Protein AF-A0A940NZK1-F1 (afdb_monomer_lite)

Structure (mmCIF, N/CA/C/O backbone):
data_AF-A0A940NZK1-F1
#
_entry.id   AF-A0A940NZK1-F1
#
loop_
_atom_site.group_PDB
_atom_site.id
_atom_site.type_symbol
_atom_site.label_atom_id
_atom_site.label_alt_id
_atom_site.label_comp_id
_atom_site.label_asym_id
_atom_site.label_entity_id
_atom_site.label_seq_id
_atom_site.pdbx_PDB_ins_code
_atom_site.Cartn_x
_atom_site.Cartn_y
_atom_site.Cartn_z
_atom_site.occupancy
_atom_site.B_iso_or_equiv
_atom_site.auth_seq_id
_atom_site.auth_comp_id
_atom_site.auth_asym_id
_atom_site.auth_atom_id
_atom_site.pdbx_PDB_model_num
ATOM 1 N N . LEU A 1 1 ? 24.973 8.936 -34.880 1.00 92.50 1 LEU A N 1
ATOM 2 C CA . LEU A 1 1 ? 24.485 7.981 -35.903 1.00 92.50 1 LEU A CA 1
ATOM 3 C C . LEU A 1 1 ? 22.992 8.215 -36.112 1.00 92.50 1 LEU A C 1
ATOM 5 O O . LEU A 1 1 ? 22.288 8.276 -35.119 1.00 92.50 1 LEU A O 1
ATOM 9 N N . ALA A 1 2 ? 22.514 8.386 -37.347 1.00 94.81 2 ALA A N 1
ATOM 10 C CA . ALA A 1 2 ? 21.081 8.518 -37.642 1.00 94.81 2 ALA A CA 1
ATOM 11 C C . ALA A 1 2 ? 20.595 7.301 -38.443 1.00 94.81 2 ALA A C 1
ATOM 13 O O . ALA A 1 2 ? 21.243 6.913 -39.415 1.00 94.81 2 ALA A O 1
ATOM 14 N N . ILE A 1 3 ? 19.487 6.691 -38.025 1.00 96.31 3 ILE A N 1
ATOM 15 C CA . ILE A 1 3 ? 18.997 5.401 -38.513 1.00 96.31 3 ILE A CA 1
ATOM 16 C C . ILE A 1 3 ? 17.517 5.534 -38.885 1.00 96.31 3 ILE A C 1
ATOM 18 O O . ILE A 1 3 ? 16.648 5.549 -38.020 1.00 96.31 3 ILE A O 1
ATOM 22 N N . GLY A 1 4 ? 17.216 5.570 -40.186 1.00 95.31 4 GLY A N 1
ATOM 23 C CA . GLY A 1 4 ? 15.832 5.486 -40.679 1.00 95.31 4 GLY A CA 1
ATOM 24 C C . GLY A 1 4 ? 15.294 4.049 -40.773 1.00 95.31 4 GLY A C 1
ATOM 25 O O . GLY A 1 4 ? 14.092 3.833 -40.911 1.00 95.31 4 GLY A O 1
ATOM 26 N N . GLY A 1 5 ? 16.194 3.060 -40.720 1.00 95.00 5 GLY A N 1
ATOM 27 C CA . GLY A 1 5 ? 15.937 1.625 -40.881 1.00 95.00 5 GLY A CA 1
ATOM 28 C C . GLY A 1 5 ? 15.990 0.837 -39.568 1.00 95.00 5 GLY A C 1
ATOM 29 O O . GLY A 1 5 ? 15.907 1.413 -38.485 1.00 95.00 5 GLY A O 1
ATOM 30 N N . ASP A 1 6 ? 16.030 -0.487 -39.669 1.00 97.31 6 ASP A N 1
ATOM 31 C CA . ASP A 1 6 ? 16.239 -1.372 -38.519 1.00 97.31 6 ASP A CA 1
ATOM 32 C C . ASP A 1 6 ? 17.741 -1.465 -38.228 1.00 97.31 6 ASP A C 1
ATOM 34 O O . ASP A 1 6 ? 18.563 -1.317 -39.138 1.00 97.31 6 ASP A O 1
ATOM 38 N N . LEU A 1 7 ? 18.110 -1.725 -36.974 1.00 96.38 7 LEU A N 1
ATOM 39 C CA . LEU A 1 7 ? 19.499 -1.896 -36.562 1.00 96.38 7 LEU A CA 1
ATOM 40 C C . LEU A 1 7 ? 19.734 -3.340 -36.124 1.00 96.38 7 LEU A C 1
ATOM 42 O O . LEU A 1 7 ? 19.202 -3.783 -35.112 1.00 96.38 7 LEU A O 1
ATOM 46 N N . LYS A 1 8 ? 20.575 -4.063 -36.864 1.00 95.75 8 LYS A N 1
ATOM 47 C CA . LYS A 1 8 ? 21.027 -5.408 -36.492 1.00 95.75 8 LYS A CA 1
ATOM 48 C C . LYS A 1 8 ? 22.545 -5.442 -36.463 1.00 95.75 8 LYS A C 1
ATOM 50 O O . LYS A 1 8 ? 23.172 -5.148 -37.480 1.00 95.75 8 LYS A O 1
ATOM 55 N N . VAL A 1 9 ? 23.124 -5.790 -35.317 1.00 94.06 9 VAL A N 1
ATOM 56 C CA . VAL A 1 9 ? 24.579 -5.898 -35.148 1.00 94.06 9 VAL A CA 1
ATOM 57 C C . VAL A 1 9 ? 24.936 -7.319 -34.746 1.00 94.06 9 VAL A C 1
ATOM 59 O O 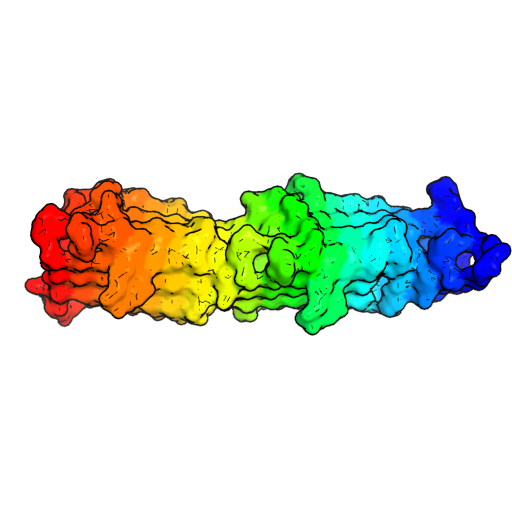. VAL A 1 9 ? 24.502 -7.814 -33.706 1.00 94.06 9 VAL A O 1
ATOM 62 N N . TYR A 1 10 ? 25.733 -7.950 -35.601 1.00 91.94 10 TYR A N 1
ATOM 63 C CA . TYR A 1 10 ? 26.280 -9.286 -35.414 1.00 91.94 10 TYR A CA 1
ATOM 64 C C . TYR A 1 10 ? 27.712 -9.128 -34.901 1.00 91.94 10 TYR A C 1
ATOM 66 O O . TYR A 1 10 ? 28.538 -8.497 -35.562 1.00 91.94 10 TYR A O 1
ATOM 74 N N . ALA A 1 11 ? 27.977 -9.637 -33.705 1.00 87.50 11 ALA A N 1
ATOM 75 C CA . ALA A 1 11 ? 29.255 -9.548 -33.017 1.00 87.50 11 ALA A CA 1
ATOM 76 C C . ALA A 1 11 ? 29.451 -10.824 -32.190 1.00 87.50 11 ALA A C 1
ATOM 78 O O . ALA A 1 11 ? 28.944 -10.947 -31.074 1.00 87.50 11 ALA A O 1
ATOM 79 N N . THR A 1 12 ? 30.183 -11.776 -32.768 1.00 80.31 12 THR A N 1
ATOM 80 C CA . THR A 1 12 ? 30.553 -13.048 -32.138 1.00 80.31 12 THR A CA 1
ATOM 81 C C . THR A 1 12 ? 31.820 -12.906 -31.292 1.00 80.31 12 THR A C 1
ATOM 83 O O . THR A 1 12 ? 32.595 -11.963 -31.476 1.00 80.31 12 THR A O 1
ATOM 86 N N . ASP A 1 13 ? 32.082 -13.883 -30.422 1.00 65.44 13 ASP A N 1
ATOM 87 C CA . ASP A 1 13 ? 33.276 -13.923 -29.569 1.00 65.44 13 ASP A CA 1
ATOM 88 C C . ASP A 1 13 ? 34.576 -13.704 -30.372 1.00 65.44 13 ASP A C 1
ATOM 90 O O . ASP A 1 13 ? 34.887 -14.439 -31.311 1.00 65.44 13 ASP A O 1
ATOM 94 N N . GLY A 1 14 ? 35.331 -12.661 -30.002 1.00 70.62 14 GLY A N 1
ATOM 95 C CA . GLY A 1 14 ? 36.581 -12.247 -30.655 1.00 70.62 14 GLY A CA 1
ATOM 96 C C . GLY A 1 14 ? 36.442 -11.167 -31.741 1.00 70.62 14 GLY A C 1
ATOM 97 O O . GLY A 1 14 ? 37.462 -10.706 -32.254 1.00 70.62 14 GLY A O 1
ATOM 98 N N . GLY A 1 15 ? 35.218 -10.752 -32.086 1.00 75.25 15 GLY A N 1
ATOM 99 C CA . GLY A 1 15 ? 34.938 -9.630 -32.992 1.00 75.25 15 GLY A CA 1
ATOM 100 C C . GLY A 1 15 ? 34.776 -8.278 -32.281 1.00 75.25 15 GLY A C 1
ATOM 101 O O . GLY A 1 15 ? 34.712 -8.208 -31.057 1.00 75.25 15 GLY A O 1
ATOM 102 N N . GLN A 1 16 ? 34.688 -7.196 -33.063 1.00 82.31 16 GLN A N 1
ATOM 103 C CA . GLN A 1 16 ? 34.269 -5.871 -32.584 1.00 82.31 16 GLN A CA 1
ATOM 104 C C . GLN A 1 16 ? 32.805 -5.639 -32.964 1.00 82.31 16 GLN A C 1
ATOM 106 O O . GLN A 1 16 ? 32.420 -5.903 -34.105 1.00 82.31 16 GLN A O 1
ATOM 111 N N . GLY A 1 17 ? 31.995 -5.175 -32.012 1.00 89.56 17 GLY A N 1
ATOM 112 C CA . GLY A 1 17 ? 30.605 -4.799 -32.258 1.00 89.56 17 GLY A CA 1
ATOM 113 C C . GLY A 1 17 ? 30.434 -3.299 -32.503 1.00 89.56 17 GLY A C 1
ATOM 114 O O . GLY A 1 17 ? 31.385 -2.584 -32.822 1.00 89.56 17 GLY A O 1
ATOM 115 N N . LEU A 1 18 ? 29.193 -2.820 -32.394 1.00 91.19 18 LEU A N 1
ATOM 116 C CA . LEU A 1 18 ? 28.879 -1.396 -32.513 1.00 91.19 18 LEU A CA 1
ATOM 117 C C . LEU A 1 18 ? 28.951 -0.734 -31.138 1.00 91.19 18 LEU A C 1
ATOM 119 O O . LEU A 1 18 ? 28.049 -0.913 -30.328 1.00 91.19 18 LEU A O 1
ATOM 123 N N . GLU A 1 19 ? 29.975 0.075 -30.904 1.00 91.81 19 GLU A N 1
ATOM 124 C CA . GLU A 1 19 ? 30.199 0.739 -29.618 1.00 91.81 19 GLU A CA 1
ATOM 125 C C . GLU A 1 19 ? 29.994 2.253 -29.743 1.00 91.81 19 GLU A C 1
ATOM 127 O O . GLU A 1 19 ? 30.897 2.989 -30.149 1.00 91.81 19 GLU A O 1
ATOM 132 N N . ILE A 1 20 ? 28.794 2.738 -29.413 1.00 89.31 20 ILE A N 1
ATOM 133 C CA . ILE A 1 20 ? 28.520 4.181 -29.383 1.00 89.31 20 ILE A CA 1
ATOM 134 C C . ILE A 1 20 ? 28.822 4.713 -27.980 1.00 89.31 20 ILE A C 1
ATOM 136 O O . ILE A 1 20 ? 28.067 4.459 -27.038 1.00 89.31 20 ILE A O 1
ATOM 140 N N . GLN A 1 21 ? 29.939 5.438 -27.878 1.00 87.50 21 GLN A N 1
ATOM 141 C CA . GLN A 1 21 ? 30.497 6.003 -26.645 1.00 87.50 21 GLN A CA 1
ATOM 142 C C . GLN A 1 21 ? 29.603 7.091 -26.015 1.00 87.50 21 GLN A C 1
ATOM 144 O O . GLN A 1 21 ? 28.632 7.547 -26.616 1.00 87.50 21 GLN A O 1
ATOM 149 N N . GLU A 1 22 ? 29.916 7.485 -24.776 1.00 82.81 22 GLU A N 1
ATOM 150 C CA . GLU A 1 22 ? 29.101 8.384 -23.932 1.00 82.81 22 GLU A CA 1
ATOM 151 C C . GLU A 1 22 ? 28.854 9.787 -24.508 1.00 82.81 22 GLU A C 1
ATOM 153 O O . GLU A 1 22 ? 27.863 10.422 -24.164 1.00 82.81 22 GLU A O 1
ATOM 158 N N . ASP A 1 23 ? 29.712 10.269 -25.400 1.00 88.12 23 ASP A N 1
ATOM 159 C CA . ASP A 1 23 ? 29.608 11.563 -26.079 1.00 88.12 23 ASP A CA 1
ATOM 160 C C . ASP A 1 23 ? 28.909 11.474 -27.449 1.00 88.12 23 ASP A C 1
ATOM 162 O O . ASP A 1 23 ? 28.670 12.489 -28.111 1.00 88.12 23 ASP A O 1
ATOM 166 N N . ALA A 1 24 ? 28.547 10.263 -27.876 1.00 92.75 24 ALA A N 1
ATOM 167 C CA . ALA A 1 24 ? 27.906 10.002 -29.151 1.00 92.75 24 ALA A CA 1
ATOM 168 C C . ALA A 1 24 ? 26.419 9.646 -28.992 1.00 92.75 24 ALA A C 1
ATOM 170 O O . ALA A 1 24 ? 25.984 9.024 -28.024 1.00 92.75 24 ALA A O 1
ATOM 171 N N . PHE A 1 25 ? 25.632 10.034 -29.997 1.00 94.81 25 PHE A N 1
ATOM 172 C CA . PHE A 1 25 ? 24.174 9.911 -30.003 1.00 94.81 25 PHE A CA 1
ATOM 173 C C . PHE A 1 25 ? 23.700 9.011 -31.140 1.00 94.81 25 PHE A C 1
ATOM 175 O O . PHE A 1 25 ? 24.205 9.100 -32.270 1.00 94.81 25 PHE A O 1
ATOM 182 N N . VAL A 1 26 ? 22.694 8.182 -30.867 1.00 96.81 26 VAL A N 1
ATOM 183 C CA . VAL A 1 26 ? 21.951 7.426 -31.878 1.00 96.81 26 VAL A CA 1
ATOM 184 C C . VAL A 1 26 ? 20.548 8.000 -32.010 1.00 96.81 26 VAL A C 1
ATOM 186 O O . VAL A 1 26 ? 19.795 8.043 -31.044 1.00 96.81 26 VAL A O 1
ATOM 189 N N . TYR A 1 27 ? 20.203 8.422 -33.222 1.00 97.06 27 TYR A N 1
ATOM 190 C CA . TYR A 1 27 ? 18.884 8.930 -33.577 1.00 97.06 27 TYR A CA 1
ATOM 191 C C . TYR A 1 27 ? 18.189 7.905 -34.462 1.00 97.06 27 TYR A C 1
ATOM 193 O O . TYR A 1 27 ? 18.626 7.680 -35.591 1.00 97.06 27 TYR A O 1
ATOM 201 N N . PHE A 1 28 ? 17.107 7.305 -33.988 1.00 97.88 28 PHE A N 1
ATOM 202 C CA . PHE A 1 28 ? 16.185 6.581 -34.857 1.00 97.88 28 PHE A CA 1
ATOM 203 C C . PHE A 1 28 ? 15.176 7.579 -35.419 1.00 97.88 28 PHE A C 1
ATOM 205 O O . PHE A 1 28 ? 14.602 8.363 -34.665 1.00 97.88 28 PHE A O 1
ATOM 212 N N . THR A 1 29 ? 15.020 7.616 -36.740 1.00 96.56 29 THR A N 1
ATOM 213 C CA . THR A 1 29 ? 14.211 8.633 -37.423 1.00 96.56 29 THR A CA 1
ATOM 214 C C . THR A 1 29 ? 13.089 8.014 -38.243 1.00 96.56 29 THR A C 1
ATOM 216 O O . THR A 1 29 ? 13.256 6.977 -38.887 1.00 96.56 29 THR A O 1
ATOM 219 N N . GLY A 1 30 ? 11.954 8.711 -38.286 1.00 93.56 30 GLY A N 1
ATOM 220 C CA . GLY A 1 30 ? 10.773 8.303 -39.035 1.00 93.56 30 GLY A CA 1
ATOM 221 C C . GLY A 1 30 ? 9.659 7.714 -38.165 1.00 93.56 30 GLY A C 1
ATOM 222 O O . GLY A 1 30 ? 9.882 7.089 -37.136 1.00 93.56 30 GLY A O 1
ATOM 223 N N . ARG A 1 31 ? 8.419 7.895 -38.637 1.00 95.00 31 ARG A N 1
ATOM 224 C CA . ARG A 1 31 ? 7.170 7.435 -37.999 1.00 95.00 31 ARG A CA 1
ATOM 225 C C . ARG A 1 31 ? 6.956 5.933 -38.171 1.00 95.00 31 ARG A C 1
ATOM 227 O O . ARG A 1 31 ? 6.040 5.512 -38.880 1.00 95.00 31 ARG A O 1
ATOM 234 N N . ARG A 1 32 ? 7.835 5.114 -37.603 1.00 94.81 32 ARG A N 1
ATOM 235 C CA . ARG A 1 32 ? 7.721 3.656 -37.679 1.00 94.81 32 ARG A CA 1
ATOM 236 C C . ARG A 1 32 ? 8.320 2.975 -36.458 1.00 94.81 32 ARG A C 1
ATOM 238 O O . ARG A 1 32 ? 9.082 3.570 -35.706 1.00 94.81 32 ARG A O 1
ATOM 245 N N . LYS A 1 33 ? 8.005 1.691 -36.323 1.00 97.19 33 LYS A N 1
ATOM 246 C CA . LYS A 1 33 ? 8.708 0.786 -35.420 1.00 97.19 33 LYS A CA 1
ATOM 247 C C . LYS A 1 33 ? 10.067 0.415 -36.019 1.00 97.19 33 LYS A C 1
ATOM 249 O O . LYS A 1 33 ? 10.125 -0.011 -37.175 1.00 97.19 33 LYS A O 1
ATOM 254 N N . HIS A 1 34 ? 11.133 0.569 -35.243 1.00 98.00 34 HIS A N 1
ATOM 255 C CA . HIS A 1 34 ? 12.488 0.147 -35.583 1.00 98.00 34 HIS A CA 1
ATOM 256 C C . HIS A 1 34 ? 12.831 -1.124 -34.812 1.00 98.00 34 HIS A C 1
ATOM 258 O O . HIS A 1 34 ? 12.805 -1.136 -33.583 1.00 98.00 34 HIS A O 1
ATOM 264 N N . GLU A 1 35 ? 13.180 -2.188 -35.526 1.00 97.88 35 GLU A N 1
ATOM 265 C CA . GLU A 1 35 ? 13.721 -3.388 -34.889 1.00 97.88 35 GLU A CA 1
ATOM 266 C C . GLU A 1 35 ? 15.188 -3.134 -34.523 1.00 97.88 35 GLU A C 1
ATOM 268 O O . GLU A 1 35 ? 15.996 -2.790 -35.392 1.00 97.88 35 GLU A O 1
ATOM 273 N N . VAL A 1 36 ? 15.535 -3.299 -33.246 1.00 97.19 36 VAL A N 1
ATOM 274 C CA . VAL A 1 36 ? 16.911 -3.196 -32.751 1.00 97.19 36 VAL A CA 1
ATOM 275 C C . VAL A 1 36 ? 17.321 -4.536 -32.169 1.00 97.19 36 VAL A C 1
ATOM 277 O O . VAL A 1 36 ? 16.693 -5.065 -31.252 1.00 97.19 36 VAL A O 1
ATOM 280 N N . TRP A 1 37 ? 18.395 -5.091 -32.713 1.00 96.00 37 TRP A N 1
ATOM 281 C CA . TRP A 1 37 ? 18.898 -6.392 -32.318 1.00 96.00 37 TRP A CA 1
ATOM 282 C C . TRP A 1 37 ? 20.420 -6.380 -32.247 1.00 96.00 37 TRP A C 1
ATOM 284 O O . TRP A 1 37 ? 21.101 -6.057 -33.224 1.00 96.00 37 TRP A O 1
ATOM 294 N N . PHE A 1 38 ? 20.946 -6.775 -31.093 1.00 93.62 38 PHE A N 1
ATOM 295 C CA . PHE A 1 38 ? 22.365 -7.023 -30.877 1.00 93.62 38 PHE A CA 1
ATOM 296 C C . PHE A 1 38 ? 22.586 -8.486 -30.506 1.00 93.62 38 PHE A C 1
ATOM 298 O O . PHE A 1 38 ? 21.836 -9.056 -29.714 1.00 93.62 38 PHE A O 1
ATOM 305 N N . GLU A 1 39 ? 23.635 -9.085 -31.061 1.00 92.38 39 GLU A N 1
ATOM 306 C CA . GLU A 1 39 ? 24.057 -10.444 -30.711 1.00 92.38 39 GLU A CA 1
ATOM 307 C C . GLU A 1 39 ? 24.686 -10.526 -29.307 1.00 92.38 39 GLU A C 1
ATOM 309 O O . GLU A 1 39 ? 24.533 -11.528 -28.601 1.00 92.38 39 GLU A O 1
ATOM 314 N N . SER A 1 40 ? 25.370 -9.455 -28.894 1.00 89.94 40 SER A N 1
ATOM 315 C CA . SER A 1 40 ? 26.111 -9.346 -27.637 1.00 89.94 40 SER A CA 1
ATOM 316 C C . SER A 1 40 ? 25.958 -7.950 -27.028 1.00 89.94 40 SER A C 1
ATOM 318 O O . SER A 1 40 ? 26.260 -6.954 -27.686 1.00 89.94 40 SER A O 1
ATOM 320 N N . ASP A 1 41 ? 25.542 -7.893 -25.763 1.00 86.38 41 ASP A N 1
ATOM 321 C CA . ASP A 1 41 ? 25.408 -6.677 -24.947 1.00 86.38 41 ASP A CA 1
ATOM 322 C C . ASP A 1 41 ? 26.747 -6.163 -24.390 1.00 86.38 41 ASP A C 1
ATOM 324 O O . ASP A 1 41 ? 26.855 -5.016 -23.946 1.00 86.38 41 ASP A O 1
ATOM 328 N N . THR A 1 42 ? 27.795 -6.986 -24.426 1.00 87.56 42 THR A N 1
ATOM 329 C CA . THR A 1 42 ? 29.147 -6.584 -24.016 1.00 87.56 42 THR A CA 1
ATOM 330 C C . THR A 1 42 ? 29.941 -5.970 -25.163 1.00 87.56 42 THR A C 1
ATOM 332 O O . THR A 1 42 ? 30.775 -5.101 -24.921 1.00 87.56 42 THR A O 1
ATOM 335 N N . LEU A 1 43 ? 29.659 -6.380 -26.405 1.00 89.62 43 LEU A N 1
ATOM 336 C CA . LEU A 1 43 ? 30.372 -5.920 -27.602 1.00 89.62 43 LEU A CA 1
ATOM 337 C C . LEU A 1 43 ? 29.599 -4.867 -28.403 1.00 89.62 43 LEU A C 1
ATOM 339 O O . LEU A 1 43 ? 30.206 -4.159 -29.201 1.00 89.62 43 LEU A O 1
ATOM 343 N N . SER A 1 44 ? 28.273 -4.783 -28.250 1.00 91.62 44 SER A N 1
ATOM 344 C CA . SER A 1 44 ? 27.437 -3.817 -28.973 1.00 91.62 44 SER A CA 1
ATOM 345 C C . SER A 1 44 ? 26.512 -3.062 -28.031 1.00 91.62 44 SER A C 1
ATOM 347 O O . SER A 1 44 ? 25.748 -3.656 -27.274 1.00 91.62 44 SER A O 1
ATOM 349 N N . TYR A 1 45 ? 26.567 -1.735 -28.088 1.00 91.62 45 TYR A N 1
ATOM 350 C CA . TYR A 1 45 ? 25.775 -0.869 -27.234 1.00 91.62 45 TYR A CA 1
ATOM 351 C C . TYR A 1 45 ? 25.604 0.536 -27.800 1.00 91.62 45 TYR A C 1
ATOM 353 O O . TYR A 1 45 ? 26.389 1.034 -28.610 1.00 91.62 45 TYR A O 1
ATOM 361 N N . MET A 1 46 ? 24.557 1.193 -27.309 1.00 94.31 46 MET A N 1
ATOM 362 C CA . MET A 1 46 ? 24.262 2.588 -27.592 1.00 94.31 46 MET A CA 1
ATOM 363 C C . MET A 1 46 ? 24.086 3.313 -26.270 1.00 94.31 46 MET A C 1
ATOM 365 O O . MET A 1 46 ? 23.160 2.984 -25.543 1.00 94.31 46 MET A O 1
ATOM 369 N N . ASN A 1 47 ? 24.954 4.271 -25.945 1.00 93.19 47 ASN A N 1
ATOM 370 C CA . ASN A 1 47 ? 24.860 4.949 -24.651 1.00 93.19 47 ASN A CA 1
ATOM 371 C C . ASN A 1 47 ? 23.783 6.039 -24.624 1.00 93.19 47 ASN A C 1
ATOM 373 O O . ASN A 1 47 ? 23.134 6.192 -23.600 1.00 93.19 47 ASN A O 1
ATOM 377 N N . ASN A 1 48 ? 23.552 6.760 -25.727 1.00 96.38 48 ASN A N 1
ATOM 378 C CA . ASN A 1 48 ? 22.540 7.820 -25.803 1.00 96.38 48 ASN A CA 1
ATOM 379 C C . ASN A 1 48 ? 21.609 7.592 -26.993 1.00 96.38 48 ASN A C 1
ATOM 381 O O . ASN A 1 48 ? 22.063 7.560 -28.143 1.00 96.38 48 ASN A O 1
ATOM 385 N N . VAL A 1 49 ? 20.313 7.453 -26.722 1.00 97.50 49 VAL A N 1
ATOM 386 C CA . VAL A 1 49 ? 19.302 7.088 -27.717 1.00 97.50 49 VAL A CA 1
ATOM 387 C C . VAL A 1 49 ? 18.194 8.137 -27.756 1.00 97.50 49 VAL A C 1
ATOM 389 O O . VAL A 1 49 ? 17.618 8.509 -26.734 1.00 97.50 49 VAL A O 1
ATOM 392 N N . ALA A 1 50 ? 17.887 8.593 -28.966 1.00 97.06 50 ALA A N 1
ATOM 393 C CA . ALA A 1 50 ? 16.740 9.428 -29.280 1.00 97.06 50 ALA A CA 1
ATOM 394 C C . ALA A 1 50 ? 15.895 8.743 -30.356 1.00 97.06 50 ALA A C 1
ATOM 396 O O . ALA A 1 50 ? 16.434 8.210 -31.332 1.00 97.06 50 ALA A O 1
ATOM 397 N N . VAL A 1 51 ? 14.575 8.814 -30.214 1.00 96.31 51 VAL A N 1
ATOM 398 C CA . VAL A 1 51 ? 13.640 8.441 -31.276 1.00 96.31 51 VAL A CA 1
ATOM 399 C C . VAL A 1 51 ? 12.900 9.691 -31.703 1.00 96.31 51 VAL A C 1
ATOM 401 O O . VAL A 1 51 ? 12.243 10.355 -30.909 1.00 96.31 51 VAL A O 1
ATOM 404 N N . ILE A 1 52 ? 13.058 10.037 -32.971 1.00 93.38 52 ILE A N 1
ATOM 405 C CA . ILE A 1 52 ? 12.532 11.263 -33.556 1.00 93.38 52 ILE A CA 1
ATOM 406 C C . ILE A 1 52 ? 11.286 10.926 -34.375 1.00 93.38 52 ILE A C 1
ATOM 408 O O . ILE A 1 52 ? 11.116 9.807 -34.857 1.00 93.38 52 ILE A O 1
ATOM 412 N N . ASP A 1 53 ? 10.412 11.916 -34.544 1.00 91.69 53 ASP A N 1
ATOM 413 C CA . ASP A 1 53 ? 9.188 11.821 -35.340 1.00 91.69 53 ASP A CA 1
ATOM 414 C C . ASP A 1 53 ? 8.162 10.806 -34.813 1.00 91.69 53 ASP A C 1
ATOM 416 O O . ASP A 1 53 ? 7.383 10.286 -35.603 1.00 91.69 53 ASP A O 1
ATOM 420 N N . ASN A 1 54 ? 8.107 10.542 -33.504 1.00 89.06 54 ASN A N 1
ATOM 421 C CA . ASN A 1 54 ? 7.164 9.588 -32.893 1.00 89.06 54 ASN A CA 1
ATOM 422 C C . ASN A 1 54 ? 7.279 8.157 -33.461 1.00 89.06 54 ASN A C 1
ATOM 424 O O . ASN A 1 54 ? 6.273 7.466 -33.633 1.00 89.06 54 ASN A O 1
ATOM 428 N N . GLY A 1 55 ? 8.493 7.721 -33.809 1.00 94.56 55 GLY A N 1
ATOM 429 C CA . GLY A 1 55 ? 8.783 6.302 -34.014 1.00 94.56 55 GLY A CA 1
ATOM 430 C C . GLY A 1 55 ? 8.770 5.513 -32.697 1.00 94.56 55 GLY A C 1
ATOM 431 O O . GLY A 1 55 ? 8.627 6.078 -31.613 1.00 94.56 55 GLY A O 1
ATOM 432 N N . SER A 1 56 ? 8.973 4.200 -32.784 1.00 97.38 56 SER A N 1
ATOM 433 C CA . SER A 1 56 ? 9.141 3.322 -31.617 1.00 97.38 56 SER A CA 1
ATOM 434 C C . SER A 1 56 ? 10.314 2.366 -31.814 1.00 97.38 56 SER A C 1
ATOM 436 O O . SER A 1 56 ? 10.745 2.127 -32.945 1.00 97.38 56 SER A O 1
ATOM 438 N N . LEU A 1 57 ? 10.832 1.801 -30.724 1.00 98.25 57 LEU A N 1
ATOM 439 C CA . LEU A 1 57 ? 11.832 0.734 -30.777 1.00 98.25 57 LEU A CA 1
ATOM 440 C C . LEU A 1 57 ? 11.205 -0.598 -30.388 1.00 98.25 57 LEU A C 1
ATOM 442 O O . LEU A 1 57 ? 10.390 -0.667 -29.477 1.00 98.25 57 LEU A O 1
ATOM 446 N N . HIS A 1 58 ? 11.631 -1.664 -31.050 1.00 97.62 58 HIS A N 1
ATOM 447 C CA . HIS A 1 58 ? 11.375 -3.031 -30.626 1.00 97.62 58 HIS A CA 1
ATOM 448 C C . HIS A 1 58 ? 12.719 -3.708 -30.378 1.00 97.62 58 HIS A C 1
ATOM 450 O O . HIS A 1 58 ? 13.478 -3.972 -31.315 1.00 97.62 58 HIS A O 1
ATOM 456 N N . LEU A 1 59 ? 13.047 -3.901 -29.101 1.00 95.56 59 LEU A N 1
ATOM 457 C CA . LEU A 1 59 ? 14.346 -4.416 -28.673 1.00 95.56 59 LEU A CA 1
ATOM 458 C C . LEU A 1 59 ? 14.269 -5.939 -28.573 1.00 95.56 59 LEU A C 1
ATOM 460 O O . LEU A 1 59 ? 13.721 -6.473 -27.619 1.00 95.56 59 LEU A O 1
ATOM 464 N N . THR A 1 60 ? 14.778 -6.656 -29.569 1.00 91.88 60 THR A N 1
ATOM 465 C CA . THR A 1 60 ? 14.615 -8.122 -29.648 1.00 91.88 60 THR A CA 1
ATOM 466 C C . THR A 1 60 ? 15.906 -8.897 -29.395 1.00 91.88 60 THR A C 1
ATOM 468 O O . THR A 1 60 ? 15.883 -10.124 -29.299 1.00 91.88 60 THR A O 1
ATOM 471 N N . GLY A 1 61 ? 17.043 -8.200 -29.330 1.00 88.25 61 GLY A N 1
ATOM 472 C CA . GLY A 1 61 ? 18.360 -8.787 -29.078 1.00 88.25 61 GLY A CA 1
ATOM 473 C C . GLY A 1 61 ? 18.861 -8.549 -27.657 1.00 88.25 61 GLY A C 1
ATOM 474 O O . GLY A 1 61 ? 18.113 -8.136 -26.776 1.00 88.25 61 GLY A O 1
ATOM 475 N N . LYS A 1 62 ? 20.159 -8.778 -27.446 1.00 90.62 62 LYS A N 1
ATOM 476 C CA . LYS A 1 62 ? 20.847 -8.467 -26.190 1.00 90.62 62 LYS A CA 1
ATOM 477 C C . LYS A 1 62 ? 21.139 -6.970 -26.098 1.00 90.62 62 LYS A C 1
ATOM 479 O O . LYS A 1 62 ? 22.267 -6.525 -26.299 1.00 90.62 62 LYS A O 1
ATOM 484 N N . THR A 1 63 ? 20.100 -6.171 -25.897 1.00 91.75 63 THR A N 1
ATOM 485 C CA . THR A 1 63 ? 20.227 -4.718 -25.773 1.00 91.75 63 THR A CA 1
ATOM 486 C C . THR A 1 63 ? 20.352 -4.344 -24.305 1.00 91.75 63 THR A C 1
ATOM 488 O O . THR A 1 63 ? 19.454 -4.619 -23.520 1.00 91.75 63 THR A O 1
ATOM 491 N N . ARG A 1 64 ? 21.458 -3.705 -23.925 1.00 91.44 64 ARG A N 1
ATOM 492 C CA . ARG A 1 64 ? 21.639 -3.192 -22.561 1.00 91.44 64 ARG A CA 1
ATOM 493 C C . ARG A 1 64 ? 20.975 -1.831 -22.351 1.00 91.44 64 ARG A C 1
ATOM 495 O O . ARG A 1 64 ? 20.620 -1.167 -23.324 1.00 91.44 64 ARG A O 1
ATOM 502 N N . GLY A 1 65 ? 20.844 -1.408 -21.094 1.00 93.56 65 GLY A N 1
ATOM 503 C CA . GLY A 1 65 ? 20.321 -0.086 -20.735 1.00 93.56 65 GLY A CA 1
ATOM 504 C C . GLY A 1 65 ? 21.133 1.074 -21.331 1.00 93.56 65 GLY A C 1
ATOM 505 O O . GLY A 1 65 ? 22.338 0.939 -21.573 1.00 93.56 65 GLY A O 1
ATOM 506 N N . PHE A 1 66 ? 20.455 2.198 -21.566 1.00 95.38 66 PHE A N 1
ATOM 507 C CA . PHE A 1 66 ? 20.980 3.405 -22.207 1.00 95.38 66 PHE A CA 1
ATOM 508 C C . PHE A 1 66 ? 20.350 4.686 -21.635 1.00 95.38 66 PHE A C 1
ATOM 510 O O . PHE A 1 66 ? 19.388 4.641 -20.874 1.00 95.38 66 PHE A O 1
ATOM 517 N N . ASN A 1 67 ? 20.866 5.845 -22.039 1.00 96.81 67 ASN A N 1
ATOM 518 C CA . ASN A 1 67 ? 20.323 7.158 -21.712 1.00 96.81 67 ASN A CA 1
ATOM 519 C C . ASN A 1 67 ? 19.291 7.586 -22.756 1.00 96.81 67 ASN A C 1
ATOM 521 O O . ASN A 1 67 ? 19.600 7.673 -23.949 1.00 96.81 67 ASN A O 1
ATOM 525 N N . MET A 1 68 ? 18.083 7.904 -22.306 1.00 97.56 68 MET A N 1
ATOM 526 C CA . MET A 1 68 ? 17.074 8.547 -23.138 1.00 97.56 68 MET A CA 1
ATOM 527 C C . MET A 1 68 ? 17.395 10.031 -23.299 1.00 97.56 68 MET A C 1
ATOM 529 O O . MET A 1 68 ? 17.785 10.711 -22.348 1.00 97.56 68 MET A O 1
ATOM 533 N N . ILE A 1 69 ? 17.248 10.511 -24.530 1.00 96.81 69 ILE A N 1
ATOM 534 C CA . ILE A 1 69 ? 17.440 11.918 -24.912 1.00 96.81 69 ILE A CA 1
ATOM 535 C C . ILE A 1 69 ? 16.108 12.583 -25.276 1.00 96.81 69 ILE A C 1
ATOM 537 O O . ILE A 1 69 ? 15.995 13.805 -25.254 1.00 96.81 69 ILE A O 1
ATOM 541 N N . THR A 1 70 ? 15.112 11.773 -25.622 1.00 96.75 70 THR A N 1
ATOM 542 C CA . THR A 1 70 ? 13.743 12.180 -25.934 1.00 96.75 70 THR A CA 1
ATOM 543 C C . THR A 1 70 ? 12.781 11.173 -25.326 1.00 96.75 70 THR A C 1
ATOM 545 O O . THR A 1 70 ? 13.190 10.068 -24.955 1.00 96.75 70 THR A O 1
ATOM 548 N N . ASP A 1 71 ? 11.495 11.514 -25.316 1.00 97.88 71 ASP A N 1
ATOM 549 C CA . ASP A 1 71 ? 10.436 10.532 -25.107 1.00 97.88 71 ASP A CA 1
ATOM 550 C C . ASP A 1 71 ? 10.620 9.334 -26.051 1.00 97.88 71 ASP A C 1
ATOM 552 O O . ASP A 1 71 ? 11.049 9.474 -27.205 1.00 97.88 71 ASP A O 1
ATOM 556 N N . LEU A 1 72 ? 10.322 8.145 -25.534 1.00 97.62 72 LEU A N 1
ATOM 557 C CA . LEU A 1 72 ? 10.559 6.875 -26.205 1.00 97.62 72 LEU A CA 1
ATOM 558 C C . LEU A 1 72 ? 9.369 5.945 -25.997 1.00 97.62 72 LEU A C 1
ATOM 560 O O . LEU A 1 72 ? 8.866 5.798 -24.888 1.00 97.62 72 LEU A O 1
ATOM 564 N N . THR A 1 73 ? 8.958 5.265 -27.064 1.00 98.06 73 THR A N 1
ATOM 565 C CA . THR A 1 73 ? 8.051 4.116 -26.979 1.00 98.06 73 THR A CA 1
ATOM 566 C C . THR A 1 73 ? 8.818 2.835 -27.286 1.00 98.06 73 THR A C 1
ATOM 568 O O . THR A 1 73 ? 9.445 2.724 -28.345 1.00 98.06 73 THR A O 1
ATOM 571 N N . LEU A 1 74 ? 8.758 1.869 -26.374 1.00 97.94 74 LEU A N 1
ATOM 572 C CA . LEU A 1 74 ? 9.142 0.484 -26.599 1.00 97.94 74 LEU A CA 1
ATOM 573 C C . LEU A 1 74 ? 7.896 -0.309 -26.982 1.00 97.94 74 LEU A C 1
ATOM 575 O O . LEU A 1 74 ? 6.913 -0.334 -26.247 1.00 97.94 74 LEU A O 1
ATOM 579 N N . SER A 1 75 ? 7.933 -0.958 -28.137 1.00 96.75 75 SER A N 1
ATOM 580 C CA . SER A 1 75 ? 6.869 -1.863 -28.558 1.00 96.75 75 SER A CA 1
ATOM 581 C C . SER A 1 75 ? 6.852 -3.132 -27.702 1.00 96.75 75 SER A C 1
ATOM 583 O O . SER A 1 75 ? 7.896 -3.524 -27.171 1.00 96.75 75 SER A O 1
ATOM 585 N N . ASP A 1 76 ? 5.685 -3.778 -27.623 1.00 94.75 76 ASP A N 1
ATOM 586 C CA . ASP A 1 76 ? 5.491 -5.054 -26.923 1.00 94.75 76 ASP A CA 1
ATOM 587 C C . ASP A 1 76 ? 6.594 -6.072 -27.237 1.00 94.75 76 ASP A C 1
ATOM 589 O O . ASP A 1 76 ? 7.073 -6.154 -28.371 1.00 94.75 76 ASP A O 1
ATOM 593 N N . GLY A 1 77 ? 6.982 -6.854 -26.233 1.00 92.06 77 GLY A N 1
ATOM 594 C CA . GLY A 1 77 ? 8.029 -7.865 -26.352 1.00 92.06 77 GLY A CA 1
ATOM 595 C C . GLY A 1 77 ? 9.459 -7.317 -26.392 1.00 92.06 77 GLY A C 1
ATOM 596 O O . GLY A 1 77 ? 10.391 -8.110 -26.549 1.00 92.06 77 GLY A O 1
ATOM 597 N N . SER A 1 78 ? 9.655 -6.002 -26.225 1.00 94.62 78 SER A N 1
ATOM 598 C CA . SER A 1 78 ? 10.988 -5.411 -26.070 1.00 94.62 78 SER A CA 1
ATOM 599 C C . SER A 1 78 ? 11.689 -5.932 -24.817 1.00 94.62 78 SER A C 1
ATOM 601 O O . SER A 1 78 ? 11.095 -6.011 -23.746 1.00 94.62 78 SER A O 1
ATOM 603 N N . LYS A 1 79 ? 12.978 -6.243 -24.945 1.00 90.25 79 LYS A N 1
ATOM 604 C CA . LYS A 1 79 ? 13.816 -6.780 -23.874 1.00 90.25 79 LYS A CA 1
ATOM 605 C C . LYS A 1 79 ? 15.061 -5.936 -23.690 1.00 90.25 79 LYS A C 1
ATOM 607 O O . LYS A 1 79 ? 15.732 -5.572 -24.657 1.00 90.25 79 LYS A O 1
ATOM 612 N N . LEU A 1 80 ? 15.371 -5.670 -22.430 1.00 90.44 80 LEU A N 1
ATOM 613 C CA . LEU A 1 80 ? 16.644 -5.115 -22.007 1.00 90.44 80 LEU A CA 1
ATOM 614 C C . LEU A 1 80 ? 17.358 -6.152 -21.150 1.00 90.44 80 LEU A C 1
ATOM 616 O O . LEU A 1 80 ? 16.733 -6.802 -20.321 1.00 90.44 80 LEU A O 1
ATOM 620 N N . CYS A 1 81 ? 18.661 -6.302 -21.348 1.00 81.25 81 CYS A N 1
ATOM 621 C CA . CYS A 1 81 ? 19.475 -7.258 -20.610 1.00 81.25 81 CYS A CA 1
ATOM 622 C C . CYS A 1 81 ? 20.746 -6.613 -20.046 1.00 81.25 81 CYS A C 1
ATOM 624 O O . CYS A 1 81 ? 21.029 -5.431 -20.248 1.00 81.25 81 CYS A O 1
ATOM 626 N N . GLY A 1 82 ? 21.534 -7.414 -19.333 1.00 77.56 82 GLY A N 1
ATOM 627 C CA . GLY A 1 82 ? 22.810 -6.988 -18.772 1.00 77.56 82 GLY A CA 1
ATOM 628 C C . GLY A 1 82 ? 22.668 -6.264 -17.433 1.00 77.56 82 GLY A C 1
ATOM 629 O O . GLY A 1 82 ? 21.658 -6.375 -16.741 1.00 77.56 82 GLY A O 1
ATOM 630 N N . SER A 1 83 ? 23.734 -5.572 -17.032 1.00 81.25 83 SER A N 1
ATOM 631 C CA . SER A 1 83 ? 23.860 -4.927 -15.717 1.00 81.25 83 SER A CA 1
ATOM 632 C C . SER A 1 83 ? 24.105 -3.417 -15.803 1.00 81.25 83 SER A C 1
ATOM 634 O O . SER A 1 83 ? 24.748 -2.842 -14.925 1.00 81.25 83 SER A O 1
ATOM 636 N N . THR A 1 84 ? 23.697 -2.782 -16.904 1.00 89.00 84 THR A N 1
ATOM 637 C CA . THR A 1 84 ? 23.823 -1.326 -17.092 1.00 89.00 84 THR A CA 1
ATOM 638 C C . THR A 1 84 ? 22.515 -0.616 -16.769 1.00 89.00 84 THR A C 1
ATOM 640 O O . THR A 1 84 ? 21.489 -1.259 -16.570 1.00 89.00 84 THR A O 1
ATOM 643 N N . ALA A 1 85 ? 22.548 0.715 -16.692 1.00 93.81 85 ALA A N 1
ATOM 644 C CA . ALA A 1 85 ? 21.373 1.516 -16.372 1.00 93.81 85 ALA A CA 1
ATOM 645 C C . ALA A 1 85 ? 20.583 1.922 -17.627 1.00 93.81 85 ALA A C 1
ATOM 647 O O . ALA A 1 85 ? 21.178 2.323 -18.626 1.00 93.81 85 ALA A O 1
ATOM 648 N N . LEU A 1 86 ? 19.254 1.858 -17.555 1.00 96.31 86 LEU A N 1
ATOM 649 C CA . LEU A 1 86 ? 18.323 2.600 -18.398 1.00 96.31 86 LEU A CA 1
ATOM 650 C C . LEU A 1 86 ? 17.965 3.899 -17.663 1.00 96.31 86 LEU A C 1
ATOM 652 O O . LEU A 1 86 ? 17.249 3.862 -16.664 1.00 96.31 86 LEU A O 1
ATOM 656 N N . ASN A 1 87 ? 18.469 5.036 -18.143 1.00 97.12 87 ASN A N 1
ATOM 657 C CA . ASN A 1 87 ? 18.216 6.348 -17.543 1.00 97.12 87 ASN A CA 1
ATOM 658 C C . ASN A 1 87 ? 17.208 7.124 -18.393 1.00 97.12 87 ASN A C 1
ATOM 660 O O . ASN A 1 87 ? 17.474 7.398 -19.567 1.00 97.12 87 ASN A O 1
ATOM 664 N N . LEU A 1 88 ? 16.074 7.512 -17.806 1.00 97.38 88 LEU A N 1
ATOM 665 C CA . LEU A 1 88 ? 15.021 8.232 -18.533 1.00 97.38 88 LEU A CA 1
ATOM 666 C C . LEU A 1 88 ? 15.312 9.739 -18.668 1.00 97.38 88 LEU A C 1
ATOM 668 O O . LEU A 1 88 ? 14.819 10.371 -19.600 1.00 97.38 88 LEU A O 1
ATOM 672 N N . ASN A 1 89 ? 16.161 10.308 -17.804 1.00 95.50 89 ASN A N 1
ATOM 673 C CA . ASN A 1 89 ? 16.668 11.690 -17.884 1.00 95.50 89 ASN A CA 1
ATOM 674 C C . ASN A 1 89 ? 15.583 12.778 -18.040 1.00 95.50 89 ASN A C 1
ATOM 676 O O . ASN A 1 89 ? 15.739 13.711 -18.827 1.00 95.50 89 ASN A O 1
ATOM 680 N N . GLY A 1 90 ? 14.475 12.655 -17.312 1.00 96.12 90 GLY A N 1
ATOM 681 C CA . GLY A 1 90 ? 13.342 13.583 -17.348 1.00 96.12 90 GLY A CA 1
ATOM 682 C C . GLY A 1 90 ? 12.372 13.375 -18.518 1.00 96.12 90 GLY A C 1
ATOM 683 O O . GLY A 1 90 ? 11.468 14.186 -18.698 1.00 96.12 90 GLY A O 1
ATOM 684 N N . ASN A 1 91 ? 12.548 12.323 -19.324 1.00 98.00 91 ASN A N 1
ATOM 685 C CA . ASN A 1 91 ? 11.687 12.019 -20.472 1.00 98.00 91 ASN A CA 1
ATOM 686 C C . ASN A 1 91 ? 10.601 10.993 -20.120 1.00 98.00 91 ASN A C 1
ATOM 688 O O . ASN A 1 91 ? 10.647 10.329 -19.090 1.00 98.00 91 ASN A O 1
ATOM 692 N N . THR A 1 92 ? 9.634 10.808 -21.013 1.00 98.44 92 THR A N 1
ATOM 693 C CA . THR A 1 92 ? 8.614 9.766 -20.887 1.00 98.44 92 THR A CA 1
ATOM 694 C C . THR A 1 92 ? 9.026 8.489 -21.614 1.00 98.44 92 THR A C 1
ATOM 696 O O . THR A 1 92 ? 9.232 8.497 -22.829 1.00 98.44 92 THR A O 1
ATOM 699 N N . LEU A 1 93 ? 9.070 7.368 -20.894 1.00 98.50 93 LEU A N 1
ATOM 700 C CA . LEU A 1 93 ? 9.143 6.030 -21.480 1.00 98.50 93 LEU A CA 1
ATOM 701 C C . LEU A 1 93 ? 7.749 5.405 -21.512 1.00 98.50 93 LEU A C 1
ATOM 703 O O . LEU A 1 93 ? 7.114 5.278 -20.473 1.00 98.50 93 LEU A O 1
ATOM 707 N N . THR A 1 94 ? 7.282 4.984 -22.683 1.00 98.56 94 THR A N 1
ATOM 708 C CA . THR A 1 94 ? 6.063 4.174 -22.831 1.00 98.56 94 THR A CA 1
ATOM 709 C C . THR A 1 94 ? 6.440 2.764 -23.266 1.00 98.56 94 THR A C 1
ATOM 711 O O . THR A 1 94 ? 7.218 2.606 -24.201 1.00 98.56 94 THR A O 1
ATOM 714 N N . VAL A 1 95 ? 5.905 1.742 -22.607 1.00 98.50 95 VAL A N 1
ATOM 715 C CA . VAL A 1 95 ? 6.043 0.331 -22.980 1.00 98.50 95 VAL A CA 1
ATOM 716 C C . VAL A 1 95 ? 4.667 -0.172 -23.404 1.00 98.50 95 VAL A C 1
ATOM 718 O O . VAL A 1 95 ? 3.748 -0.221 -22.588 1.00 98.50 95 VAL A O 1
ATOM 721 N N . ASP A 1 96 ? 4.515 -0.540 -24.676 1.00 97.38 96 ASP A N 1
ATOM 722 C CA . ASP A 1 96 ? 3.256 -1.024 -25.260 1.00 97.38 96 ASP A CA 1
ATOM 723 C C . ASP A 1 96 ? 2.987 -2.499 -24.917 1.00 97.38 96 ASP A C 1
ATOM 725 O O . ASP A 1 96 ? 2.714 -3.302 -25.801 1.00 97.38 96 ASP A O 1
ATOM 729 N N . GLY A 1 97 ? 3.101 -2.878 -23.646 1.00 97.19 97 GLY A N 1
ATOM 730 C CA . GLY A 1 97 ? 2.927 -4.251 -23.184 1.00 97.19 97 GLY A CA 1
ATOM 731 C C . GLY A 1 97 ? 3.541 -4.465 -21.807 1.00 97.19 97 GLY A C 1
ATOM 732 O O . GLY A 1 97 ? 3.711 -3.513 -21.042 1.00 97.19 97 GLY A O 1
ATOM 733 N N . ASP A 1 98 ? 3.886 -5.714 -21.511 1.00 97.06 98 ASP A N 1
ATOM 734 C CA . ASP A 1 98 ? 4.568 -6.070 -20.269 1.00 97.06 98 ASP A CA 1
ATOM 735 C C . ASP A 1 98 ? 6.015 -5.554 -20.274 1.00 97.06 98 ASP A C 1
ATOM 737 O O . ASP A 1 98 ? 6.721 -5.624 -21.284 1.00 97.06 98 ASP A O 1
ATOM 741 N N . PHE A 1 99 ? 6.494 -5.110 -19.113 1.00 95.69 99 PHE A N 1
ATOM 742 C CA . PHE A 1 99 ? 7.906 -4.817 -18.893 1.00 95.69 99 PHE A CA 1
ATOM 743 C C . PHE A 1 99 ? 8.502 -5.841 -17.929 1.00 95.69 99 PHE A C 1
ATOM 745 O O . PHE A 1 99 ? 8.119 -5.907 -16.762 1.00 95.69 99 PHE A O 1
ATOM 752 N N . VAL A 1 100 ? 9.447 -6.647 -18.415 1.00 92.56 100 VAL A N 1
ATOM 753 C CA . VAL A 1 100 ? 10.180 -7.611 -17.586 1.00 92.56 100 VAL A CA 1
ATOM 754 C C . VAL A 1 100 ? 11.538 -7.025 -17.240 1.00 92.56 100 VAL A C 1
ATOM 756 O O . VAL A 1 100 ? 12.384 -6.808 -18.106 1.00 92.56 100 VAL A O 1
ATOM 759 N N . HIS A 1 101 ? 11.736 -6.773 -15.955 1.00 90.56 101 HIS A N 1
ATOM 760 C CA . HIS A 1 101 ? 12.970 -6.260 -15.393 1.00 90.56 101 HIS A CA 1
ATOM 761 C C . HIS A 1 101 ? 13.774 -7.434 -14.835 1.00 90.56 101 HIS A C 1
ATOM 763 O O . HIS A 1 101 ? 13.549 -7.917 -13.723 1.00 90.56 101 HIS A O 1
ATOM 769 N N . GLU A 1 102 ? 14.688 -7.922 -15.668 1.00 87.69 102 GLU A N 1
ATOM 770 C CA . GLU A 1 102 ? 15.533 -9.083 -15.400 1.00 87.69 102 GLU A CA 1
ATOM 771 C C . GLU A 1 102 ? 17.019 -8.704 -15.266 1.00 87.69 102 GLU A C 1
ATOM 773 O O . GLU A 1 102 ? 17.454 -7.605 -15.621 1.00 87.69 102 GLU A O 1
ATOM 778 N N . GLY A 1 103 ? 17.827 -9.639 -14.760 1.00 86.19 103 GLY A N 1
ATOM 779 C CA . GLY A 1 103 ? 19.275 -9.467 -14.643 1.00 86.19 103 GLY A CA 1
ATOM 780 C C . GLY A 1 103 ? 19.702 -8.372 -13.657 1.00 86.19 103 GLY A C 1
ATOM 781 O O . GLY A 1 103 ? 19.075 -8.152 -12.628 1.00 86.19 103 GLY A O 1
ATOM 782 N N . GLY A 1 104 ? 20.825 -7.710 -13.943 1.00 86.62 104 GLY A N 1
ATOM 783 C CA . GLY A 1 104 ? 21.384 -6.649 -13.097 1.00 86.62 104 GLY A CA 1
ATOM 784 C C . GLY A 1 104 ? 20.978 -5.238 -13.528 1.00 86.62 104 GLY A C 1
ATOM 785 O O . GLY A 1 104 ? 21.685 -4.292 -13.188 1.00 86.62 104 GLY A O 1
ATOM 786 N N . LEU A 1 105 ? 19.935 -5.103 -14.353 1.00 91.06 105 LEU A N 1
ATOM 787 C CA . LEU A 1 105 ? 19.503 -3.837 -14.943 1.00 91.06 105 LEU A CA 1
ATOM 788 C C . LEU A 1 105 ? 19.112 -2.839 -13.846 1.00 91.06 105 LEU A C 1
ATOM 790 O O . LEU A 1 105 ? 18.397 -3.184 -12.905 1.00 91.06 105 LEU A O 1
ATOM 794 N N . THR A 1 106 ? 19.525 -1.586 -14.006 1.00 93.56 106 THR A N 1
ATOM 795 C CA . THR A 1 106 ? 19.008 -0.476 -13.196 1.00 93.56 106 THR A CA 1
ATOM 796 C C . THR A 1 106 ? 18.079 0.367 -14.055 1.00 93.56 106 THR A C 1
ATOM 798 O O . THR A 1 106 ? 18.512 0.888 -15.076 1.00 93.56 106 THR A O 1
ATOM 801 N N . VAL A 1 107 ? 16.823 0.535 -13.660 1.00 94.62 107 VAL A N 1
ATOM 802 C CA . VAL A 1 107 ? 15.882 1.460 -14.302 1.00 94.62 107 VAL A CA 1
ATOM 803 C C . VAL A 1 107 ? 15.788 2.703 -13.424 1.00 94.62 107 VAL A C 1
ATOM 805 O O . VAL A 1 107 ? 15.337 2.625 -12.285 1.00 94.62 107 VAL A O 1
ATOM 808 N N . ASN A 1 108 ? 16.267 3.836 -13.933 1.00 94.81 108 ASN A N 1
ATOM 809 C CA . ASN A 1 108 ? 16.337 5.095 -13.200 1.00 94.81 108 ASN A CA 1
ATOM 810 C C . ASN A 1 108 ? 15.365 6.114 -13.798 1.00 94.81 108 ASN A C 1
ATOM 812 O O . ASN A 1 108 ? 15.558 6.585 -14.927 1.00 94.81 108 ASN A O 1
ATOM 816 N N . LEU A 1 109 ? 14.330 6.448 -13.028 1.00 94.00 109 LEU A N 1
ATOM 817 C CA . LEU A 1 109 ? 13.295 7.377 -13.452 1.00 94.00 109 LEU A CA 1
ATOM 818 C C . LEU A 1 109 ? 13.678 8.834 -13.147 1.00 94.00 109 LEU A C 1
ATOM 820 O O . LEU A 1 109 ? 13.449 9.653 -14.014 1.00 94.00 109 LEU A O 1
ATOM 824 N N . ALA A 1 110 ? 14.281 9.187 -12.009 1.00 91.38 110 ALA A N 1
ATOM 825 C CA . ALA A 1 110 ? 14.719 10.557 -11.644 1.00 91.38 110 ALA A CA 1
ATOM 826 C C . ALA A 1 110 ? 14.069 11.743 -12.422 1.00 91.38 110 ALA A C 1
ATOM 828 O O . ALA A 1 110 ? 14.607 12.227 -13.422 1.00 91.38 110 ALA A O 1
ATOM 829 N N . GLY A 1 111 ? 12.902 12.215 -11.974 1.00 92.56 111 GLY A N 1
ATOM 830 C CA . GLY A 1 111 ? 12.120 13.295 -12.591 1.00 92.56 111 GLY A CA 1
ATOM 831 C C . GLY A 1 111 ? 11.315 12.893 -13.833 1.00 92.56 111 GLY A C 1
ATOM 832 O O . GLY A 1 111 ? 10.750 13.759 -14.498 1.00 92.56 111 GLY A O 1
ATOM 833 N N . SER A 1 112 ? 11.285 11.605 -14.181 1.00 96.75 112 SER A N 1
ATOM 834 C CA . SER A 1 112 ? 10.670 11.093 -15.414 1.00 96.75 112 SER A CA 1
ATOM 835 C C . SER A 1 112 ? 9.307 10.453 -15.185 1.00 96.75 112 SER A C 1
ATOM 837 O O . SER A 1 112 ? 8.894 10.171 -14.059 1.00 96.75 112 SER A O 1
ATOM 839 N N . THR A 1 113 ? 8.630 10.154 -16.296 1.00 98.25 113 THR A N 1
ATOM 840 C CA . THR A 1 113 ? 7.442 9.296 -16.313 1.00 98.25 113 THR A CA 1
ATOM 841 C C . THR A 1 113 ? 7.738 7.989 -17.044 1.00 98.25 113 THR A C 1
ATOM 843 O O . THR A 1 113 ? 8.225 8.005 -18.172 1.00 98.25 113 THR A O 1
ATOM 846 N N . MET A 1 114 ? 7.390 6.852 -16.449 1.00 98.38 114 MET A N 1
ATOM 847 C CA . MET A 1 114 ? 7.340 5.563 -17.136 1.00 98.38 114 MET A CA 1
ATOM 848 C C . MET A 1 114 ? 5.897 5.065 -17.175 1.00 98.38 114 MET A C 1
ATOM 850 O O . MET A 1 114 ? 5.219 5.050 -16.153 1.00 98.38 114 MET A O 1
ATOM 854 N N . LYS A 1 115 ? 5.422 4.671 -18.356 1.00 98.75 115 LYS A N 1
ATOM 855 C CA . LYS A 1 115 ? 4.093 4.101 -18.586 1.00 98.75 115 LYS A CA 1
ATOM 856 C C . LYS A 1 115 ? 4.249 2.686 -19.113 1.00 98.75 115 LYS A C 1
ATOM 858 O O . LYS A 1 115 ? 4.871 2.499 -20.155 1.00 98.75 115 LYS A O 1
ATOM 863 N N . VAL A 1 116 ? 3.686 1.711 -18.419 1.00 98.75 116 VAL A N 1
ATOM 864 C CA . VAL A 1 116 ? 3.660 0.310 -18.835 1.00 98.75 116 VAL A CA 1
ATOM 865 C C . VAL A 1 116 ? 2.211 -0.061 -19.107 1.00 98.75 116 VAL A C 1
ATOM 867 O O . VAL A 1 116 ? 1.403 -0.130 -18.189 1.00 98.75 116 VAL A O 1
ATOM 870 N N . ASN A 1 117 ? 1.878 -0.272 -20.381 1.00 98.69 117 ASN A N 1
ATOM 871 C CA . ASN A 1 117 ? 0.513 -0.583 -20.822 1.00 98.69 117 ASN A CA 1
ATOM 872 C C . ASN A 1 117 ? 0.109 -2.049 -20.530 1.00 98.69 117 ASN A C 1
ATOM 874 O O . ASN A 1 117 ? -0.997 -2.460 -20.877 1.00 98.69 117 ASN A O 1
ATOM 878 N N . GLY A 1 118 ? 0.995 -2.831 -19.908 1.00 98.44 118 GLY A N 1
ATOM 879 C CA . GLY A 1 118 ? 0.755 -4.166 -19.354 1.00 98.44 118 GLY A CA 1
ATOM 880 C C . GLY A 1 118 ? 1.263 -4.276 -17.912 1.00 98.44 118 GLY A C 1
ATOM 881 O O . GLY A 1 118 ? 1.240 -3.297 -17.164 1.00 98.44 118 GLY A O 1
ATOM 882 N N . SER A 1 119 ? 1.736 -5.458 -17.517 1.00 98.06 119 SER A N 1
ATOM 883 C CA . SER A 1 119 ? 2.292 -5.701 -16.179 1.00 98.06 119 SER A CA 1
ATOM 884 C C . SER A 1 119 ? 3.783 -5.355 -16.092 1.00 98.06 119 SER A C 1
ATOM 886 O O . SER A 1 119 ? 4.542 -5.555 -17.042 1.00 98.06 119 SER A O 1
ATOM 888 N N . TYR A 1 120 ? 4.233 -4.897 -14.923 1.00 97.00 120 TYR A N 1
ATOM 889 C CA . TYR A 1 120 ? 5.650 -4.713 -14.605 1.00 97.00 120 TYR A CA 1
ATOM 890 C C . TYR A 1 120 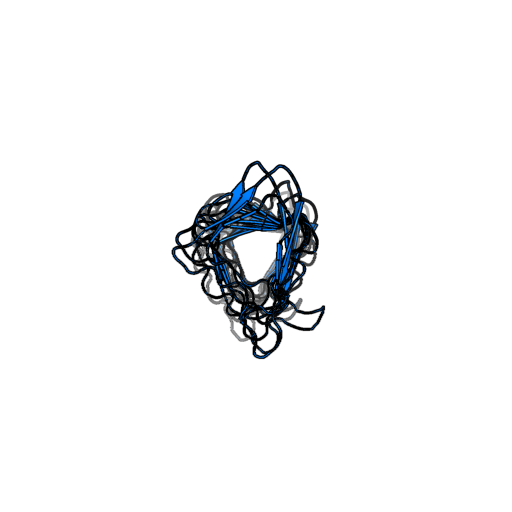? 6.136 -5.880 -13.737 1.00 97.00 120 TYR A C 1
ATOM 892 O O . TYR A 1 120 ? 5.751 -6.001 -12.575 1.00 97.00 120 TYR A O 1
ATOM 900 N N . ARG A 1 121 ? 7.032 -6.714 -14.275 1.00 94.62 121 ARG A N 1
ATOM 901 C CA . ARG A 1 121 ? 7.653 -7.832 -13.547 1.00 94.62 121 ARG A CA 1
ATOM 902 C C . ARG A 1 121 ? 9.054 -7.457 -13.092 1.00 94.62 121 ARG A C 1
ATOM 904 O O . ARG A 1 121 ? 9.999 -7.507 -13.877 1.00 94.62 121 ARG A O 1
ATOM 911 N N . HIS A 1 122 ? 9.192 -7.086 -11.827 1.00 91.69 122 HIS A N 1
ATOM 912 C CA . HIS A 1 122 ? 10.440 -6.691 -11.188 1.00 91.69 122 HIS A CA 1
ATOM 913 C C . HIS A 1 122 ? 11.179 -7.879 -10.562 1.00 91.69 122 HIS A C 1
ATOM 915 O O . HIS A 1 122 ? 11.306 -7.998 -9.347 1.00 91.69 122 HIS A O 1
ATOM 921 N N . GLN A 1 123 ? 11.659 -8.784 -11.411 1.00 91.06 123 GLN A N 1
ATOM 922 C CA . GLN A 1 123 ? 12.242 -10.055 -10.974 1.00 91.06 123 GLN A CA 1
ATOM 923 C C . GLN A 1 123 ? 13.617 -9.863 -10.324 1.00 91.06 123 GLN A C 1
ATOM 925 O O . GLN A 1 123 ? 13.944 -10.516 -9.331 1.00 91.06 123 GLN A O 1
ATOM 930 N N . HIS A 1 124 ? 14.425 -8.962 -10.887 1.00 89.44 124 HIS A N 1
ATOM 931 C CA . HIS A 1 124 ? 15.788 -8.663 -10.458 1.00 89.44 124 HIS A CA 1
ATOM 932 C C . HIS A 1 124 ? 16.139 -7.194 -10.743 1.00 89.44 124 HIS A C 1
ATOM 934 O O . HIS A 1 124 ? 15.363 -6.467 -11.358 1.00 89.44 124 HIS A O 1
ATOM 940 N N . GLY A 1 125 ? 17.342 -6.777 -10.345 1.00 89.88 125 GLY A N 1
ATOM 941 C CA . GLY A 1 125 ? 17.853 -5.439 -10.633 1.00 89.88 125 GLY A CA 1
ATOM 942 C C . GLY A 1 125 ? 17.328 -4.377 -9.669 1.00 89.88 125 GLY A C 1
ATOM 943 O O . GLY A 1 125 ? 16.883 -4.692 -8.568 1.00 89.88 125 GLY A O 1
ATOM 944 N N . ILE A 1 126 ? 17.462 -3.111 -10.066 1.00 90.19 126 ILE A N 1
ATOM 945 C CA . ILE A 1 126 ? 17.059 -1.951 -9.261 1.00 90.19 126 ILE A CA 1
ATOM 946 C C . ILE A 1 126 ? 16.088 -1.095 -10.064 1.00 90.19 126 ILE A C 1
ATOM 948 O O . ILE A 1 126 ? 16.448 -0.620 -11.141 1.00 90.19 126 ILE A O 1
ATOM 952 N N . LEU A 1 127 ? 14.905 -0.827 -9.524 1.00 91.69 127 LEU A N 1
ATOM 953 C CA . LEU A 1 127 ? 13.990 0.199 -10.023 1.00 91.69 127 LEU A CA 1
ATOM 954 C C . LEU A 1 127 ? 14.060 1.395 -9.071 1.00 91.69 127 LEU A C 1
ATOM 956 O O . LEU A 1 127 ? 13.664 1.264 -7.921 1.00 91.69 127 LEU A O 1
ATOM 960 N N . SER A 1 128 ? 14.574 2.536 -9.532 1.00 90.94 128 SER A N 1
ATOM 961 C CA . SER A 1 128 ? 14.714 3.756 -8.726 1.00 90.94 128 SER A CA 1
ATOM 962 C C . SER A 1 128 ? 13.803 4.865 -9.246 1.00 90.94 128 SER A C 1
ATOM 964 O O . SER A 1 128 ? 13.873 5.258 -10.415 1.00 90.94 128 SER A O 1
ATOM 966 N N . LEU A 1 129 ? 12.938 5.359 -8.362 1.00 90.31 129 LEU A N 1
ATOM 967 C CA . LEU A 1 129 ? 12.094 6.530 -8.556 1.00 90.31 129 LEU A CA 1
ATOM 968 C C . LEU A 1 129 ? 12.626 7.652 -7.671 1.00 90.31 129 LEU A C 1
ATOM 970 O O . LEU A 1 129 ? 12.755 7.459 -6.470 1.00 90.31 129 LEU A O 1
ATOM 974 N N . ASP A 1 130 ? 12.879 8.818 -8.259 1.00 90.06 130 ASP A N 1
ATOM 975 C CA . ASP A 1 130 ? 13.173 10.057 -7.530 1.00 90.06 130 ASP A CA 1
ATOM 976 C C . ASP A 1 130 ? 12.365 11.185 -8.159 1.00 90.06 130 ASP A C 1
ATOM 978 O O . ASP A 1 130 ? 12.550 11.494 -9.335 1.00 90.06 130 ASP A O 1
ATOM 982 N N . GLN A 1 131 ? 11.388 11.724 -7.432 1.00 91.06 131 GLN A N 1
ATOM 983 C CA . GLN A 1 131 ? 10.412 12.699 -7.939 1.00 91.06 131 GLN A CA 1
ATOM 984 C C . GLN A 1 131 ? 9.774 12.264 -9.269 1.00 91.06 131 GLN A C 1
ATOM 986 O O . GLN A 1 131 ? 9.679 13.039 -10.221 1.00 91.06 131 GLN A O 1
ATOM 991 N N . SER A 1 132 ? 9.419 10.983 -9.362 1.00 93.06 132 SER A N 1
ATOM 992 C CA . SER A 1 132 ? 9.057 10.323 -10.618 1.00 93.06 132 SER A CA 1
ATOM 993 C C . SER A 1 132 ? 7.646 9.748 -10.603 1.00 93.06 132 SER A C 1
ATOM 995 O O . SER A 1 132 ? 7.057 9.526 -9.547 1.00 93.06 132 SER A O 1
ATOM 997 N N . THR A 1 133 ? 7.113 9.456 -11.788 1.00 95.88 133 THR A N 1
ATOM 998 C CA . THR A 1 133 ? 5.816 8.788 -11.950 1.00 95.88 133 THR A CA 1
ATOM 999 C C . THR A 1 133 ? 5.981 7.463 -12.692 1.00 95.88 133 THR A C 1
ATOM 1001 O O . THR A 1 133 ? 6.499 7.433 -13.806 1.00 95.88 133 THR A O 1
ATOM 1004 N N . LEU A 1 134 ? 5.508 6.372 -12.098 1.00 96.81 134 LEU A N 1
ATOM 1005 C CA . LEU A 1 134 ? 5.393 5.058 -12.725 1.00 96.81 134 LEU A CA 1
ATOM 1006 C C . LEU A 1 134 ? 3.911 4.688 -12.818 1.00 96.81 134 LEU A C 1
ATOM 1008 O O . LEU A 1 134 ? 3.253 4.557 -11.793 1.00 96.81 134 LEU A O 1
ATOM 1012 N N . LEU A 1 135 ? 3.402 4.534 -14.038 1.00 98.69 135 LEU A N 1
ATOM 1013 C CA . LEU A 1 135 ? 2.025 4.127 -14.323 1.00 98.69 135 LEU A CA 1
ATOM 1014 C C . LEU A 1 135 ? 2.036 2.711 -14.906 1.00 98.69 135 LEU A C 1
ATOM 1016 O O . LEU A 1 135 ? 2.732 2.473 -15.895 1.00 98.69 135 LEU A O 1
ATOM 1020 N N . ILE A 1 136 ? 1.279 1.791 -14.318 1.00 98.75 136 ILE A N 1
ATOM 1021 C CA . ILE A 1 136 ? 1.210 0.381 -14.716 1.00 98.75 136 ILE A CA 1
ATOM 1022 C C . ILE A 1 136 ? -0.259 0.010 -14.923 1.00 98.75 136 ILE A C 1
ATOM 1024 O O . ILE A 1 136 ? -1.039 0.041 -13.978 1.00 98.75 136 ILE A O 1
ATOM 1028 N N . SER A 1 137 ? -0.637 -0.360 -16.149 1.00 98.69 137 SER A N 1
ATOM 1029 C CA . SER A 1 137 ? -2.020 -0.748 -16.472 1.00 98.69 137 SER A CA 1
ATOM 1030 C C . SER A 1 137 ? -2.370 -2.192 -16.099 1.00 98.69 137 SER A C 1
ATOM 1032 O O . SER A 1 137 ? -3.543 -2.552 -16.062 1.00 98.69 137 SER A O 1
ATOM 1034 N N . GLY A 1 138 ? -1.362 -3.033 -15.866 1.00 98.62 138 GLY A N 1
ATOM 1035 C CA . GLY A 1 138 ? -1.512 -4.383 -15.329 1.00 98.62 138 GLY A CA 1
ATOM 1036 C C . GLY A 1 138 ? -1.087 -4.472 -13.864 1.00 98.62 138 GLY A C 1
ATOM 1037 O O . GLY A 1 138 ? -1.313 -3.557 -13.074 1.00 98.62 138 GLY A O 1
ATOM 1038 N N . ASN A 1 139 ? -0.432 -5.579 -13.523 1.00 98.50 139 ASN A N 1
ATOM 1039 C CA . ASN A 1 139 ? 0.051 -5.860 -12.173 1.00 98.50 139 ASN A CA 1
ATOM 1040 C C . ASN A 1 139 ? 1.487 -5.368 -11.972 1.00 98.50 139 ASN A C 1
ATOM 1042 O O . ASN A 1 139 ? 2.275 -5.307 -12.922 1.00 98.50 139 ASN A O 1
ATOM 1046 N N . TYR A 1 140 ? 1.855 -5.121 -10.718 1.00 96.44 140 TYR A N 1
ATOM 1047 C CA . TYR A 1 140 ? 3.250 -5.064 -10.294 1.00 96.44 140 TYR A CA 1
ATOM 1048 C C . TYR A 1 140 ? 3.624 -6.347 -9.552 1.00 96.44 140 TYR A C 1
ATOM 1050 O O . TYR A 1 140 ? 3.014 -6.688 -8.542 1.00 96.44 140 TYR A O 1
ATOM 1058 N N . GLU A 1 141 ? 4.647 -7.047 -10.036 1.00 94.75 141 GLU A N 1
ATOM 1059 C CA . GLU A 1 141 ? 5.048 -8.362 -9.526 1.00 94.75 141 GLU A CA 1
ATOM 1060 C C . GLU A 1 141 ? 6.556 -8.375 -9.270 1.00 94.75 141 GLU A C 1
ATOM 1062 O O . GLU A 1 141 ? 7.330 -8.221 -10.212 1.00 94.75 141 GLU A O 1
ATOM 1067 N N . SER A 1 142 ? 7.009 -8.583 -8.030 1.00 91.25 142 SER A N 1
ATOM 1068 C CA . SER A 1 142 ? 8.452 -8.638 -7.722 1.00 91.25 142 SER A CA 1
ATOM 1069 C C . SER A 1 142 ? 9.051 -10.053 -7.687 1.00 91.25 142 SER A C 1
ATOM 1071 O O . SER A 1 142 ? 10.196 -10.222 -7.269 1.00 91.25 142 SER A O 1
ATOM 1073 N N . PHE A 1 143 ? 8.291 -11.076 -8.090 1.00 89.62 143 PHE A N 1
ATOM 1074 C CA . PHE A 1 143 ? 8.717 -12.480 -8.099 1.00 89.62 143 PHE A CA 1
ATOM 1075 C C . PHE A 1 143 ? 9.170 -12.949 -9.486 1.00 89.62 143 PHE A C 1
ATOM 1077 O O . PHE A 1 143 ? 8.784 -12.389 -10.511 1.00 89.62 143 PHE A O 1
ATOM 1084 N N . VAL A 1 144 ? 9.953 -14.032 -9.542 1.00 89.31 144 VAL A N 1
ATOM 1085 C CA . VAL A 1 144 ? 10.357 -14.663 -10.814 1.00 89.31 144 VAL A CA 1
ATOM 1086 C C . VAL A 1 144 ? 9.207 -15.484 -11.400 1.00 89.31 144 VAL A C 1
ATOM 1088 O O . VAL A 1 144 ? 8.891 -15.386 -12.585 1.00 89.31 144 VAL A O 1
ATOM 1091 N N . ALA A 1 145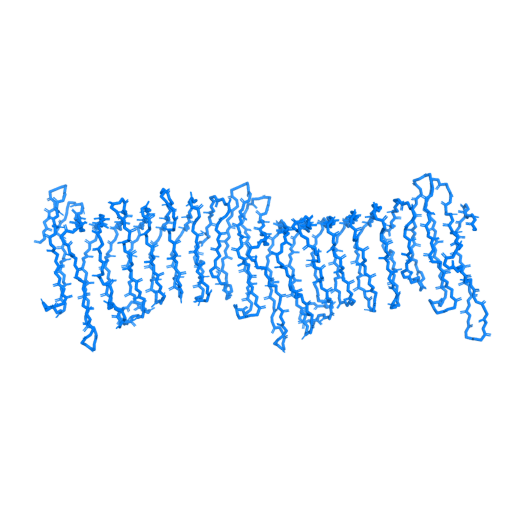 ? 8.575 -16.295 -10.555 1.00 87.56 145 ALA A N 1
ATOM 1092 C CA . ALA A 1 145 ? 7.360 -17.048 -10.847 1.00 87.56 145 ALA A CA 1
ATOM 1093 C C . ALA A 1 145 ? 6.532 -17.186 -9.556 1.00 87.56 145 ALA A C 1
ATOM 1095 O O . ALA A 1 145 ? 7.098 -17.010 -8.477 1.00 87.56 145 ALA A O 1
ATOM 1096 N N . PRO A 1 146 ? 5.229 -17.516 -9.619 1.00 83.75 146 PRO A N 1
ATOM 1097 C CA . PRO A 1 146 ? 4.430 -17.732 -8.414 1.00 83.75 146 PRO A CA 1
ATOM 1098 C C . PRO A 1 146 ? 5.102 -18.734 -7.459 1.00 83.75 146 PRO A C 1
ATOM 1100 O O . PRO A 1 146 ? 5.436 -19.851 -7.860 1.00 83.75 146 PRO A O 1
ATOM 1103 N N . GLY A 1 147 ? 5.335 -18.317 -6.211 1.00 83.50 147 GLY A N 1
ATOM 1104 C CA . GLY A 1 147 ? 6.051 -19.100 -5.195 1.00 83.50 147 GLY A CA 1
ATOM 1105 C C . GLY A 1 147 ? 7.576 -19.159 -5.366 1.00 83.50 147 GLY A C 1
ATOM 1106 O O . GLY A 1 147 ? 8.234 -19.952 -4.700 1.00 83.50 147 GLY A O 1
ATOM 1107 N N . THR A 1 148 ? 8.150 -18.373 -6.280 1.00 89.88 148 THR A N 1
ATOM 1108 C CA . THR A 1 148 ? 9.598 -18.211 -6.469 1.00 89.88 148 THR A CA 1
ATOM 1109 C C . THR A 1 148 ? 9.953 -16.732 -6.389 1.00 89.88 148 THR A C 1
ATOM 1111 O O . THR A 1 148 ? 9.908 -16.007 -7.388 1.00 89.88 148 THR A O 1
ATOM 1114 N N . ALA A 1 149 ? 10.333 -16.319 -5.186 1.00 88.12 149 ALA A N 1
ATOM 1115 C CA . ALA A 1 149 ? 10.724 -14.962 -4.851 1.00 88.12 149 ALA A CA 1
ATOM 1116 C C . ALA A 1 149 ? 11.815 -14.400 -5.780 1.00 88.12 149 ALA A C 1
ATOM 1118 O O . ALA A 1 149 ? 12.725 -15.110 -6.225 1.00 88.12 149 ALA A O 1
ATOM 1119 N N . GLY A 1 150 ? 11.714 -13.104 -6.071 1.00 89.31 150 GLY A N 1
ATOM 1120 C CA . GLY A 1 150 ? 12.708 -12.368 -6.844 1.00 89.31 150 GLY A CA 1
ATOM 1121 C C . GLY A 1 150 ? 13.844 -11.821 -5.989 1.00 89.31 150 GLY A C 1
ATOM 1122 O O . GLY A 1 150 ? 13.981 -12.102 -4.796 1.00 89.31 150 GLY A O 1
ATOM 1123 N N . THR A 1 151 ? 14.684 -11.011 -6.627 1.00 88.50 151 THR A N 1
ATOM 1124 C CA . THR A 1 151 ? 15.718 -10.208 -5.958 1.00 88.50 151 THR A CA 1
ATOM 1125 C C . THR A 1 151 ? 15.681 -8.747 -6.404 1.00 88.50 151 THR A C 1
ATOM 1127 O O . THR A 1 151 ? 16.698 -8.061 -6.301 1.00 88.50 151 THR A O 1
ATOM 1130 N N . GLY A 1 152 ? 14.560 -8.298 -6.977 1.00 87.12 152 GLY A N 1
ATOM 1131 C CA . GLY A 1 152 ? 14.354 -6.903 -7.354 1.00 87.12 152 GLY A CA 1
ATOM 1132 C C . GLY A 1 152 ? 14.440 -5.979 -6.137 1.00 87.12 152 GLY A C 1
ATOM 1133 O O . GLY A 1 152 ? 13.988 -6.328 -5.043 1.00 87.12 152 GLY A O 1
ATOM 1134 N N . ASP A 1 153 ? 15.047 -4.813 -6.338 1.00 86.38 153 ASP A N 1
ATOM 1135 C CA . ASP A 1 153 ? 15.244 -3.759 -5.340 1.00 86.38 153 ASP A CA 1
ATOM 1136 C C . ASP A 1 153 ? 14.474 -2.505 -5.782 1.00 86.38 153 ASP A C 1
ATOM 1138 O O . ASP A 1 153 ? 14.893 -1.784 -6.696 1.00 86.38 153 ASP A O 1
ATOM 1142 N N . LEU A 1 154 ? 13.276 -2.313 -5.216 1.00 88.12 154 LEU A N 1
ATOM 1143 C CA . LEU A 1 154 ? 12.436 -1.147 -5.486 1.00 88.12 154 LEU A CA 1
ATOM 1144 C C . LEU A 1 154 ? 12.865 -0.005 -4.568 1.00 88.12 154 LEU A C 1
ATOM 1146 O O . LEU A 1 154 ? 12.649 -0.047 -3.357 1.00 88.12 154 LEU A O 1
ATOM 1150 N N . ARG A 1 155 ? 13.414 1.044 -5.173 1.00 84.81 155 ARG A N 1
ATOM 1151 C CA . ARG A 1 155 ? 13.842 2.261 -4.496 1.00 84.81 155 ARG A CA 1
ATOM 1152 C C . ARG A 1 155 ? 12.928 3.401 -4.872 1.00 84.81 155 ARG A C 1
ATOM 1154 O O . ARG A 1 155 ? 12.771 3.752 -6.037 1.00 84.81 155 ARG A O 1
ATOM 1161 N N . LEU A 1 156 ? 12.335 3.994 -3.858 1.00 79.88 156 LEU A N 1
ATOM 1162 C CA . LEU A 1 156 ? 11.499 5.169 -3.992 1.00 79.88 156 LEU A CA 1
ATOM 1163 C C . LEU A 1 156 ? 12.217 6.308 -3.256 1.00 79.88 156 LEU A C 1
ATOM 1165 O O . LEU A 1 156 ? 11.836 6.693 -2.151 1.00 79.88 156 LEU A O 1
ATOM 1169 N N . ASP A 1 157 ? 13.315 6.759 -3.860 1.00 71.38 157 ASP A N 1
ATOM 1170 C CA . ASP A 1 157 ? 14.243 7.777 -3.369 1.00 71.38 157 ASP A CA 1
ATOM 1171 C C . ASP A 1 157 ? 13.614 9.193 -3.444 1.00 71.38 157 ASP A C 1
ATOM 1173 O O . ASP A 1 157 ? 12.753 9.452 -4.276 1.00 71.38 157 ASP A O 1
ATOM 1177 N N . GLY A 1 158 ? 14.016 10.148 -2.595 1.00 67.31 158 GLY A N 1
ATOM 1178 C CA . GLY A 1 158 ? 13.583 11.561 -2.706 1.00 67.31 158 GLY A CA 1
ATOM 1179 C C . GLY A 1 158 ? 12.604 12.072 -1.629 1.00 67.31 158 GLY A C 1
ATOM 1180 O O . GLY A 1 158 ? 12.521 11.513 -0.537 1.00 67.31 158 GLY A O 1
ATOM 1181 N N . THR A 1 159 ? 11.934 13.207 -1.903 1.00 61.69 159 THR A N 1
ATOM 1182 C CA . THR A 1 159 ? 11.185 14.041 -0.925 1.00 61.69 159 THR A CA 1
ATOM 1183 C C . THR A 1 159 ? 9.700 14.267 -1.284 1.00 61.69 159 THR A C 1
ATOM 1185 O O . THR A 1 159 ? 9.251 15.406 -1.369 1.00 61.69 159 THR A O 1
ATOM 1188 N N . ASP A 1 160 ? 8.929 13.188 -1.462 1.00 65.44 160 ASP A N 1
ATOM 1189 C CA . ASP A 1 160 ? 7.446 13.117 -1.323 1.00 65.44 160 ASP A CA 1
ATOM 1190 C C . ASP A 1 160 ? 6.660 13.113 -2.635 1.00 65.44 160 ASP A C 1
ATOM 1192 O O . ASP A 1 160 ? 5.444 12.950 -2.621 1.00 65.44 160 ASP A O 1
ATOM 1196 N N . SER A 1 161 ? 7.324 13.237 -3.781 1.00 81.50 161 SER A N 1
ATOM 1197 C CA . SER A 1 161 ? 6.650 13.357 -5.082 1.00 81.50 161 SER A CA 1
ATOM 1198 C C . SER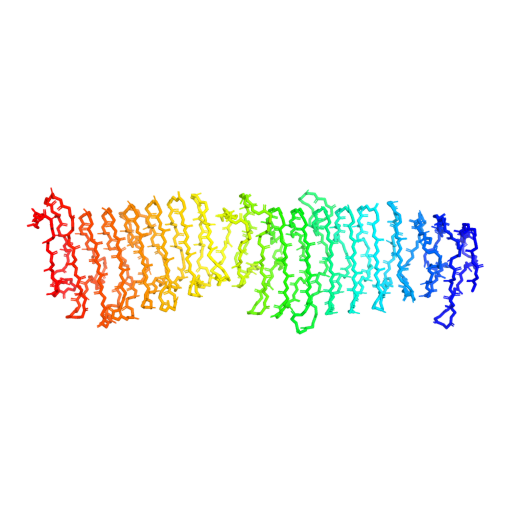 A 1 161 ? 6.686 12.098 -5.948 1.00 81.50 161 SER A C 1
ATOM 1200 O O . SER A 1 161 ? 6.263 12.148 -7.102 1.00 81.50 161 SER A O 1
ATOM 1202 N N . ASN A 1 162 ? 7.161 10.966 -5.421 1.00 89.56 162 ASN A N 1
ATOM 1203 C CA . ASN A 1 162 ? 7.067 9.701 -6.146 1.00 89.56 162 ASN A CA 1
ATOM 1204 C C . ASN A 1 162 ? 5.617 9.230 -6.214 1.00 89.56 162 ASN A C 1
ATOM 1206 O O . ASN A 1 162 ? 4.936 9.161 -5.189 1.00 89.56 162 ASN A O 1
ATOM 1210 N N . ILE A 1 163 ? 5.180 8.864 -7.415 1.00 92.75 163 ILE A N 1
ATOM 1211 C CA . ILE A 1 163 ? 3.880 8.248 -7.663 1.00 92.75 163 ILE A CA 1
ATOM 1212 C C . ILE A 1 163 ? 4.125 6.915 -8.354 1.00 92.75 163 ILE A C 1
ATOM 1214 O O . ILE A 1 163 ? 4.700 6.871 -9.442 1.00 92.75 163 ILE A O 1
ATOM 1218 N N . MET A 1 164 ? 3.662 5.841 -7.731 1.00 94.38 164 MET A N 1
ATOM 1219 C CA . MET A 1 164 ? 3.513 4.542 -8.364 1.00 94.38 164 MET A CA 1
ATOM 1220 C C . MET A 1 164 ? 2.023 4.226 -8.421 1.00 94.38 164 MET A C 1
ATOM 1222 O O . MET A 1 164 ? 1.382 4.077 -7.387 1.00 94.38 164 MET A O 1
ATOM 1226 N N . ASP A 1 165 ? 1.471 4.183 -9.625 1.00 97.31 165 ASP A N 1
ATOM 1227 C CA . ASP A 1 165 ? 0.050 3.977 -9.869 1.00 97.31 165 ASP A CA 1
ATOM 1228 C C . ASP A 1 165 ? -0.150 2.674 -10.645 1.00 97.31 165 ASP A C 1
ATOM 1230 O O . ASP A 1 165 ? 0.307 2.547 -11.784 1.00 97.31 165 ASP A O 1
ATOM 1234 N N . VAL A 1 166 ? -0.780 1.695 -10.000 1.00 98.44 166 VAL A N 1
ATOM 1235 C CA . VAL A 1 166 ? -0.987 0.338 -10.512 1.00 98.44 166 VAL A CA 1
ATOM 1236 C C . VAL A 1 166 ? -2.485 0.104 -10.664 1.00 98.44 166 VAL A C 1
ATOM 1238 O O . VAL A 1 166 ? -3.231 0.199 -9.694 1.00 98.44 166 VAL A O 1
ATOM 1241 N N . ASP A 1 167 ? -2.945 -0.186 -11.879 1.00 98.62 167 ASP A N 1
ATOM 1242 C CA . ASP A 1 167 ? -4.359 -0.476 -12.153 1.00 98.62 167 ASP A CA 1
ATOM 1243 C C . ASP A 1 167 ? -4.775 -1.878 -11.676 1.00 98.62 167 ASP A C 1
ATOM 1245 O O . ASP A 1 167 ? -5.946 -2.075 -11.352 1.00 98.62 167 ASP A O 1
ATOM 1249 N N . GLY A 1 168 ? -3.840 -2.832 -11.633 1.00 98.50 168 GLY A N 1
ATOM 1250 C CA . GLY A 1 168 ? -4.055 -4.202 -11.165 1.00 98.50 168 GLY A CA 1
ATOM 1251 C C . GLY A 1 168 ? -3.515 -4.474 -9.759 1.00 98.50 168 GLY A C 1
ATOM 1252 O O . GLY A 1 168 ? -3.467 -3.589 -8.901 1.00 98.50 168 GLY A O 1
ATOM 1253 N N . ASP A 1 169 ? -3.104 -5.723 -9.544 1.00 98.44 169 ASP A N 1
ATOM 1254 C CA . ASP A 1 169 ? -2.611 -6.217 -8.258 1.00 98.44 169 ASP A CA 1
ATOM 1255 C C . ASP A 1 169 ? -1.158 -5.798 -8.007 1.00 98.44 169 ASP A C 1
ATOM 1257 O O . ASP A 1 169 ? -0.343 -5.680 -8.931 1.00 98.44 169 ASP A O 1
ATOM 1261 N N . VAL A 1 170 ? -0.808 -5.640 -6.731 1.00 96.25 170 VAL A N 1
ATOM 1262 C CA . VAL A 1 170 ? 0.571 -5.448 -6.272 1.00 96.25 170 VAL A CA 1
ATOM 1263 C C . VAL A 1 170 ? 0.997 -6.663 -5.460 1.00 96.25 170 VAL A C 1
ATOM 1265 O O . VAL A 1 170 ? 0.471 -6.928 -4.378 1.00 96.25 170 VAL A O 1
ATOM 1268 N N . ILE A 1 171 ? 1.985 -7.392 -5.980 1.00 94.25 171 ILE A N 1
ATOM 1269 C CA . ILE A 1 171 ? 2.532 -8.595 -5.355 1.00 94.25 171 ILE A CA 1
ATOM 1270 C C . ILE A 1 171 ? 4.026 -8.400 -5.109 1.00 94.25 171 ILE A C 1
ATOM 1272 O O . ILE A 1 171 ? 4.824 -8.294 -6.047 1.00 94.25 171 ILE A O 1
ATOM 1276 N N . ILE A 1 172 ? 4.404 -8.383 -3.833 1.00 90.31 172 ILE A N 1
ATOM 1277 C CA . ILE A 1 172 ? 5.789 -8.236 -3.385 1.00 90.31 172 ILE A CA 1
ATOM 1278 C C . ILE A 1 172 ? 6.238 -9.551 -2.752 1.00 90.31 172 ILE A C 1
ATOM 1280 O O . ILE A 1 172 ? 5.716 -9.970 -1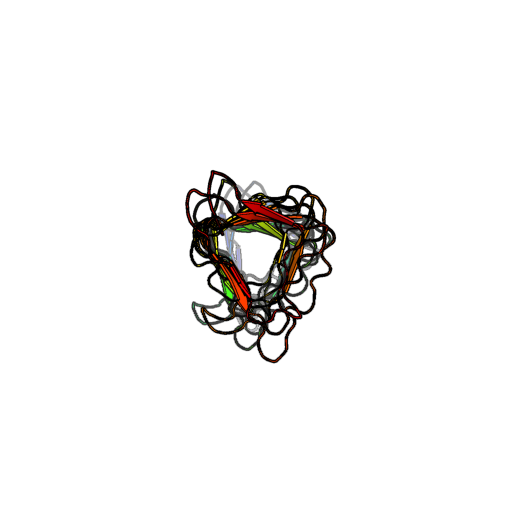.726 1.00 90.31 172 ILE A O 1
ATOM 1284 N N . ASP A 1 173 ? 7.215 -10.194 -3.377 1.00 89.62 173 ASP A N 1
ATOM 1285 C CA . ASP A 1 173 ? 7.881 -11.407 -2.903 1.00 89.62 173 ASP A CA 1
ATOM 1286 C C . ASP A 1 173 ? 9.355 -11.373 -3.331 1.00 89.62 173 ASP A C 1
ATOM 1288 O O . ASP A 1 173 ? 9.687 -11.508 -4.515 1.00 89.62 173 ASP A O 1
ATOM 1292 N N . THR A 1 174 ? 10.252 -11.108 -2.380 1.00 81.50 174 THR A N 1
ATOM 1293 C CA . THR A 1 174 ? 11.676 -10.883 -2.651 1.00 81.50 174 THR A CA 1
ATOM 1294 C C . THR A 1 174 ? 12.560 -11.428 -1.525 1.00 81.50 174 THR A C 1
ATOM 1296 O O . THR A 1 174 ? 12.328 -11.153 -0.353 1.00 81.50 174 THR A O 1
ATOM 1299 N N . LEU A 1 175 ? 13.595 -12.207 -1.874 1.00 77.12 175 LEU A N 1
ATOM 1300 C CA . LEU A 1 175 ? 14.440 -12.941 -0.906 1.00 77.12 175 LEU A CA 1
ATOM 1301 C C . LEU A 1 175 ? 15.398 -12.044 -0.124 1.00 77.12 175 LEU A C 1
ATOM 1303 O O . LEU A 1 175 ? 15.779 -12.320 1.005 1.00 77.12 175 LEU A O 1
ATOM 1307 N N . ASN A 1 176 ? 15.885 -11.007 -0.790 1.00 64.81 176 ASN A N 1
ATOM 1308 C CA . ASN A 1 176 ? 16.873 -10.069 -0.260 1.00 64.81 176 ASN A CA 1
ATOM 1309 C C . ASN A 1 176 ? 16.599 -8.655 -0.767 1.00 64.81 176 ASN A C 1
ATOM 1311 O O . ASN A 1 176 ? 17.456 -7.775 -0.633 1.00 64.81 176 ASN A O 1
ATOM 1315 N N . GLY A 1 177 ? 15.440 -8.464 -1.408 1.00 56.03 177 GLY A N 1
ATOM 1316 C CA . GLY A 1 177 ? 14.998 -7.170 -1.872 1.00 56.03 177 GLY A CA 1
ATOM 1317 C C . GLY A 1 177 ? 14.966 -6.255 -0.682 1.00 56.03 177 GLY A C 1
ATOM 1318 O O . GLY A 1 177 ? 14.242 -6.446 0.291 1.00 56.03 177 GLY A O 1
ATOM 1319 N N . ARG A 1 178 ? 15.841 -5.272 -0.755 1.00 59.84 178 ARG A N 1
ATOM 1320 C CA . ARG A 1 178 ? 15.775 -4.144 0.124 1.00 59.84 178 ARG A CA 1
ATOM 1321 C C . ARG A 1 178 ? 14.785 -3.186 -0.498 1.00 59.84 178 ARG A C 1
ATOM 1323 O O . ARG A 1 178 ? 15.214 -2.174 -1.024 1.00 59.84 178 ARG A O 1
ATOM 1330 N N . SER A 1 179 ? 13.488 -3.470 -0.416 1.00 55.44 179 SER A N 1
ATOM 1331 C CA . SER A 1 179 ? 12.458 -2.449 -0.651 1.00 55.44 179 SER A CA 1
ATOM 1332 C C . SER A 1 179 ? 12.517 -1.404 0.488 1.00 55.44 179 SER A C 1
ATOM 1334 O O . SER A 1 179 ? 11.551 -1.174 1.208 1.00 55.44 179 SER A O 1
ATOM 1336 N N . TYR A 1 180 ? 13.709 -0.864 0.765 1.00 51.72 180 TYR A N 1
ATOM 1337 C CA . TYR A 1 180 ? 14.083 -0.133 1.968 1.00 51.72 180 TYR A CA 1
ATOM 1338 C C . TYR A 1 180 ? 13.928 1.373 1.737 1.00 51.72 180 TYR A C 1
ATOM 1340 O O . TYR A 1 180 ? 14.447 1.933 0.774 1.00 51.72 180 TYR A O 1
ATOM 1348 N N . TYR A 1 181 ? 13.319 2.008 2.743 1.00 51.47 181 TYR A N 1
ATOM 1349 C CA . TYR A 1 181 ? 13.246 3.446 3.028 1.00 51.47 181 TYR A CA 1
ATOM 1350 C C . TYR A 1 181 ? 12.344 4.298 2.131 1.00 51.47 181 TYR A C 1
ATOM 1352 O O . TYR A 1 181 ? 12.758 5.317 1.586 1.00 51.47 181 TYR A O 1
ATOM 1360 N N . GLN A 1 182 ? 11.050 4.000 2.121 1.00 53.78 182 GLN A N 1
ATOM 1361 C CA . GLN A 1 182 ? 10.058 5.027 1.819 1.00 53.78 182 GLN A CA 1
ATOM 1362 C C . GLN A 1 182 ? 9.910 5.953 3.022 1.00 53.78 182 GLN A C 1
ATOM 1364 O O . GLN A 1 182 ? 9.152 5.651 3.945 1.00 53.78 182 GLN A O 1
ATOM 1369 N N . LYS A 1 183 ? 10.595 7.102 3.026 1.00 57.12 183 LYS A N 1
ATOM 1370 C CA . LYS A 1 183 ? 10.139 8.199 3.885 1.00 57.12 183 LYS A CA 1
ATOM 1371 C C . LYS A 1 183 ? 8.833 8.786 3.348 1.00 57.12 183 LYS A C 1
ATOM 1373 O O . LYS A 1 183 ? 8.089 9.335 4.156 1.00 57.12 183 LYS A O 1
ATOM 1378 N N . THR A 1 184 ? 8.595 8.724 2.026 1.00 71.44 184 THR A N 1
ATOM 1379 C CA . THR A 1 184 ? 7.669 9.652 1.371 1.00 71.44 184 THR A CA 1
ATOM 1380 C C . THR A 1 184 ? 7.190 9.202 -0.038 1.00 71.44 184 THR A C 1
ATOM 1382 O O . THR A 1 184 ? 7.946 8.567 -0.773 1.00 71.44 184 THR A O 1
ATOM 1385 N N . GLY A 1 185 ? 5.946 9.506 -0.440 1.00 84.19 185 GLY A N 1
ATOM 1386 C CA . GLY A 1 185 ? 5.395 9.199 -1.784 1.00 84.19 185 GLY A CA 1
ATOM 1387 C C . GLY A 1 185 ? 4.030 8.496 -1.772 1.00 84.19 185 GLY A C 1
ATOM 1388 O O . GLY A 1 185 ? 3.490 8.217 -0.706 1.00 84.19 185 GLY A O 1
ATOM 1389 N N . THR A 1 186 ? 3.453 8.226 -2.948 1.00 90.38 186 THR A N 1
ATOM 1390 C CA . THR A 1 186 ? 2.128 7.589 -3.094 1.00 90.38 186 THR A CA 1
ATOM 1391 C C . THR A 1 186 ? 2.197 6.294 -3.902 1.00 90.38 186 THR A C 1
ATOM 1393 O O . THR A 1 186 ? 2.687 6.298 -5.032 1.00 90.38 186 THR A O 1
ATOM 1396 N N . LEU A 1 187 ? 1.646 5.213 -3.344 1.00 93.50 187 LEU A N 1
ATOM 1397 C CA . LEU A 1 187 ? 1.317 3.969 -4.039 1.00 93.50 187 LEU A CA 1
ATOM 1398 C C . LEU A 1 187 ? -0.206 3.889 -4.217 1.00 93.50 187 LEU A C 1
ATOM 1400 O O . LEU A 1 187 ? -0.938 3.789 -3.233 1.00 93.50 187 LEU A O 1
ATOM 1404 N N . ALA A 1 188 ? -0.688 3.941 -5.454 1.00 95.94 188 ALA A N 1
ATOM 1405 C CA . ALA A 1 188 ? -2.092 3.725 -5.785 1.00 95.94 188 ALA A CA 1
ATOM 1406 C C . ALA A 1 188 ? -2.285 2.315 -6.364 1.00 95.94 188 ALA A C 1
ATOM 1408 O O . ALA A 1 188 ? -1.523 1.902 -7.236 1.00 95.94 188 ALA A O 1
ATOM 1409 N N . ILE A 1 189 ? -3.280 1.580 -5.862 1.00 97.88 189 ILE A N 1
ATOM 1410 C CA . ILE A 1 189 ? -3.512 0.160 -6.168 1.00 97.88 189 ILE A CA 1
ATOM 1411 C C . ILE A 1 189 ? -4.960 -0.026 -6.614 1.00 97.88 189 ILE A C 1
ATOM 1413 O O . ILE A 1 189 ? -5.878 0.263 -5.852 1.00 97.88 189 ILE A O 1
ATOM 1417 N N . GLY A 1 190 ? -5.178 -0.485 -7.843 1.00 98.31 190 GLY A N 1
ATOM 1418 C CA . GLY A 1 190 ? -6.510 -0.774 -8.374 1.00 98.31 190 GLY A CA 1
ATOM 1419 C C . GLY A 1 190 ? -7.019 -2.189 -8.089 1.00 98.31 190 GLY A C 1
ATOM 1420 O O . GLY A 1 190 ? -8.226 -2.400 -8.167 1.00 98.31 190 GLY A O 1
ATOM 1421 N N . GLY A 1 191 ? -6.129 -3.129 -7.754 1.00 98.31 191 GLY A N 1
ATOM 1422 C CA . GLY A 1 191 ? -6.443 -4.511 -7.375 1.00 98.31 191 GLY A CA 1
ATOM 1423 C C . GLY A 1 191 ? -6.110 -4.836 -5.914 1.00 98.31 191 GLY A C 1
ATOM 1424 O O . GLY A 1 191 ? -6.295 -4.000 -5.026 1.00 98.31 191 GLY A O 1
ATOM 1425 N N . ASP A 1 192 ? -5.625 -6.051 -5.670 1.00 98.44 192 ASP A N 1
ATOM 1426 C CA . ASP A 1 192 ? -5.265 -6.559 -4.342 1.00 98.44 192 ASP A CA 1
ATOM 1427 C C . ASP A 1 192 ? -3.802 -6.255 -3.971 1.00 98.44 192 ASP A C 1
ATOM 1429 O O . ASP A 1 192 ? -2.939 -6.055 -4.831 1.00 98.44 192 ASP A O 1
ATOM 1433 N N . LEU A 1 193 ? -3.500 -6.262 -2.667 1.00 96.56 193 LEU A N 1
ATOM 1434 C CA . LEU A 1 193 ? -2.136 -6.153 -2.142 1.00 96.56 193 LEU A CA 1
ATOM 1435 C C . LEU A 1 193 ? -1.731 -7.448 -1.437 1.00 96.56 193 LEU A C 1
ATOM 1437 O O . LEU A 1 193 ? -2.301 -7.810 -0.408 1.00 96.56 193 LEU A O 1
ATOM 1441 N N . THR A 1 194 ? -0.688 -8.102 -1.947 1.00 94.94 194 THR A N 1
ATOM 1442 C CA . THR A 1 194 ? -0.082 -9.285 -1.325 1.00 94.94 194 THR A CA 1
ATOM 1443 C C . THR A 1 194 ? 1.408 -9.062 -1.105 1.00 94.94 194 THR A C 1
ATOM 1445 O O . THR A 1 194 ? 2.156 -8.809 -2.048 1.00 94.94 194 THR A O 1
ATOM 1448 N N . VAL A 1 195 ? 1.859 -9.184 0.142 1.00 91.75 195 VAL A N 1
ATOM 1449 C CA . VAL A 1 195 ? 3.262 -8.987 0.519 1.00 91.75 195 VAL A CA 1
ATOM 1450 C C . VAL A 1 195 ? 3.764 -10.181 1.322 1.00 91.75 195 VAL A C 1
ATOM 1452 O O . VAL A 1 195 ? 3.304 -10.440 2.436 1.00 91.75 195 VAL A O 1
ATOM 1455 N N . TYR A 1 196 ? 4.728 -10.892 0.748 1.00 89.69 196 TYR A N 1
ATOM 1456 C CA . TYR A 1 196 ? 5.435 -12.009 1.360 1.00 89.69 196 TYR A CA 1
ATOM 1457 C C . TYR A 1 196 ? 6.722 -11.539 2.049 1.00 89.69 196 TYR A C 1
ATOM 1459 O O . TYR A 1 196 ? 7.295 -10.501 1.715 1.00 89.69 196 TYR A O 1
ATOM 1467 N N . ALA A 1 197 ? 7.181 -12.331 3.011 1.00 81.12 197 ALA A N 1
ATOM 1468 C CA . ALA A 1 197 ? 8.405 -12.150 3.781 1.00 81.12 197 ALA A CA 1
ATOM 1469 C C . ALA A 1 197 ? 9.299 -13.402 3.682 1.00 81.12 197 ALA A C 1
ATOM 1471 O O . ALA A 1 197 ? 9.865 -13.878 4.675 1.00 81.12 197 ALA A O 1
ATOM 1472 N N . THR A 1 198 ? 9.406 -13.951 2.469 1.00 78.31 198 THR A N 1
ATOM 1473 C CA . THR A 1 198 ? 10.176 -15.158 2.148 1.00 78.31 198 THR A CA 1
ATOM 1474 C C . THR A 1 198 ? 11.619 -15.046 2.651 1.00 78.31 198 THR A C 1
ATOM 1476 O O . THR A 1 198 ? 12.299 -14.047 2.420 1.00 78.31 198 THR A O 1
ATOM 1479 N N . ASP A 1 199 ? 12.091 -16.074 3.365 1.00 74.69 199 ASP A N 1
ATOM 1480 C CA . ASP A 1 199 ? 13.439 -16.164 3.953 1.00 74.69 199 ASP A CA 1
ATOM 1481 C C . ASP A 1 199 ? 13.848 -14.979 4.859 1.00 74.69 199 ASP A C 1
ATOM 1483 O O . ASP A 1 199 ? 15.034 -14.722 5.076 1.00 74.69 199 ASP A O 1
ATOM 1487 N N . GLY A 1 200 ? 12.873 -14.271 5.444 1.00 69.50 200 GLY A N 1
ATOM 1488 C CA . GLY A 1 200 ? 13.129 -13.109 6.301 1.00 69.50 200 GLY A CA 1
ATOM 1489 C C . GLY A 1 200 ? 13.495 -11.838 5.528 1.00 69.50 200 GLY A C 1
ATOM 1490 O O . GLY A 1 200 ? 14.018 -10.893 6.127 1.00 69.50 200 GLY A O 1
ATOM 1491 N N . GLY A 1 201 ? 13.231 -11.812 4.217 1.00 67.88 201 GLY A N 1
ATOM 1492 C CA . GLY A 1 201 ? 13.294 -10.606 3.399 1.00 67.88 201 GLY A CA 1
ATOM 1493 C C . GLY A 1 201 ? 12.326 -9.531 3.905 1.00 67.88 201 GLY A C 1
ATOM 1494 O O . GLY A 1 201 ? 11.233 -9.836 4.383 1.00 67.88 201 GLY A O 1
ATOM 1495 N N . GLN A 1 202 ? 12.736 -8.262 3.820 1.00 70.88 202 GLN A N 1
ATOM 1496 C CA . GLN A 1 202 ? 11.827 -7.137 4.057 1.00 70.88 202 GLN A CA 1
ATOM 1497 C C . GLN A 1 202 ? 10.898 -7.002 2.849 1.00 70.88 202 GLN A C 1
ATOM 1499 O O . GLN A 1 202 ? 11.367 -7.015 1.710 1.00 70.88 202 GLN A O 1
ATOM 1504 N N . GLY A 1 203 ? 9.595 -6.886 3.096 1.00 76.81 203 GLY A N 1
ATOM 1505 C CA . GLY A 1 203 ? 8.588 -6.787 2.040 1.00 76.81 203 GLY A CA 1
ATOM 1506 C C . GLY A 1 203 ? 8.319 -5.333 1.662 1.00 76.81 203 GLY A C 1
ATOM 1507 O O . GLY A 1 203 ? 9.094 -4.733 0.926 1.00 76.81 203 GLY A O 1
ATOM 1508 N N . LEU A 1 204 ? 7.216 -4.760 2.144 1.00 83.19 204 LEU A N 1
ATOM 1509 C CA . LEU A 1 204 ? 6.814 -3.370 1.888 1.00 83.19 204 LEU A CA 1
ATOM 1510 C C . LEU A 1 204 ? 6.862 -2.555 3.183 1.00 83.19 204 LEU A C 1
ATOM 1512 O O . LEU A 1 204 ? 6.033 -2.779 4.054 1.00 83.19 204 LEU A O 1
ATOM 1516 N N . GLU A 1 205 ? 7.778 -1.594 3.308 1.00 82.75 205 GLU A N 1
ATOM 1517 C CA . GLU A 1 205 ? 7.904 -0.731 4.496 1.00 82.75 205 GLU A CA 1
ATOM 1518 C C . GLU A 1 205 ? 7.633 0.745 4.154 1.00 82.75 205 GLU A C 1
ATOM 1520 O O . GLU A 1 205 ? 8.535 1.489 3.757 1.00 82.75 205 GLU A O 1
ATOM 1525 N N . MET A 1 206 ? 6.385 1.192 4.312 1.00 81.69 206 MET A N 1
ATOM 1526 C CA . MET A 1 206 ? 5.963 2.564 4.000 1.00 81.69 206 MET A CA 1
ATOM 1527 C C . MET A 1 206 ? 5.820 3.398 5.281 1.00 81.69 206 MET A C 1
ATOM 1529 O O . MET A 1 206 ? 4.870 3.210 6.043 1.00 81.69 206 MET A O 1
ATOM 1533 N N . SER A 1 207 ? 6.771 4.312 5.527 1.00 75.88 207 SER A N 1
ATOM 1534 C CA . SER A 1 207 ? 6.845 5.119 6.762 1.00 75.88 207 SER A CA 1
ATOM 1535 C C . SER A 1 207 ? 5.999 6.410 6.722 1.00 75.88 207 SER A C 1
ATOM 1537 O O . SER A 1 207 ? 5.122 6.556 5.878 1.00 75.88 207 SER A O 1
ATOM 1539 N N . GLU A 1 208 ? 6.234 7.342 7.654 1.00 80.75 208 GLU A N 1
ATOM 1540 C CA . GLU A 1 208 ? 5.317 8.427 8.055 1.00 80.75 208 GLU A CA 1
ATOM 1541 C C . GLU A 1 208 ? 4.777 9.325 6.928 1.00 80.75 208 GLU A C 1
ATOM 1543 O O . GLU A 1 208 ? 3.646 9.786 7.046 1.00 80.75 208 GLU A O 1
ATOM 1548 N N . ASN A 1 209 ? 5.504 9.542 5.824 1.00 82.00 209 ASN A N 1
ATOM 1549 C CA . ASN A 1 209 ? 5.015 10.368 4.701 1.00 82.00 209 ASN A CA 1
ATOM 1550 C C . ASN A 1 209 ? 4.702 9.555 3.436 1.00 82.00 209 ASN A C 1
ATOM 1552 O O . ASN A 1 209 ? 4.568 10.118 2.348 1.00 82.00 209 ASN A O 1
ATOM 1556 N N . ALA A 1 210 ? 4.636 8.231 3.551 1.00 86.69 210 ALA A N 1
ATOM 1557 C CA . ALA A 1 210 ? 4.238 7.350 2.467 1.00 86.69 210 ALA A CA 1
ATOM 1558 C C . ALA A 1 210 ? 2.738 7.035 2.574 1.00 86.69 210 ALA A C 1
ATOM 1560 O O . ALA A 1 210 ? 2.230 6.753 3.663 1.00 86.69 210 ALA A O 1
ATOM 1561 N N . TYR A 1 211 ? 2.041 7.102 1.442 1.00 91.44 211 TYR A N 1
ATOM 1562 C CA . TYR A 1 211 ? 0.591 6.979 1.327 1.00 91.44 211 TYR A CA 1
ATOM 1563 C C . TYR A 1 211 ? 0.230 5.810 0.419 1.00 91.44 211 TYR A C 1
ATOM 1565 O O . TYR A 1 211 ? 0.781 5.678 -0.673 1.00 91.44 211 TYR A O 1
ATOM 1573 N N . VAL A 1 212 ? -0.722 4.990 0.852 1.00 94.31 212 VAL A N 1
ATOM 1574 C CA . VAL A 1 212 ? -1.322 3.926 0.045 1.00 94.31 212 VAL A CA 1
ATOM 1575 C C . VAL A 1 212 ? -2.780 4.270 -0.209 1.00 94.31 212 VAL A C 1
ATOM 1577 O O . VAL A 1 212 ? -3.534 4.499 0.735 1.00 94.31 212 VAL A O 1
ATOM 1580 N N . PHE A 1 213 ? -3.191 4.283 -1.472 1.00 96.19 213 PHE A N 1
ATOM 1581 C CA . PHE A 1 213 ? -4.594 4.437 -1.843 1.00 96.19 213 PHE A CA 1
ATOM 1582 C C . PHE A 1 213 ? -5.065 3.230 -2.642 1.00 96.19 213 PHE A C 1
ATOM 1584 O O . PHE A 1 213 ? -4.551 2.964 -3.725 1.00 96.19 213 PHE A O 1
ATOM 1591 N N . PHE A 1 214 ? -6.078 2.535 -2.135 1.00 98.06 214 PHE A N 1
ATOM 1592 C CA . PHE A 1 214 ? -6.814 1.553 -2.926 1.00 98.06 214 PHE A CA 1
ATOM 1593 C C . PHE A 1 214 ? -7.862 2.292 -3.756 1.00 98.06 214 PHE A C 1
ATOM 1595 O O . PHE A 1 214 ? -8.667 3.051 -3.209 1.00 98.06 214 PHE A O 1
ATOM 1602 N N . LYS A 1 215 ? -7.799 2.150 -5.077 1.00 96.88 215 LYS A N 1
ATOM 1603 C CA . LYS A 1 215 ? -8.576 2.939 -6.037 1.00 96.88 215 LYS A CA 1
ATOM 1604 C C . LYS A 1 215 ? -9.548 2.077 -6.835 1.00 96.88 215 LYS A C 1
ATOM 1606 O O . LYS A 1 215 ? -9.493 0.859 -6.779 1.00 96.88 215 LYS A O 1
ATOM 1611 N N . ASN A 1 216 ? -10.394 2.731 -7.631 1.00 93.12 216 ASN A N 1
ATOM 1612 C CA . ASN A 1 216 ? -11.420 2.125 -8.493 1.00 93.12 216 ASN A CA 1
ATOM 1613 C C . ASN A 1 216 ? -12.651 1.561 -7.755 1.00 93.12 216 ASN A C 1
ATOM 1615 O O . ASN A 1 216 ? -13.557 1.034 -8.404 1.00 93.12 216 ASN A O 1
ATOM 1619 N N . GLY A 1 217 ? -12.734 1.732 -6.432 1.00 92.19 217 GLY A N 1
ATOM 1620 C CA . GLY A 1 217 ? -13.814 1.182 -5.613 1.00 92.19 217 GLY A CA 1
ATOM 1621 C C . GLY A 1 217 ? -13.818 -0.352 -5.605 1.00 92.19 217 GLY A C 1
ATOM 1622 O O . GLY A 1 217 ? -12.867 -0.992 -6.034 1.00 92.19 217 GLY A O 1
ATOM 1623 N N . GLY A 1 218 ? -14.916 -0.953 -5.142 1.00 92.69 218 GLY A N 1
ATOM 1624 C CA . GLY A 1 218 ? -15.007 -2.410 -4.998 1.00 92.69 218 GLY A CA 1
ATOM 1625 C C . GLY A 1 218 ? -14.320 -2.935 -3.735 1.00 92.69 218 GLY A C 1
ATOM 1626 O O . GLY A 1 218 ? -13.990 -2.165 -2.834 1.00 92.69 218 GLY A O 1
ATOM 1627 N N . ASP A 1 219 ? -14.169 -4.253 -3.655 1.00 95.50 219 ASP A N 1
ATOM 1628 C CA . ASP A 1 219 ? -13.549 -4.922 -2.513 1.00 95.50 219 ASP A CA 1
ATOM 1629 C C . ASP A 1 219 ? -12.104 -5.289 -2.868 1.00 95.50 219 ASP A C 1
ATOM 1631 O O . ASP A 1 219 ? -11.872 -5.898 -3.912 1.00 95.50 219 ASP A O 1
ATOM 1635 N N . HIS A 1 220 ? -11.159 -4.946 -1.992 1.00 97.81 220 HIS A N 1
ATOM 1636 C CA . HIS A 1 220 ? -9.740 -5.276 -2.127 1.00 97.81 220 HIS A CA 1
ATOM 1637 C C . HIS A 1 220 ? -9.289 -6.157 -0.968 1.00 97.81 220 HIS A C 1
ATOM 1639 O O . HIS A 1 220 ? -9.653 -5.920 0.188 1.00 97.81 220 HIS A O 1
ATOM 1645 N N . VAL A 1 221 ? -8.439 -7.135 -1.248 1.00 97.62 221 VAL A N 1
ATOM 1646 C CA . VAL A 1 221 ? -7.794 -7.963 -0.233 1.00 97.62 221 VAL A CA 1
ATOM 1647 C C . VAL A 1 221 ? -6.407 -7.415 0.074 1.00 97.62 221 VAL A C 1
ATOM 1649 O O . VAL A 1 221 ? -5.600 -7.157 -0.819 1.00 97.62 221 VAL A O 1
ATOM 1652 N N . VAL A 1 222 ? -6.117 -7.268 1.367 1.00 96.56 222 VAL A N 1
ATOM 1653 C CA . VAL A 1 222 ? -4.787 -6.913 1.864 1.00 96.56 222 VAL A CA 1
ATOM 1654 C C . VAL A 1 222 ? -4.230 -8.070 2.674 1.00 96.56 222 VAL A C 1
ATOM 1656 O O . VAL A 1 222 ? -4.811 -8.501 3.679 1.00 96.56 222 VAL A O 1
ATOM 1659 N N . PHE A 1 223 ? -3.075 -8.556 2.239 1.00 94.31 223 PHE A N 1
ATOM 1660 C CA . PHE A 1 223 ? -2.351 -9.631 2.886 1.00 94.31 223 PHE A CA 1
ATOM 1661 C C . PHE A 1 223 ? -0.888 -9.249 3.109 1.00 94.31 223 PHE A C 1
ATOM 1663 O O . PHE A 1 223 ? -0.144 -8.967 2.171 1.00 94.31 223 PHE A O 1
ATOM 1670 N N . PHE A 1 224 ? -0.471 -9.325 4.369 1.00 91.56 224 PHE A N 1
ATOM 1671 C CA . PHE A 1 224 ? 0.925 -9.299 4.784 1.00 91.56 224 PHE A CA 1
ATOM 1672 C C . PHE A 1 224 ? 1.273 -10.637 5.435 1.00 91.56 224 PHE A C 1
ATOM 1674 O O . PHE A 1 224 ? 0.593 -11.067 6.367 1.00 91.56 224 PHE A O 1
ATOM 1681 N N . GLU A 1 225 ? 2.345 -11.290 4.992 1.00 90.19 225 GLU A N 1
ATOM 1682 C CA . GLU A 1 225 ? 2.842 -12.502 5.651 1.00 90.19 225 GLU A CA 1
ATOM 1683 C C . GLU A 1 225 ? 3.437 -12.184 7.030 1.00 90.19 225 GLU A C 1
ATOM 1685 O O . GLU A 1 225 ? 3.273 -12.956 7.972 1.00 90.19 225 GLU A O 1
ATOM 1690 N N . SER A 1 226 ? 4.084 -11.026 7.178 1.00 86.88 226 SER A N 1
ATOM 1691 C CA . SER A 1 226 ? 4.726 -10.599 8.421 1.00 86.88 226 SER A CA 1
ATOM 1692 C C . SER A 1 226 ? 4.471 -9.125 8.685 1.00 86.88 226 SER A C 1
ATOM 1694 O O . SER A 1 226 ? 4.872 -8.271 7.896 1.00 86.88 226 SER A O 1
ATOM 1696 N N . ASP A 1 227 ? 3.887 -8.828 9.845 1.00 83.19 227 ASP A N 1
ATOM 1697 C CA . ASP A 1 227 ? 3.735 -7.453 10.309 1.00 83.19 227 ASP A CA 1
ATOM 1698 C C . ASP A 1 227 ? 5.087 -6.851 10.728 1.00 83.19 227 ASP A C 1
ATOM 1700 O O . ASP A 1 227 ? 5.255 -5.641 10.707 1.00 83.19 227 ASP A O 1
ATOM 1704 N N . GLN A 1 228 ? 6.097 -7.670 11.051 1.00 82.56 228 GLN A N 1
ATOM 1705 C CA . GLN A 1 228 ? 7.423 -7.195 11.455 1.00 82.56 228 GLN A CA 1
ATOM 1706 C C . GLN A 1 228 ? 8.243 -6.617 10.311 1.00 82.56 228 GLN A C 1
ATOM 1708 O O . GLN A 1 228 ? 9.038 -5.704 10.535 1.00 82.56 228 GLN A O 1
ATOM 1713 N N . LEU A 1 229 ? 8.044 -7.173 9.120 1.00 82.88 229 LEU A N 1
ATOM 1714 C CA . LEU A 1 229 ? 8.867 -6.929 7.941 1.00 82.88 229 LEU A CA 1
ATOM 1715 C C . LEU A 1 229 ? 8.114 -6.148 6.862 1.00 82.88 229 LEU A C 1
ATOM 1717 O O . LEU A 1 229 ? 8.662 -5.859 5.799 1.00 82.88 229 LEU A O 1
ATOM 1721 N N . SER A 1 230 ? 6.823 -5.878 7.074 1.00 85.88 230 SER A N 1
ATOM 1722 C CA . SER A 1 230 ? 5.984 -5.170 6.113 1.00 85.88 230 SER A CA 1
ATOM 1723 C C . SER A 1 230 ? 4.823 -4.446 6.782 1.00 85.88 230 SER A C 1
ATOM 1725 O O . SER A 1 230 ? 4.152 -4.985 7.657 1.00 85.88 230 SER A O 1
ATOM 1727 N N . TYR A 1 231 ? 4.613 -3.198 6.381 1.00 86.75 231 TYR A N 1
ATOM 1728 C CA . TYR A 1 231 ? 3.573 -2.316 6.887 1.00 86.75 231 TYR A CA 1
ATOM 1729 C C . TYR A 1 231 ? 3.403 -1.093 5.985 1.00 86.75 231 TYR A C 1
ATOM 1731 O O . TYR A 1 231 ? 4.342 -0.618 5.342 1.00 86.75 231 TYR A O 1
ATOM 1739 N N . PHE A 1 232 ? 2.201 -0.527 6.019 1.00 88.81 232 PHE A N 1
ATOM 1740 C CA . PHE A 1 232 ? 1.939 0.839 5.583 1.00 88.81 232 PHE A CA 1
ATOM 1741 C C . PHE A 1 232 ? 1.619 1.741 6.777 1.00 88.81 232 PHE A C 1
ATOM 1743 O O . PHE A 1 232 ? 1.236 1.256 7.840 1.00 88.81 232 PHE A O 1
ATOM 1750 N N . THR A 1 233 ? 1.793 3.054 6.609 1.00 88.38 233 THR A N 1
ATOM 1751 C CA . THR A 1 233 ? 1.496 4.033 7.668 1.00 88.38 233 THR A CA 1
ATOM 1752 C C . THR A 1 233 ? 0.262 4.863 7.357 1.00 88.38 233 THR A C 1
ATOM 1754 O O . THR A 1 233 ? -0.552 5.036 8.250 1.00 88.38 233 THR A O 1
ATOM 1757 N N . ASN A 1 234 ? 0.075 5.347 6.125 1.00 92.12 234 ASN A N 1
ATOM 1758 C CA . ASN A 1 234 ? -1.087 6.155 5.748 1.00 92.12 234 ASN A CA 1
ATOM 1759 C C . ASN A 1 234 ? -1.894 5.449 4.663 1.00 92.12 234 ASN A C 1
ATOM 1761 O O . ASN A 1 234 ? -1.338 5.126 3.614 1.00 92.12 234 ASN A O 1
ATOM 1765 N N . VAL A 1 235 ? -3.187 5.226 4.896 1.00 95.31 235 VAL A N 1
ATOM 1766 C CA . VAL A 1 235 ? -4.042 4.450 3.988 1.00 95.31 235 VAL A CA 1
ATOM 1767 C C . VAL A 1 235 ? -5.348 5.180 3.714 1.00 95.31 235 VAL A C 1
ATOM 1769 O O . VAL A 1 235 ? -5.938 5.771 4.617 1.00 95.31 235 VAL A O 1
ATOM 1772 N N . GLY A 1 236 ? -5.809 5.118 2.469 1.00 96.75 236 GLY A N 1
ATOM 1773 C CA . GLY A 1 236 ? -7.145 5.541 2.071 1.00 96.75 236 GLY A CA 1
ATOM 1774 C C . GLY A 1 236 ? -7.749 4.628 1.008 1.00 96.75 236 GLY A C 1
ATOM 1775 O O . GLY A 1 236 ? -7.058 3.828 0.375 1.00 96.75 236 GLY A O 1
ATOM 1776 N N . THR A 1 237 ? -9.048 4.786 0.782 1.00 97.44 237 THR A N 1
ATOM 1777 C CA . THR A 1 237 ? -9.775 4.165 -0.341 1.00 97.44 237 THR A CA 1
ATOM 1778 C C . THR A 1 237 ? -10.435 5.233 -1.204 1.00 97.44 237 THR A C 1
ATOM 1780 O O . THR A 1 237 ? -10.907 6.232 -0.664 1.00 97.44 237 THR A O 1
ATOM 1783 N N . THR A 1 238 ? -10.536 5.051 -2.519 1.00 95.12 238 THR A N 1
ATOM 1784 C CA . THR A 1 238 ? -11.356 5.922 -3.383 1.00 95.12 238 THR A CA 1
ATOM 1785 C C . THR A 1 238 ? -12.661 5.239 -3.775 1.00 95.12 238 THR A C 1
ATOM 1787 O O . THR A 1 238 ? -12.830 4.033 -3.605 1.00 95.12 238 THR A O 1
ATOM 1790 N N . ASP A 1 239 ? -13.622 6.034 -4.252 1.00 93.19 239 ASP A N 1
ATOM 1791 C CA . ASP A 1 239 ? -14.861 5.550 -4.882 1.00 93.19 239 ASP A CA 1
ATOM 1792 C C . ASP A 1 239 ? -15.690 4.570 -4.028 1.00 93.19 239 ASP A C 1
ATOM 1794 O O . ASP A 1 239 ? -16.454 3.753 -4.538 1.00 93.19 239 ASP A O 1
ATOM 1798 N N . GLY A 1 240 ? -15.569 4.684 -2.700 1.00 90.94 240 GLY A N 1
ATOM 1799 C CA . GLY A 1 240 ? -16.314 3.879 -1.735 1.00 90.94 240 GLY A CA 1
ATOM 1800 C C . GLY A 1 240 ? -15.835 2.433 -1.597 1.00 90.94 240 GLY A C 1
ATOM 1801 O O . GLY A 1 240 ? -16.638 1.604 -1.163 1.00 90.94 240 GLY A O 1
ATOM 1802 N N . GLY A 1 241 ? -14.581 2.147 -1.966 1.00 95.38 241 GLY A N 1
ATOM 1803 C CA . GLY A 1 241 ? -13.968 0.828 -1.824 1.00 95.38 241 GLY A CA 1
ATOM 1804 C C . GLY A 1 241 ? -13.936 0.301 -0.384 1.00 95.38 241 GLY A C 1
ATOM 1805 O O . GLY A 1 241 ? -14.022 1.060 0.585 1.00 95.38 241 GLY A O 1
ATOM 1806 N N . THR A 1 242 ? -13.814 -1.018 -0.259 1.00 96.81 242 THR A N 1
ATOM 1807 C CA . THR A 1 242 ? -13.763 -1.755 1.008 1.00 96.81 242 THR A CA 1
ATOM 1808 C C . THR A 1 242 ? -12.486 -2.585 1.060 1.00 96.81 242 THR A C 1
ATOM 1810 O O . THR A 1 242 ? -12.114 -3.197 0.063 1.00 96.81 242 THR A O 1
ATOM 1813 N N . LEU A 1 243 ? -11.825 -2.649 2.219 1.00 97.25 243 LEU A N 1
ATOM 1814 C CA . LEU A 1 243 ? -10.664 -3.522 2.419 1.00 97.25 243 LEU A CA 1
ATOM 1815 C C . LEU A 1 243 ? -11.026 -4.750 3.252 1.00 97.25 243 LEU A C 1
ATOM 1817 O O . LEU A 1 243 ? -11.650 -4.624 4.302 1.00 97.25 243 LEU A O 1
ATOM 1821 N N . LEU A 1 244 ? -10.569 -5.926 2.837 1.00 95.31 244 LEU A N 1
ATOM 1822 C CA . LEU A 1 244 ? -10.538 -7.127 3.662 1.00 95.31 244 LEU A CA 1
ATOM 1823 C C . LEU A 1 244 ? -9.100 -7.387 4.121 1.00 95.31 244 LEU A C 1
ATOM 1825 O O . LEU A 1 244 ? -8.230 -7.736 3.319 1.00 95.31 244 LEU A O 1
ATOM 1829 N N . LEU A 1 245 ? -8.851 -7.238 5.421 1.00 93.25 245 LEU A N 1
ATOM 1830 C CA . LEU A 1 245 ? -7.531 -7.463 6.015 1.00 93.25 245 LEU A CA 1
ATOM 1831 C C . LEU A 1 245 ? -7.403 -8.929 6.452 1.00 93.25 245 LEU A C 1
ATOM 1833 O O . LEU A 1 245 ? -7.973 -9.318 7.470 1.00 93.25 245 LEU A O 1
ATOM 1837 N N . THR A 1 246 ? -6.673 -9.741 5.682 1.00 89.94 246 THR A N 1
ATOM 1838 C CA . THR A 1 246 ? -6.586 -11.205 5.898 1.00 89.94 246 THR A CA 1
ATOM 1839 C C . THR A 1 246 ? -5.248 -11.685 6.461 1.00 89.94 246 THR A C 1
ATOM 1841 O O . THR A 1 246 ? -5.174 -12.785 7.008 1.00 89.94 246 THR A O 1
ATOM 1844 N N . GLY A 1 247 ? -4.187 -10.886 6.319 1.00 86.94 247 GLY A N 1
ATOM 1845 C CA . GLY A 1 247 ? -2.844 -11.208 6.810 1.00 86.94 247 GLY A CA 1
ATOM 1846 C C . GLY A 1 247 ? -2.487 -10.539 8.140 1.00 86.94 247 GLY A C 1
ATOM 1847 O O . GLY A 1 247 ? -3.335 -10.009 8.856 1.00 86.94 247 GLY A O 1
ATOM 1848 N N . ASN A 1 248 ? -1.191 -10.519 8.444 1.00 88.19 248 ASN A N 1
ATOM 1849 C CA . ASN A 1 248 ? -0.612 -9.843 9.601 1.00 88.19 248 ASN A CA 1
ATOM 1850 C C . ASN A 1 248 ? -0.513 -8.327 9.353 1.00 88.19 248 ASN A C 1
ATOM 1852 O O . ASN A 1 248 ? 0.558 -7.788 9.084 1.00 88.19 248 ASN A O 1
ATOM 1856 N N . THR A 1 249 ? -1.650 -7.634 9.378 1.00 88.81 249 THR A N 1
ATOM 1857 C CA . THR A 1 249 ? -1.708 -6.193 9.092 1.00 88.81 249 THR A CA 1
ATOM 1858 C C . THR A 1 249 ? -1.426 -5.371 10.355 1.00 88.81 249 THR A C 1
ATOM 1860 O O . THR A 1 249 ? -2.138 -5.494 11.358 1.00 88.81 249 THR A O 1
ATOM 1863 N N . ARG A 1 250 ? -0.400 -4.506 10.296 1.00 86.50 250 ARG A N 1
ATOM 1864 C CA . ARG A 1 250 ? -0.108 -3.487 11.323 1.00 86.50 250 ARG A CA 1
ATOM 1865 C C . ARG A 1 250 ? -1.186 -2.403 11.385 1.00 86.50 250 ARG A C 1
ATOM 1867 O O . ARG A 1 250 ? -1.886 -2.156 10.408 1.00 86.50 250 ARG A O 1
ATOM 1874 N N . GLY A 1 251 ? -1.270 -1.709 12.520 1.00 86.19 251 GLY A N 1
ATOM 1875 C CA . GLY A 1 251 ? -2.060 -0.478 12.623 1.00 86.19 251 GLY A CA 1
ATOM 1876 C C . GLY A 1 251 ? -1.548 0.621 11.676 1.00 86.19 251 GLY A C 1
ATOM 1877 O O . GLY A 1 251 ? -0.344 0.728 11.449 1.00 86.19 251 GLY A O 1
ATOM 1878 N N . PHE A 1 252 ? -2.464 1.427 11.135 1.00 90.06 252 PHE A N 1
ATOM 1879 C CA . PHE A 1 252 ? -2.199 2.486 10.153 1.00 90.06 252 PHE A CA 1
ATOM 1880 C C . PHE A 1 252 ? -3.069 3.727 10.404 1.00 90.06 252 PHE A C 1
ATOM 1882 O O . PHE A 1 252 ? -3.988 3.699 11.210 1.00 90.06 252 PHE A O 1
ATOM 1889 N N . ARG A 1 253 ? -2.807 4.835 9.718 1.00 91.62 253 ARG A N 1
ATOM 1890 C CA . ARG A 1 253 ? -3.528 6.106 9.821 1.00 91.62 253 ARG A CA 1
ATOM 1891 C C . ARG A 1 253 ? -4.437 6.312 8.612 1.00 91.62 253 ARG A C 1
ATOM 1893 O O . ARG A 1 253 ? -3.957 6.323 7.478 1.00 91.62 253 ARG A O 1
ATOM 1900 N N . LEU A 1 254 ? -5.728 6.527 8.851 1.00 93.88 254 LEU A N 1
ATOM 1901 C CA . LEU A 1 254 ? -6.693 6.847 7.797 1.00 93.88 254 LEU A CA 1
ATOM 1902 C C . LEU A 1 254 ? -6.363 8.188 7.127 1.00 93.88 254 LEU A C 1
ATOM 1904 O O . LEU A 1 254 ? -5.944 9.147 7.780 1.00 93.88 254 LEU A O 1
ATOM 1908 N N . GLN A 1 255 ? -6.594 8.255 5.820 1.00 94.75 255 GLN A N 1
ATOM 1909 C CA . GLN A 1 255 ? -6.468 9.468 4.997 1.00 94.75 255 GLN A CA 1
ATOM 1910 C C . GLN A 1 255 ? -7.807 9.950 4.435 1.00 94.75 255 GLN A C 1
ATOM 1912 O O . GLN A 1 255 ? -7.899 11.030 3.850 1.00 94.75 255 GLN A O 1
ATOM 1917 N N . ASN A 1 256 ? -8.842 9.129 4.584 1.00 95.75 256 ASN A N 1
ATOM 1918 C CA . ASN A 1 256 ? -10.228 9.440 4.296 1.00 95.75 256 ASN A CA 1
ATOM 1919 C C . ASN A 1 256 ? -11.140 8.459 5.043 1.00 95.75 256 ASN A C 1
ATOM 1921 O O . ASN A 1 256 ? -10.665 7.565 5.745 1.00 95.75 256 ASN A O 1
ATOM 1925 N N . ASP A 1 257 ? -12.451 8.647 4.904 1.00 95.62 257 ASP A N 1
ATOM 1926 C CA . ASP A 1 257 ? -13.424 7.685 5.409 1.00 95.62 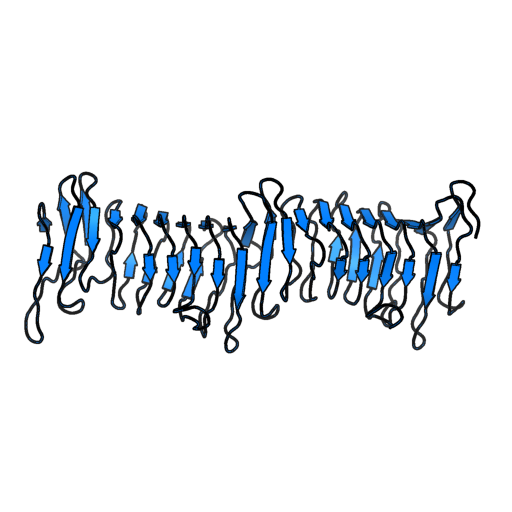257 ASP A CA 1
ATOM 1927 C C . ASP A 1 257 ? -13.262 6.347 4.675 1.00 95.62 257 ASP A C 1
ATOM 1929 O O . ASP A 1 257 ? -13.215 6.309 3.443 1.00 95.62 257 ASP A O 1
ATOM 1933 N N . MET A 1 258 ? -13.206 5.252 5.433 1.00 95.62 258 MET A N 1
ATOM 1934 C CA . MET A 1 258 ? -12.889 3.918 4.919 1.00 95.62 258 MET A CA 1
ATOM 1935 C C . MET A 1 258 ? -13.865 2.858 5.425 1.00 95.62 258 MET A C 1
ATOM 1937 O O . MET A 1 258 ? -14.490 2.996 6.482 1.00 95.62 258 MET A O 1
ATOM 1941 N N . LYS A 1 259 ? -13.952 1.760 4.669 1.00 96.44 259 LYS A N 1
ATOM 1942 C CA . LYS A 1 259 ? -14.707 0.562 5.035 1.00 96.44 259 LYS A CA 1
ATOM 1943 C C . LYS A 1 259 ? -13.789 -0.648 5.129 1.00 96.44 259 LYS A C 1
ATOM 1945 O O . LYS A 1 259 ? -12.956 -0.862 4.250 1.00 96.44 259 LYS A O 1
ATOM 1950 N N . LEU A 1 260 ? -13.998 -1.460 6.155 1.00 95.69 260 LEU A N 1
ATOM 1951 C CA . LEU A 1 260 ? -13.444 -2.798 6.280 1.00 95.69 260 LEU A CA 1
ATOM 1952 C C . LEU A 1 260 ? -14.554 -3.832 6.093 1.00 95.69 260 LEU A C 1
ATOM 1954 O O . LEU A 1 260 ? -15.669 -3.674 6.600 1.00 95.69 260 LEU A O 1
ATOM 1958 N N . ALA A 1 261 ? -14.245 -4.894 5.361 1.00 94.00 261 ALA A N 1
ATOM 1959 C CA . ALA A 1 261 ? -15.121 -6.040 5.197 1.00 94.00 261 ALA A CA 1
ATOM 1960 C C . ALA A 1 261 ? -15.185 -6.868 6.491 1.00 94.00 261 ALA A C 1
ATOM 1962 O O . ALA A 1 261 ? -14.285 -6.797 7.336 1.00 94.00 261 ALA A O 1
ATOM 1963 N N . ASP A 1 262 ? -16.249 -7.662 6.620 1.00 89.94 262 ASP A N 1
ATOM 1964 C CA . ASP A 1 262 ? -16.422 -8.620 7.714 1.00 89.94 262 ASP A CA 1
ATOM 1965 C C . ASP A 1 262 ? -15.245 -9.609 7.786 1.00 89.94 262 ASP A C 1
ATOM 1967 O O . ASP A 1 262 ? -14.714 -10.042 6.761 1.00 89.94 262 ASP A O 1
ATOM 1971 N N . GLY A 1 263 ? -14.822 -9.941 9.004 1.00 82.00 263 GLY A N 1
ATOM 1972 C CA . GLY A 1 263 ? -13.670 -10.803 9.259 1.00 82.00 263 GLY A CA 1
ATOM 1973 C C . GLY A 1 263 ? -12.304 -10.126 9.101 1.00 82.00 263 GLY A C 1
ATOM 1974 O O . GLY A 1 263 ? -11.290 -10.822 9.144 1.00 82.00 263 GLY A O 1
ATOM 1975 N N . SER A 1 264 ? -12.245 -8.799 8.936 1.00 88.81 264 SER A N 1
ATOM 1976 C CA . SER A 1 264 ? -10.972 -8.064 8.924 1.00 88.81 264 SER A CA 1
ATOM 1977 C C . SER A 1 264 ? -10.266 -8.145 10.279 1.00 88.81 264 SER A C 1
ATOM 1979 O O . SER A 1 264 ? -10.861 -7.875 11.324 1.00 88.81 264 SER A O 1
ATOM 1981 N N . VAL A 1 265 ? -8.969 -8.461 10.260 1.00 81.38 265 VAL A N 1
ATOM 1982 C CA . VAL A 1 265 ? -8.146 -8.598 11.472 1.00 81.38 265 VAL A CA 1
ATOM 1983 C C . VAL A 1 265 ? -6.999 -7.591 11.467 1.00 81.38 265 VAL A C 1
ATOM 1985 O O . VAL A 1 265 ? -6.294 -7.442 10.470 1.00 81.38 265 VAL A O 1
ATOM 1988 N N . ILE A 1 266 ? -6.760 -6.944 12.613 1.00 78.94 266 ILE A N 1
ATOM 1989 C CA . ILE A 1 266 ? -5.552 -6.142 12.859 1.00 78.94 266 ILE A CA 1
ATOM 1990 C C . ILE A 1 266 ? -4.728 -6.835 13.943 1.00 78.94 266 ILE A C 1
ATOM 1992 O O . ILE A 1 266 ? -5.172 -6.978 15.085 1.00 78.94 266 ILE A O 1
ATOM 1996 N N . THR A 1 267 ? -3.534 -7.311 13.573 1.00 64.81 267 THR A N 1
ATOM 1997 C CA . THR A 1 267 ? -2.798 -8.356 14.312 1.00 64.81 267 THR A CA 1
ATOM 1998 C C . THR A 1 267 ? -1.834 -7.855 15.379 1.00 64.81 267 THR A C 1
ATOM 2000 O O . THR A 1 267 ? -1.366 -8.660 16.177 1.00 64.81 267 THR A O 1
ATOM 2003 N N . GLY A 1 268 ? -1.620 -6.545 15.480 1.00 55.84 268 GLY A N 1
ATOM 2004 C CA . GLY A 1 268 ? -1.326 -5.956 16.780 1.00 55.84 268 GLY A CA 1
ATOM 2005 C C . GLY A 1 268 ? 0.021 -5.283 17.006 1.00 55.84 268 GLY A C 1
ATOM 2006 O O . GLY A 1 268 ? 0.280 -4.832 18.121 1.00 55.84 268 GLY A O 1
ATOM 2007 N N . THR A 1 269 ? 0.859 -5.131 15.979 1.00 63.97 269 THR A N 1
ATOM 2008 C CA . THR A 1 269 ? 1.965 -4.165 16.051 1.00 63.97 269 THR A CA 1
ATOM 2009 C C . THR A 1 269 ? 1.612 -2.856 15.336 1.00 63.97 269 THR A C 1
ATOM 2011 O O . THR A 1 269 ? 0.987 -2.851 14.277 1.00 63.97 269 THR A O 1
ATOM 2014 N N . GLY A 1 270 ? 1.963 -1.721 15.947 1.00 68.38 270 GLY A N 1
ATOM 2015 C CA . GLY A 1 270 ? 1.542 -0.387 15.492 1.00 68.38 270 GLY A CA 1
ATOM 2016 C C . GLY A 1 270 ? 0.169 0.051 16.023 1.00 68.38 270 GLY A C 1
ATOM 2017 O O . GLY A 1 270 ? -0.537 -0.730 16.659 1.00 68.38 270 GLY A O 1
ATOM 2018 N N . SER A 1 271 ? -0.184 1.318 15.782 1.00 79.12 271 SER A N 1
ATOM 2019 C CA . SER A 1 271 ? -1.457 1.917 16.206 1.00 79.12 271 SER A CA 1
ATOM 2020 C C . SER A 1 271 ? -2.343 2.214 14.998 1.00 79.12 271 SER A C 1
ATOM 2022 O O . SER A 1 271 ? -1.880 2.872 14.070 1.00 79.12 271 SER A O 1
ATOM 2024 N N . LEU A 1 272 ? -3.606 1.777 15.006 1.00 86.12 272 LEU A N 1
ATOM 2025 C CA . LEU A 1 272 ? -4.602 2.267 14.043 1.00 86.12 272 LEU A CA 1
ATOM 2026 C C . LEU A 1 272 ? -5.083 3.656 14.495 1.00 86.12 272 LEU A C 1
ATOM 2028 O O . LEU A 1 272 ? -5.448 3.823 15.651 1.00 86.12 272 LEU A O 1
ATOM 2032 N N . SER A 1 273 ? -5.040 4.657 13.620 1.00 88.44 273 SER A N 1
ATOM 2033 C CA . SER A 1 273 ? -5.434 6.047 13.882 1.00 88.44 273 SER A CA 1
ATOM 2034 C C . SER A 1 273 ? -6.501 6.476 12.884 1.00 88.44 273 SER A C 1
ATOM 2036 O O . SER A 1 273 ? -6.309 6.329 11.676 1.00 88.44 273 SER A O 1
ATOM 2038 N N . LEU A 1 274 ? -7.624 7.013 13.367 1.00 89.81 274 LEU A N 1
ATOM 2039 C CA . LEU A 1 274 ? -8.706 7.456 12.482 1.00 89.81 274 LEU A CA 1
ATOM 2040 C C . LEU A 1 274 ? -8.470 8.850 11.897 1.00 89.81 274 LEU A C 1
ATOM 2042 O O . LEU A 1 274 ? -9.071 9.169 10.878 1.00 89.81 274 LEU A O 1
ATOM 2046 N N . ASN A 1 275 ? -7.595 9.672 12.484 1.00 90.06 275 ASN A N 1
ATOM 2047 C CA . ASN A 1 275 ? -7.174 10.955 11.909 1.00 90.06 275 ASN A CA 1
ATOM 2048 C C . ASN A 1 275 ? -8.347 11.889 11.527 1.00 90.06 275 ASN A C 1
ATOM 2050 O O . ASN A 1 275 ? -8.329 12.554 10.496 1.00 90.06 275 ASN A O 1
ATOM 2054 N N . GLY A 1 276 ? -9.399 11.943 12.342 1.00 90.75 276 GLY A N 1
ATOM 2055 C CA . GLY A 1 276 ? -10.577 12.773 12.058 1.00 90.75 276 GLY A CA 1
ATOM 2056 C C . GLY A 1 276 ? -11.566 12.161 11.061 1.00 90.75 276 GLY A C 1
ATOM 2057 O O . GLY A 1 276 ? -12.519 12.839 10.678 1.00 90.75 276 GLY A O 1
ATOM 2058 N N . HIS A 1 277 ? -11.353 10.916 10.630 1.00 93.56 277 HIS A N 1
ATOM 2059 C CA . HIS A 1 277 ? -12.191 10.211 9.660 1.00 93.56 277 HIS A CA 1
ATOM 2060 C C . HIS A 1 277 ? -13.120 9.180 10.307 1.00 93.56 277 HIS A C 1
ATOM 2062 O O . HIS A 1 277 ? -13.052 8.877 11.503 1.00 93.56 277 HIS A O 1
ATOM 2068 N N . THR A 1 278 ? -14.010 8.635 9.480 1.00 94.81 278 THR A N 1
ATOM 2069 C CA . THR A 1 278 ? -14.894 7.529 9.833 1.00 94.81 278 THR A CA 1
ATOM 2070 C C . THR A 1 278 ? -14.332 6.192 9.352 1.00 94.81 278 THR A C 1
ATOM 2072 O O . THR A 1 278 ? -14.063 6.024 8.164 1.00 94.81 278 THR A O 1
ATOM 2075 N N . LEU A 1 279 ? -14.256 5.207 10.248 1.00 94.50 279 LEU A N 1
ATOM 2076 C CA . LEU A 1 279 ? -14.002 3.806 9.905 1.00 94.50 279 LEU A CA 1
ATOM 2077 C C . LEU A 1 279 ? -15.278 2.985 10.105 1.00 94.50 279 LEU A C 1
ATOM 2079 O O . LEU A 1 279 ? -15.815 2.951 11.210 1.00 94.50 279 LEU A O 1
ATOM 2083 N N . GLN A 1 280 ? -15.757 2.316 9.059 1.00 96.06 280 GLN A N 1
ATOM 2084 C CA . GLN A 1 280 ? -16.890 1.384 9.134 1.00 96.06 280 GLN A CA 1
ATOM 2085 C C . GLN A 1 280 ? -16.397 -0.053 8.971 1.00 96.06 280 GLN A C 1
ATOM 2087 O O . GLN A 1 280 ? -15.728 -0.353 7.991 1.00 96.06 280 GLN A O 1
ATOM 2092 N N . VAL A 1 281 ? -16.747 -0.947 9.888 1.00 95.69 281 VAL A N 1
ATOM 2093 C CA . VAL A 1 281 ? -16.490 -2.388 9.789 1.00 95.69 281 VAL A CA 1
ATOM 2094 C C . VAL A 1 281 ? -17.821 -3.088 9.538 1.00 95.69 281 VAL A C 1
ATOM 2096 O O . VAL A 1 281 ? -18.728 -2.995 10.362 1.00 95.69 281 VAL A O 1
ATOM 2099 N N . ASN A 1 282 ? -17.955 -3.777 8.402 1.00 94.62 282 ASN A N 1
ATOM 2100 C CA . ASN A 1 282 ? -19.216 -4.381 7.940 1.00 94.62 282 ASN A CA 1
ATOM 2101 C C . ASN A 1 282 ? -19.633 -5.666 8.694 1.00 94.62 282 ASN A C 1
ATOM 2103 O O . ASN A 1 282 ? -20.559 -6.347 8.261 1.00 94.62 282 ASN A O 1
ATOM 2107 N N . GLY A 1 283 ? -18.971 -5.997 9.800 1.00 93.19 283 GLY A N 1
ATOM 2108 C CA . GLY A 1 283 ? -19.220 -7.189 10.605 1.00 93.19 283 GLY A CA 1
ATOM 2109 C C . GLY A 1 283 ? -18.391 -7.160 11.882 1.00 93.19 283 GLY A C 1
ATOM 2110 O O . GLY A 1 283 ? -18.231 -6.090 12.479 1.00 93.19 283 GLY A O 1
ATOM 2111 N N . ASP A 1 284 ? -17.860 -8.312 12.279 1.00 92.31 284 ASP A N 1
ATOM 2112 C CA . ASP A 1 284 ? -17.081 -8.428 13.511 1.00 92.31 284 ASP A CA 1
ATOM 2113 C C . ASP A 1 284 ? -15.701 -7.775 13.357 1.00 92.31 284 ASP A C 1
ATOM 2115 O O . ASP A 1 284 ? -15.074 -7.822 12.293 1.00 92.31 284 ASP A O 1
ATOM 2119 N N . PHE A 1 285 ? -15.201 -7.181 14.441 1.00 90.12 285 PHE A N 1
ATOM 2120 C CA . PHE A 1 285 ? -13.879 -6.564 14.491 1.00 90.12 285 PHE A CA 1
ATOM 2121 C C . PHE A 1 285 ? -13.015 -7.186 15.587 1.00 90.12 285 PHE A C 1
ATOM 2123 O O . PHE A 1 285 ? -13.410 -7.254 16.754 1.00 90.12 285 PHE A O 1
ATOM 2130 N N . ILE A 1 286 ? -11.803 -7.609 15.213 1.00 89.56 286 ILE A N 1
ATOM 2131 C CA . ILE A 1 286 ? -10.828 -8.206 16.131 1.00 89.56 286 ILE A CA 1
ATOM 2132 C C . ILE A 1 286 ? -9.597 -7.304 16.221 1.00 89.56 286 ILE A C 1
ATOM 2134 O O . ILE A 1 286 ? -8.851 -7.141 15.250 1.00 89.56 286 ILE A O 1
ATOM 2138 N N . GLN A 1 287 ? -9.357 -6.766 17.417 1.00 88.06 287 GLN A N 1
ATOM 2139 C CA . GLN A 1 287 ? -8.190 -5.949 17.737 1.00 88.06 287 GLN A CA 1
ATOM 2140 C C . GLN A 1 287 ? -7.177 -6.749 18.563 1.00 88.06 287 GLN A C 1
ATOM 2142 O O . GLN A 1 287 ? -7.467 -7.168 19.685 1.00 88.06 287 GLN A O 1
ATOM 2147 N N . ARG A 1 288 ? -5.951 -6.873 18.042 1.00 85.56 288 ARG A N 1
ATOM 2148 C CA . ARG A 1 288 ? -4.800 -7.473 18.746 1.00 85.56 288 ARG A CA 1
ATOM 2149 C C . ARG A 1 288 ? -3.681 -6.483 19.089 1.00 85.56 288 ARG A C 1
ATOM 2151 O O . ARG A 1 288 ? -2.646 -6.901 19.590 1.00 85.56 288 ARG A O 1
ATOM 2158 N N . GLY A 1 289 ? -3.843 -5.190 18.811 1.00 81.31 289 GLY A N 1
ATOM 2159 C CA . GLY A 1 289 ? -2.876 -4.141 19.180 1.00 81.31 289 GLY A CA 1
ATOM 2160 C C . GLY A 1 289 ? -3.553 -2.811 19.434 1.00 81.31 289 GLY A C 1
ATOM 2161 O O . GLY A 1 289 ? -4.762 -2.776 19.597 1.00 81.31 289 GLY A O 1
ATOM 2162 N N . SER A 1 290 ? -2.803 -1.714 19.500 1.00 83.06 290 SER A N 1
ATOM 2163 C CA . SER A 1 290 ? -3.383 -0.426 19.892 1.00 83.06 290 SER A CA 1
ATOM 2164 C C . SER A 1 290 ? -4.205 0.226 18.772 1.00 83.06 290 SER A C 1
ATOM 2166 O O . SER A 1 290 ? -3.841 0.201 17.598 1.00 83.06 290 SER A O 1
ATOM 2168 N N . LEU A 1 291 ? -5.305 0.864 19.150 1.00 82.62 291 LEU A N 1
ATOM 2169 C CA . LEU A 1 291 ? -6.179 1.657 18.296 1.00 82.62 291 LEU A CA 1
ATOM 2170 C C . LEU A 1 291 ? -6.434 2.990 18.994 1.00 82.62 291 LEU A C 1
ATOM 2172 O O . LEU A 1 291 ? -7.001 3.041 20.081 1.00 82.62 291 LEU A O 1
ATOM 2176 N N . THR A 1 292 ? -6.039 4.081 18.354 1.00 79.00 292 THR A N 1
ATOM 2177 C CA . THR A 1 292 ? -6.418 5.423 18.771 1.00 79.00 292 THR A CA 1
ATOM 2178 C C . THR A 1 292 ? -7.502 5.933 17.835 1.00 79.00 292 THR A C 1
ATOM 2180 O O . THR A 1 292 ? -7.249 6.247 16.675 1.00 79.00 292 THR A O 1
ATOM 2183 N N . VAL A 1 293 ? -8.716 6.088 18.342 1.00 76.94 293 VAL A N 1
ATOM 2184 C CA . VAL A 1 293 ? -9.743 6.892 17.680 1.00 76.94 293 VAL A CA 1
ATOM 2185 C C . VAL A 1 293 ? -9.458 8.352 18.045 1.00 76.94 293 VAL A C 1
ATOM 2187 O O . VAL A 1 293 ? -10.087 8.928 18.939 1.00 76.94 293 VAL A O 1
ATOM 2190 N N . ASP A 1 294 ? -8.414 8.895 17.412 1.00 70.06 294 ASP A N 1
ATOM 2191 C CA . ASP A 1 294 ? -7.892 10.247 17.620 1.00 70.06 294 ASP A CA 1
ATOM 2192 C C . ASP A 1 294 ? -8.685 11.303 16.852 1.00 70.06 294 ASP A C 1
ATOM 2194 O O . ASP A 1 294 ? -9.346 11.000 15.864 1.00 70.06 294 ASP A O 1
ATOM 2198 N N . ALA A 1 295 ? -8.541 12.556 17.286 1.00 63.06 295 ALA A N 1
ATOM 2199 C CA . ALA A 1 295 ? -9.177 13.760 16.754 1.00 63.06 295 ALA A CA 1
ATOM 2200 C C . ALA A 1 295 ? -10.688 13.884 17.023 1.00 63.06 295 ALA A C 1
ATOM 2202 O O . ALA A 1 295 ? -11.490 12.981 16.777 1.00 63.06 295 ALA A O 1
ATOM 2203 N N . THR A 1 296 ? -11.074 15.078 17.489 1.00 71.38 296 THR A N 1
ATOM 2204 C CA . THR A 1 296 ? -12.468 15.437 17.753 1.00 71.38 296 THR A CA 1
ATOM 2205 C C . THR A 1 296 ? -13.334 15.170 16.524 1.00 71.38 296 THR A C 1
ATOM 2207 O O . THR A 1 296 ? -13.111 15.766 15.471 1.00 71.38 296 THR A O 1
ATOM 2210 N N . GLY A 1 297 ? -14.351 14.322 16.682 1.00 75.81 297 GLY A N 1
ATOM 2211 C CA . GLY A 1 297 ? -15.313 14.005 15.624 1.00 75.81 297 GLY A CA 1
ATOM 2212 C C . GLY A 1 297 ? -15.016 12.749 14.801 1.00 75.81 297 GLY A C 1
ATOM 2213 O O . GLY A 1 297 ? -15.849 12.405 13.966 1.00 75.81 297 GLY A O 1
ATOM 2214 N N . SER A 1 298 ? -13.909 12.039 15.049 1.00 90.88 298 SER A N 1
ATOM 2215 C CA . SER A 1 298 ? -13.698 10.699 14.479 1.00 90.88 298 SER A CA 1
ATOM 2216 C C . SER A 1 298 ? -14.784 9.726 14.928 1.00 90.88 298 SER A C 1
ATOM 2218 O O . SER A 1 298 ? -15.221 9.764 16.085 1.00 90.88 298 SER A O 1
ATOM 2220 N N . ILE A 1 299 ? -15.194 8.832 14.024 1.00 93.38 299 ILE A N 1
ATOM 2221 C CA . ILE A 1 299 ? -16.227 7.832 14.304 1.00 93.38 299 ILE A CA 1
ATOM 2222 C C . ILE A 1 299 ? -15.759 6.451 13.861 1.00 93.38 299 ILE A C 1
ATOM 2224 O O . ILE A 1 299 ? -15.471 6.230 12.689 1.00 93.38 299 ILE A O 1
ATOM 2228 N N . MET A 1 300 ? -15.757 5.494 14.777 1.00 94.12 300 MET A N 1
ATOM 2229 C CA . MET A 1 300 ? -15.635 4.083 14.436 1.00 94.12 300 MET A CA 1
ATOM 2230 C C . MET A 1 300 ? -17.003 3.415 14.552 1.00 94.12 300 MET A C 1
ATOM 2232 O O . MET A 1 300 ? -17.651 3.536 15.588 1.00 94.12 300 MET A O 1
ATOM 2236 N N . ARG A 1 301 ? -17.436 2.712 13.504 1.00 96.19 301 ARG A N 1
ATOM 2237 C CA . ARG A 1 301 ? -18.668 1.914 13.489 1.00 96.19 301 ARG A CA 1
ATOM 2238 C C . ARG A 1 301 ? -18.332 0.452 13.259 1.00 96.19 301 ARG A C 1
ATOM 2240 O O . ARG A 1 301 ? -17.704 0.136 12.253 1.00 96.19 301 ARG A O 1
ATOM 2247 N N . VAL A 1 302 ? -18.770 -0.424 14.150 1.00 96.56 302 VAL A N 1
ATOM 2248 C CA . VAL A 1 302 ? -18.643 -1.878 14.021 1.00 96.56 302 VAL A CA 1
ATOM 2249 C C . VAL A 1 302 ? -20.046 -2.464 13.916 1.00 96.56 302 VAL A C 1
ATOM 2251 O O . VAL A 1 302 ? -20.830 -2.373 14.855 1.00 96.56 302 VAL A O 1
ATOM 2254 N N . HIS A 1 303 ? -20.381 -3.040 12.760 1.00 96.88 303 HIS A N 1
ATOM 2255 C CA . HIS A 1 303 ? -21.709 -3.607 12.491 1.00 96.88 303 HIS A CA 1
ATOM 2256 C C . HIS A 1 303 ? -21.901 -5.038 13.035 1.00 96.88 303 HIS A C 1
ATOM 2258 O O . HIS A 1 303 ? -22.936 -5.652 12.780 1.00 96.88 303 HIS A O 1
ATOM 2264 N N . GLY A 1 304 ? -20.929 -5.551 13.790 1.00 96.06 304 GLY A N 1
ATOM 2265 C CA . GLY A 1 304 ? -20.974 -6.820 14.516 1.00 96.06 304 GLY A CA 1
ATOM 2266 C C . GLY A 1 304 ? -20.398 -6.693 15.928 1.00 96.06 304 GLY A C 1
ATOM 2267 O O . GLY A 1 304 ? -20.468 -5.626 16.547 1.00 96.06 304 GLY A O 1
ATOM 2268 N N . ASP A 1 305 ? -19.830 -7.782 16.437 1.00 95.56 305 ASP A N 1
ATOM 2269 C CA . ASP A 1 305 ? -19.146 -7.816 17.728 1.00 95.56 305 ASP A CA 1
ATOM 2270 C C . ASP A 1 305 ? -17.745 -7.191 17.631 1.00 95.56 305 ASP A C 1
ATOM 2272 O O . ASP A 1 305 ? -17.038 -7.316 16.630 1.00 95.56 305 ASP A O 1
ATOM 2276 N N . TYR A 1 306 ? -17.299 -6.550 18.712 1.00 93.94 306 TYR A N 1
ATOM 2277 C CA . TYR A 1 306 ? -15.937 -6.042 18.848 1.00 93.94 306 TYR A CA 1
ATOM 2278 C C . TYR A 1 306 ? -15.202 -6.834 19.932 1.00 93.94 306 TYR A C 1
ATOM 2280 O O . TYR A 1 306 ? -15.431 -6.646 21.130 1.00 93.94 306 TYR A O 1
ATOM 2288 N N . LEU A 1 307 ? -14.263 -7.682 19.503 1.00 93.06 307 LEU A N 1
ATOM 2289 C CA . LEU A 1 307 ? -13.325 -8.380 20.377 1.00 93.06 307 LEU A CA 1
ATOM 2290 C C . LEU A 1 307 ? -11.994 -7.618 20.482 1.00 93.06 307 LEU A C 1
ATOM 2292 O O . LEU A 1 307 ? -11.197 -7.566 19.544 1.00 93.06 307 LEU A O 1
ATOM 2296 N N . HIS A 1 308 ? -11.742 -7.046 21.651 1.00 90.19 308 HIS A N 1
ATOM 2297 C CA . HIS A 1 308 ? -10.512 -6.353 22.007 1.00 90.19 308 HIS A CA 1
ATOM 2298 C C . HIS A 1 308 ? -9.637 -7.285 22.856 1.00 90.19 308 HIS A C 1
ATOM 2300 O O . HIS A 1 308 ? -9.862 -7.445 24.053 1.00 90.19 308 HIS A O 1
ATOM 2306 N N . GLN A 1 309 ? -8.640 -7.907 22.222 1.00 88.44 309 GLN A N 1
ATOM 2307 C CA . GLN A 1 309 ? -7.792 -8.929 22.846 1.00 88.44 309 GLN A CA 1
ATOM 2308 C C . GLN A 1 309 ? -6.592 -8.317 23.584 1.00 88.44 309 GLN A C 1
ATOM 2310 O O . GLN A 1 309 ? -6.332 -8.657 24.740 1.00 88.44 309 GLN A O 1
ATOM 2315 N N . HIS A 1 310 ? -5.898 -7.374 22.932 1.00 84.62 310 HIS A N 1
ATOM 2316 C CA . HIS A 1 310 ? -4.658 -6.745 23.416 1.00 84.62 310 HIS A CA 1
ATOM 2317 C C . HIS A 1 310 ? -4.548 -5.280 22.983 1.00 84.62 310 HIS A C 1
ATOM 2319 O O . HIS A 1 310 ? -5.248 -4.829 22.074 1.00 84.62 310 HIS A O 1
ATOM 2325 N N . GLY A 1 311 ? -3.567 -4.579 23.556 1.00 83.06 311 GLY A N 1
ATOM 2326 C CA . GLY A 1 311 ? -3.237 -3.199 23.207 1.00 83.06 311 GLY A CA 1
ATOM 2327 C C . GLY A 1 311 ? -4.143 -2.183 23.895 1.00 83.06 311 GLY A C 1
ATOM 2328 O O . GLY A 1 311 ? -4.887 -2.515 24.807 1.00 83.06 311 GLY A O 1
ATOM 2329 N N . CYS A 1 312 ? -4.048 -0.918 23.490 1.00 83.75 312 CYS A N 1
ATOM 2330 C CA . CYS A 1 312 ? -4.870 0.154 24.046 1.00 83.75 312 CYS A CA 1
ATOM 2331 C C . CYS A 1 312 ? -5.906 0.622 23.018 1.00 83.75 312 CYS A C 1
ATOM 2333 O O . CYS A 1 312 ? -5.515 1.035 21.929 1.00 83.75 312 CYS A O 1
ATOM 2335 N N . LEU A 1 313 ? -7.196 0.603 23.364 1.00 86.50 313 LEU A N 1
ATOM 2336 C CA . LEU A 1 313 ? -8.248 1.330 22.653 1.00 86.50 313 LEU A CA 1
ATOM 2337 C C . LEU A 1 313 ? -8.409 2.705 23.304 1.00 86.50 313 LEU A C 1
ATOM 2339 O O . LEU A 1 313 ? -8.887 2.805 24.431 1.00 86.50 313 LEU A O 1
ATOM 2343 N N . LYS A 1 314 ? -8.030 3.770 22.601 1.00 84.75 314 LYS A N 1
ATOM 2344 C CA . LYS A 1 314 ? -8.088 5.144 23.105 1.00 84.75 314 LYS A CA 1
ATOM 2345 C C . LYS A 1 314 ? -9.089 5.985 22.318 1.00 84.75 314 LYS A C 1
ATOM 2347 O O . LYS A 1 314 ? -8.920 6.159 21.115 1.00 84.75 314 LYS A O 1
ATOM 2352 N N . LEU A 1 315 ? -10.085 6.553 22.999 1.00 85.06 315 LEU A N 1
ATOM 2353 C CA . LEU A 1 315 ? -11.020 7.537 22.441 1.00 85.06 315 LEU A CA 1
ATOM 2354 C C . LEU A 1 315 ? -10.631 8.961 22.888 1.00 85.06 315 LEU A C 1
ATOM 2356 O O . LEU A 1 315 ? -10.522 9.245 24.088 1.00 85.06 315 LEU A O 1
ATOM 2360 N N . GLU A 1 316 ? -10.425 9.870 21.930 1.00 85.44 316 GLU A N 1
ATOM 2361 C CA . GLU A 1 316 ? -10.078 11.282 22.156 1.00 85.44 316 GLU A CA 1
ATOM 2362 C C . GLU A 1 316 ? -11.131 12.238 21.566 1.00 85.44 316 GLU A C 1
ATOM 2364 O O . GLU A 1 316 ? -10.993 12.727 20.446 1.00 85.44 316 GLU A O 1
ATOM 2369 N N . ASN A 1 317 ? -12.173 12.548 22.344 1.00 85.62 317 ASN A N 1
ATOM 2370 C CA . ASN A 1 317 ? -13.355 13.302 21.895 1.00 85.62 317 ASN A CA 1
ATOM 2371 C C . ASN A 1 317 ? -13.994 12.699 20.630 1.00 85.62 317 ASN A C 1
ATOM 2373 O O . ASN A 1 317 ? -14.358 13.414 19.691 1.00 85.62 317 ASN A O 1
ATOM 2377 N N . SER A 1 318 ? -14.094 11.374 20.608 1.00 88.88 318 SER A N 1
ATOM 2378 C CA . SER A 1 318 ? -14.527 10.591 19.456 1.00 88.88 318 SER A CA 1
ATOM 2379 C C . SER A 1 318 ? -15.682 9.654 19.799 1.00 88.88 318 SER A C 1
ATOM 2381 O O . SER A 1 318 ? -16.070 9.512 20.965 1.00 88.88 318 SER A O 1
ATOM 2383 N N . ARG A 1 319 ? -16.277 9.054 18.761 1.00 92.31 319 ARG A N 1
ATOM 2384 C CA . ARG A 1 319 ? -17.417 8.147 18.897 1.00 92.31 319 ARG A CA 1
ATOM 2385 C C . ARG A 1 319 ? -17.068 6.734 18.442 1.00 92.31 319 ARG A C 1
ATOM 2387 O O . ARG A 1 319 ? -16.521 6.548 17.358 1.00 92.31 319 ARG A O 1
ATOM 2394 N N . LEU A 1 320 ? -17.425 5.752 19.258 1.00 93.62 320 LEU A N 1
ATOM 2395 C CA . LEU A 1 320 ? -17.389 4.332 18.927 1.00 93.62 320 LEU A CA 1
ATOM 2396 C C . LEU A 1 320 ? -18.819 3.790 18.984 1.00 93.62 320 LEU A C 1
ATOM 2398 O O . LEU A 1 320 ? -19.461 3.896 20.022 1.00 93.62 320 LEU A O 1
ATOM 2402 N N . GLU A 1 321 ? -19.309 3.244 17.876 1.00 96.94 321 GLU A N 1
ATOM 2403 C CA . GLU A 1 321 ? -20.647 2.657 17.739 1.00 96.94 321 GLU A CA 1
ATOM 2404 C C . GLU A 1 321 ? -20.490 1.163 17.417 1.00 96.94 321 GLU A C 1
ATOM 2406 O O . GLU A 1 321 ? -19.811 0.812 16.449 1.00 96.94 321 GLU A O 1
ATOM 2411 N N . ILE A 1 322 ? -21.083 0.283 18.224 1.00 97.62 322 ILE A N 1
ATOM 2412 C CA . ILE A 1 322 ? -20.981 -1.176 18.092 1.00 97.62 322 ILE A CA 1
ATOM 2413 C C . ILE A 1 322 ? -22.395 -1.762 18.085 1.00 97.62 322 ILE A C 1
ATOM 2415 O O . ILE A 1 322 ? -23.093 -1.703 19.093 1.00 97.62 322 ILE A O 1
ATOM 2419 N N . SER A 1 323 ? -22.808 -2.351 16.960 1.00 98.06 323 SER A N 1
ATOM 2420 C CA . SER A 1 323 ? -24.134 -2.978 16.824 1.00 98.06 323 SER A CA 1
ATOM 2421 C C . SER A 1 323 ? -24.239 -4.351 17.498 1.00 98.06 323 SER A C 1
ATOM 2423 O O . SER A 1 323 ? -25.338 -4.859 17.717 1.00 98.06 323 SER A O 1
ATOM 2425 N N . GLY A 1 324 ? -23.102 -4.983 17.789 1.00 97.62 324 GLY A N 1
ATOM 2426 C CA . GLY A 1 324 ? -23.007 -6.201 18.586 1.00 97.62 324 GLY A CA 1
ATOM 2427 C C . GLY A 1 324 ? -22.569 -5.927 20.025 1.00 97.62 324 GLY A C 1
ATOM 2428 O O . GLY A 1 324 ? -22.883 -4.901 20.624 1.00 97.62 324 GLY A O 1
ATOM 2429 N N . SER A 1 325 ? -21.829 -6.874 20.590 1.00 97.88 325 SER A N 1
ATOM 2430 C CA . SER A 1 325 ? -21.246 -6.799 21.929 1.00 97.88 325 SER A CA 1
ATOM 2431 C C . SER A 1 325 ? -19.811 -6.277 21.888 1.00 97.88 325 SER A C 1
ATOM 2433 O O . SER A 1 325 ? -19.045 -6.596 20.979 1.00 97.88 325 SER A O 1
ATOM 2435 N N . TYR A 1 326 ? -19.406 -5.550 22.926 1.00 95.50 326 TYR A N 1
ATOM 2436 C CA . TYR A 1 326 ? -18.008 -5.207 23.170 1.00 95.50 326 TYR A CA 1
ATOM 2437 C C . TYR A 1 326 ? -17.404 -6.155 24.206 1.00 95.50 326 TYR A C 1
ATOM 2439 O O . TYR A 1 326 ? -17.930 -6.309 25.311 1.00 95.50 326 TYR A O 1
ATOM 2447 N N . ARG A 1 327 ? -16.273 -6.777 23.870 1.00 94.38 327 ARG A N 1
ATOM 2448 C CA . ARG A 1 327 ? -15.572 -7.720 24.746 1.00 94.38 327 ARG A CA 1
ATOM 2449 C C . ARG A 1 327 ? -14.101 -7.356 24.843 1.00 94.38 327 ARG A C 1
ATOM 2451 O O . ARG A 1 327 ? -13.363 -7.521 23.879 1.00 94.38 327 ARG A O 1
ATOM 2458 N N . LEU A 1 328 ? -13.666 -6.924 26.020 1.00 91.38 328 LEU A N 1
ATOM 2459 C CA . LEU A 1 328 ? -12.253 -6.818 26.364 1.00 91.38 328 LEU A CA 1
ATOM 2460 C C . LEU A 1 328 ? -11.791 -8.169 26.919 1.00 91.38 328 LEU A C 1
ATOM 2462 O O . LEU A 1 328 ? -11.873 -8.378 28.125 1.00 91.38 328 LEU A O 1
ATOM 2466 N N . GLN A 1 329 ? -11.420 -9.089 26.025 1.00 91.44 329 GLN A N 1
ATOM 2467 C CA . GLN A 1 329 ? -11.124 -10.505 26.284 1.00 91.44 329 GLN A CA 1
ATOM 2468 C C . GLN A 1 329 ? -10.180 -11.058 25.213 1.00 91.44 329 GLN A C 1
ATOM 2470 O O . GLN A 1 329 ? -10.288 -10.667 24.055 1.00 91.44 329 GLN A O 1
ATOM 2475 N N . GLU A 1 330 ? -9.338 -12.042 25.551 1.00 90.12 330 GLU A N 1
ATOM 2476 C CA . GLU A 1 330 ? -8.578 -12.800 24.543 1.00 90.12 330 GLU A CA 1
ATOM 2477 C C . GLU A 1 330 ? -9.550 -13.592 23.671 1.00 90.12 330 GLU A C 1
ATOM 2479 O O . GLU A 1 330 ? -9.581 -13.486 22.459 1.00 90.12 330 GLU A O 1
ATOM 2484 N N . THR A 1 331 ? -10.420 -14.365 24.290 1.00 91.81 331 THR A N 1
ATOM 2485 C CA . THR A 1 331 ? -11.547 -15.014 23.617 1.00 91.81 331 THR A CA 1
ATOM 2486 C C . THR A 1 331 ? -12.714 -15.008 24.587 1.00 91.81 331 THR A C 1
ATOM 2488 O O . THR A 1 331 ? -12.470 -14.892 25.788 1.00 91.81 331 THR A O 1
ATOM 2491 N N . PRO A 1 332 ? -13.970 -15.158 24.138 1.00 91.25 332 PRO A N 1
ATOM 2492 C CA . PRO A 1 332 ? -15.106 -15.188 25.052 1.00 91.25 332 PRO A CA 1
ATOM 2493 C C . PRO A 1 332 ? -14.890 -16.150 26.236 1.00 91.25 332 PRO A C 1
ATOM 2495 O O . PRO A 1 332 ? -14.775 -17.361 26.053 1.00 91.25 332 PRO A O 1
ATOM 2498 N N . GLY A 1 333 ? -14.819 -15.596 27.451 1.00 88.81 333 GLY A N 1
ATOM 2499 C CA . GLY A 1 333 ? -14.587 -16.340 28.698 1.00 88.81 333 GLY A CA 1
ATOM 2500 C C . GLY A 1 333 ? -13.118 -16.575 29.073 1.00 88.81 333 GLY A C 1
ATOM 2501 O O . GLY A 1 333 ? -12.851 -17.345 29.991 1.00 88.81 333 GLY A O 1
ATOM 2502 N N . THR A 1 334 ? -12.168 -15.967 28.364 1.00 91.62 334 THR A N 1
ATOM 2503 C CA . THR A 1 334 ? -10.738 -15.981 28.697 1.00 91.62 334 THR A CA 1
ATOM 2504 C C . THR A 1 334 ? -10.232 -14.544 28.825 1.00 91.62 334 THR A C 1
ATOM 2506 O O . THR A 1 334 ? -10.403 -13.778 27.867 1.00 91.62 334 THR A O 1
ATOM 2509 N N . PRO A 1 335 ? -9.577 -14.190 29.947 1.00 88.88 335 PRO A N 1
ATOM 2510 C CA . PRO A 1 335 ? -9.032 -12.857 30.140 1.00 88.88 335 PRO A CA 1
ATOM 2511 C C . PRO A 1 335 ? -8.078 -12.444 29.015 1.00 88.88 335 PRO A C 1
ATOM 2513 O O . PRO A 1 335 ? -7.226 -13.234 28.604 1.00 88.88 335 PRO A O 1
ATOM 2516 N N . GLY A 1 336 ? -8.233 -11.217 28.519 1.00 87.69 336 GLY A N 1
ATOM 2517 C CA . GLY A 1 336 ? -7.294 -10.574 27.594 1.00 87.69 336 GLY A CA 1
ATOM 2518 C C . GLY A 1 336 ? -6.214 -9.767 28.315 1.00 87.69 336 GLY A C 1
ATOM 2519 O O . GLY A 1 336 ? -6.089 -9.825 29.539 1.00 87.69 336 GLY A O 1
ATOM 2520 N N . ASP A 1 337 ? -5.462 -8.974 27.550 1.00 84.94 337 ASP A N 1
ATOM 2521 C CA . ASP A 1 337 ? -4.458 -8.034 28.078 1.00 84.94 337 ASP A CA 1
ATOM 2522 C C . ASP A 1 337 ? -4.646 -6.593 27.564 1.00 84.94 337 ASP A C 1
ATOM 2524 O O . ASP A 1 337 ? -3.744 -5.758 27.635 1.00 84.94 337 ASP A O 1
ATOM 2528 N N . GLY A 1 338 ? -5.819 -6.298 26.997 1.00 83.69 338 GLY A N 1
ATOM 2529 C CA . GLY A 1 338 ? -6.147 -4.976 26.467 1.00 83.69 338 GLY A CA 1
ATOM 2530 C C . GLY A 1 338 ? -6.480 -3.928 27.539 1.00 83.69 338 GLY A C 1
ATOM 2531 O O . GLY A 1 338 ? -6.809 -4.257 28.682 1.00 83.69 338 GLY A O 1
ATOM 2532 N N . ASP A 1 339 ? -6.460 -2.659 27.132 1.00 82.94 339 ASP A N 1
ATOM 2533 C CA . ASP A 1 339 ? -6.726 -1.466 27.948 1.00 82.94 339 ASP A CA 1
ATOM 2534 C C . ASP A 1 339 ? -7.662 -0.488 27.211 1.00 82.94 339 ASP A C 1
ATOM 2536 O O . ASP A 1 339 ? -7.452 -0.195 26.036 1.00 82.94 339 ASP A O 1
ATOM 2540 N N . LEU A 1 340 ? -8.688 0.047 27.879 1.00 83.50 340 LEU A N 1
ATOM 2541 C CA . LEU A 1 340 ? -9.655 0.993 27.298 1.00 83.50 340 LEU A CA 1
ATOM 2542 C C . LEU A 1 340 ? -9.506 2.375 27.945 1.00 83.50 340 LEU A C 1
ATOM 2544 O O . LEU A 1 340 ? -9.756 2.546 29.135 1.00 83.50 340 LEU A O 1
ATOM 2548 N N . GLN A 1 341 ? -9.176 3.387 27.142 1.00 82.06 341 GLN A N 1
ATOM 2549 C CA . GLN A 1 341 ? -8.949 4.758 27.593 1.00 82.06 341 GLN A CA 1
ATOM 2550 C C . GLN A 1 341 ? -9.942 5.742 26.966 1.00 82.06 341 GLN A C 1
ATOM 2552 O O . GLN A 1 341 ? -9.912 6.012 25.769 1.00 82.06 341 GLN A O 1
ATOM 2557 N N . LEU A 1 342 ? -10.777 6.362 27.801 1.00 80.31 342 LEU A N 1
ATOM 2558 C CA . LEU A 1 342 ? -11.649 7.475 27.416 1.00 80.31 342 LEU A CA 1
ATOM 2559 C C . LEU A 1 342 ? -11.014 8.796 27.870 1.00 80.31 342 LEU A C 1
ATOM 2561 O O . LEU A 1 342 ? -11.135 9.208 29.026 1.00 80.31 342 LEU A O 1
ATOM 2565 N N . THR A 1 343 ? -10.305 9.469 26.965 1.00 75.88 343 THR A N 1
ATOM 2566 C CA . THR A 1 343 ? -9.576 10.712 27.255 1.00 75.88 343 THR A CA 1
ATOM 2567 C C . THR A 1 343 ? -10.244 11.934 26.614 1.00 75.88 343 THR A C 1
ATOM 2569 O O . THR A 1 343 ? -9.766 12.443 25.604 1.00 75.88 343 THR A O 1
ATOM 2572 N N . GLY A 1 344 ? -11.350 12.417 27.194 1.00 73.50 344 GLY A N 1
ATOM 2573 C CA . GLY A 1 344 ? -12.039 13.637 26.744 1.00 73.50 344 GLY A CA 1
ATOM 2574 C C . GLY A 1 344 ? -13.535 13.683 27.082 1.00 73.50 344 GLY A C 1
ATOM 2575 O O . GLY A 1 344 ? -14.207 12.658 27.059 1.00 73.50 344 GLY A O 1
ATOM 2576 N N . GLU A 1 345 ? -14.070 14.883 27.346 1.00 76.81 345 GLU A N 1
ATOM 2577 C CA . GLU A 1 345 ? -15.470 15.088 27.777 1.00 76.81 345 GLU A CA 1
ATOM 2578 C C . GLU A 1 345 ? -16.514 14.691 26.741 1.00 76.81 345 GLU A C 1
ATOM 2580 O O . GLU A 1 345 ? -17.659 14.419 27.091 1.00 76.81 345 GLU A O 1
ATOM 2585 N N . GLN A 1 346 ? -16.121 14.647 25.471 1.00 83.12 346 GLN A N 1
ATOM 2586 C CA . GLN A 1 346 ? -17.027 14.411 24.352 1.00 83.12 346 GLN A CA 1
ATOM 2587 C C . GLN A 1 346 ? -16.990 12.969 23.845 1.00 83.12 346 GLN A C 1
ATOM 2589 O O . GLN A 1 346 ? -17.593 12.675 22.817 1.00 83.12 346 GLN A O 1
ATOM 2594 N N . ASN A 1 347 ? -16.276 12.076 24.534 1.00 87.00 347 ASN A N 1
ATOM 2595 C CA . ASN A 1 347 ? -16.246 10.670 24.163 1.00 87.00 347 ASN A CA 1
ATOM 2596 C C . ASN A 1 347 ? -17.626 10.032 24.310 1.00 87.00 347 ASN A C 1
ATOM 2598 O O . ASN A 1 347 ? -18.262 10.164 25.360 1.00 87.00 347 ASN A O 1
ATOM 2602 N N . VAL A 1 348 ? -18.040 9.297 23.281 1.00 90.44 348 VAL A N 1
ATOM 2603 C CA . VAL A 1 348 ? -19.250 8.473 23.299 1.00 90.44 348 VAL A CA 1
ATOM 2604 C C . VAL A 1 348 ? -18.890 7.067 22.843 1.00 90.44 348 VAL A C 1
ATOM 2606 O O . VAL A 1 348 ? -18.391 6.879 21.738 1.00 90.44 348 VAL A O 1
ATOM 2609 N N . MET A 1 349 ? -19.156 6.083 23.690 1.00 92.25 349 MET A N 1
ATOM 2610 C CA . MET A 1 349 ? -19.126 4.674 23.317 1.00 92.25 349 MET A CA 1
ATOM 2611 C C . MET A 1 349 ? -20.545 4.130 23.408 1.00 92.25 349 MET A C 1
ATOM 2613 O O . MET A 1 349 ? -21.162 4.226 24.461 1.00 92.25 349 MET A O 1
ATOM 2617 N N . GLU A 1 350 ? -21.061 3.587 22.318 1.00 95.94 350 GLU A N 1
ATOM 2618 C CA . GLU A 1 350 ? -22.414 3.049 22.207 1.00 95.94 350 GLU A CA 1
ATOM 2619 C C . GLU A 1 350 ? -22.327 1.590 21.783 1.00 95.94 350 GLU A C 1
ATOM 2621 O O . GLU A 1 350 ? -21.663 1.267 20.796 1.00 95.94 350 GLU A O 1
ATOM 2626 N N . VAL A 1 351 ? -22.940 0.716 22.578 1.00 97.62 351 VAL A N 1
ATOM 2627 C CA . VAL A 1 351 ? -22.919 -0.734 22.392 1.00 97.62 351 VAL A CA 1
ATOM 2628 C C . VAL A 1 351 ? -24.347 -1.249 22.485 1.00 97.62 351 VAL A C 1
ATOM 2630 O O . VAL A 1 351 ? -24.931 -1.239 23.567 1.00 97.62 351 VAL A O 1
ATOM 2633 N N . ASP A 1 352 ? -24.899 -1.723 21.371 1.00 98.06 352 ASP A N 1
ATOM 2634 C CA . ASP A 1 352 ? -26.269 -2.253 21.318 1.00 98.06 352 ASP A CA 1
ATOM 2635 C C . ASP A 1 352 ? -26.386 -3.573 22.112 1.00 98.06 352 ASP A C 1
ATOM 2637 O O . ASP A 1 352 ? -27.431 -3.884 22.692 1.00 98.06 352 ASP A O 1
ATOM 2641 N N . GLY A 1 353 ? -25.308 -4.363 22.131 1.00 97.69 353 GLY A N 1
ATOM 2642 C CA . GLY A 1 353 ? -25.187 -5.635 22.840 1.00 97.69 353 GLY A CA 1
ATOM 2643 C C . GLY A 1 353 ? -24.513 -5.529 24.209 1.00 97.69 353 GLY A C 1
ATOM 2644 O O . GLY A 1 353 ? -24.536 -4.492 24.874 1.00 97.69 353 GLY A O 1
ATOM 2645 N N . ASP A 1 354 ? -23.933 -6.644 24.656 1.00 97.56 354 ASP A N 1
ATOM 2646 C CA . ASP A 1 354 ? -23.326 -6.751 25.984 1.00 97.56 354 ASP A CA 1
ATOM 2647 C C . ASP A 1 354 ? -21.960 -6.062 26.039 1.00 97.56 354 ASP A C 1
ATOM 2649 O O . ASP A 1 354 ? -21.196 -6.064 25.072 1.00 97.56 354 ASP A O 1
ATOM 2653 N N . VAL A 1 355 ? -21.609 -5.547 27.216 1.00 94.69 355 VAL A N 1
ATOM 2654 C CA . VAL A 1 355 ? -20.262 -5.067 27.532 1.00 94.69 355 VAL A CA 1
ATOM 2655 C C . VAL A 1 355 ? -19.619 -6.028 28.523 1.00 94.69 355 VAL A C 1
ATOM 2657 O O . VAL A 1 355 ? -20.075 -6.175 29.659 1.00 94.69 355 VAL A O 1
ATOM 2660 N N . VAL A 1 356 ? -18.534 -6.675 28.099 1.00 93.19 356 VAL A N 1
ATOM 2661 C CA . VAL A 1 356 ? -17.747 -7.587 28.936 1.00 93.19 356 VAL A CA 1
ATOM 2662 C C . VAL A 1 356 ? -16.326 -7.066 29.083 1.00 93.19 356 VAL A C 1
ATOM 2664 O O . VAL A 1 356 ? -15.616 -6.901 28.093 1.00 93.19 356 VAL A O 1
ATOM 2667 N N . ILE A 1 357 ? -15.904 -6.843 30.325 1.00 89.25 357 ILE A N 1
ATOM 2668 C CA . ILE A 1 357 ? -14.555 -6.405 30.683 1.00 89.25 357 ILE A CA 1
ATOM 2669 C C . ILE A 1 357 ? -13.877 -7.518 31.476 1.00 89.25 357 ILE A C 1
ATOM 2671 O O . ILE A 1 357 ? -14.308 -7.835 32.582 1.00 89.25 357 ILE A O 1
ATOM 2675 N N . ASP A 1 358 ? -12.838 -8.119 30.906 1.00 88.94 358 ASP A N 1
ATOM 2676 C CA . ASP A 1 358 ? -12.115 -9.246 31.495 1.00 88.94 358 ASP A CA 1
ATOM 2677 C C . ASP A 1 358 ? -10.661 -9.233 30.987 1.00 88.94 358 ASP A C 1
ATOM 2679 O O . ASP A 1 358 ? -10.305 -9.870 29.996 1.00 88.94 358 ASP A O 1
ATOM 2683 N N . SER A 1 359 ? -9.828 -8.407 31.629 1.00 84.81 359 SER A N 1
ATOM 2684 C CA . SER A 1 359 ? -8.438 -8.150 31.227 1.00 84.81 359 SER A CA 1
ATOM 2685 C C . SER A 1 359 ? -7.487 -8.174 32.421 1.00 84.81 359 SER A C 1
ATOM 2687 O O . SER A 1 359 ? -7.797 -7.645 33.490 1.00 84.81 359 SER A O 1
ATOM 2689 N N . LEU A 1 360 ? -6.298 -8.746 32.218 1.00 81.44 360 LEU A N 1
ATOM 2690 C CA . LEU A 1 360 ? -5.204 -8.782 33.196 1.00 81.44 360 LEU A CA 1
ATOM 2691 C C . LEU A 1 360 ? -4.550 -7.402 33.397 1.00 81.44 360 LEU A C 1
ATOM 2693 O O . LEU A 1 360 ? -4.043 -7.100 34.483 1.00 81.44 360 LEU A O 1
ATOM 2697 N N . ASN A 1 361 ? -4.595 -6.550 32.369 1.00 71.75 361 ASN A N 1
ATOM 2698 C CA . ASN A 1 361 ? -4.022 -5.204 32.345 1.00 71.75 361 ASN A CA 1
ATOM 2699 C C . ASN A 1 361 ? -5.077 -4.093 32.412 1.00 71.75 361 ASN A C 1
ATOM 2701 O O . ASN A 1 361 ? -4.791 -2.958 32.038 1.00 71.75 361 ASN A O 1
ATOM 2705 N N . ALA A 1 362 ? -6.251 -4.349 32.995 1.00 61.25 362 ALA A N 1
ATOM 2706 C CA . ALA A 1 362 ? -7.264 -3.324 33.288 1.00 61.25 362 ALA A CA 1
ATOM 2707 C C . ALA A 1 362 ? -6.815 -2.262 34.340 1.00 61.25 362 ALA A C 1
ATOM 2709 O O . ALA A 1 362 ? -7.618 -1.700 35.078 1.00 61.25 362 ALA A O 1
ATOM 2710 N N . ARG A 1 363 ? -5.510 -1.968 34.443 1.00 56.47 363 ARG A N 1
ATOM 2711 C CA . ARG A 1 363 ? -4.842 -1.141 35.462 1.00 56.47 363 ARG A CA 1
ATOM 2712 C C . ARG A 1 363 ? -4.939 0.380 35.242 1.00 56.47 363 ARG A C 1
ATOM 2714 O O . ARG A 1 363 ? -4.207 1.114 35.904 1.00 56.47 363 ARG A O 1
ATOM 2721 N N . SER A 1 364 ? -5.795 0.896 34.359 1.00 47.25 364 SER A N 1
ATOM 2722 C CA . SER A 1 364 ? -5.732 2.316 33.956 1.00 47.25 364 SER A CA 1
ATOM 2723 C C . SER A 1 364 ? -7.079 2.993 33.701 1.00 47.25 364 SER A C 1
ATOM 2725 O O . SER A 1 364 ? -7.266 3.704 32.717 1.00 47.25 364 SER A O 1
ATOM 2727 N N . TYR A 1 365 ? -7.987 2.927 34.670 1.00 52.31 365 TYR A N 1
ATOM 2728 C CA . TYR A 1 365 ? -9.101 3.874 34.748 1.00 52.31 365 TYR A CA 1
ATOM 2729 C C . TYR A 1 365 ? -8.654 5.232 35.333 1.00 52.31 365 TYR A C 1
ATOM 2731 O O . TYR A 1 365 ? -9.035 5.618 36.433 1.00 52.31 365 TYR A O 1
ATOM 2739 N N . TYR A 1 366 ? -7.863 6.011 34.584 1.00 47.78 366 TYR A N 1
ATOM 2740 C CA . TYR A 1 366 ? -7.758 7.467 34.800 1.00 47.78 366 TYR A CA 1
ATOM 2741 C C . TYR A 1 366 ? -8.675 8.182 33.812 1.00 47.78 366 TYR A C 1
ATOM 2743 O O . TYR A 1 366 ? -8.248 8.900 32.906 1.00 47.78 366 TYR A O 1
ATOM 2751 N N . GLN A 1 367 ? -9.966 7.920 33.982 1.00 54.69 367 GLN A N 1
ATOM 2752 C CA . GLN A 1 367 ? -11.032 8.549 33.227 1.00 54.69 367 GLN A CA 1
ATOM 2753 C C . GLN A 1 367 ? -11.073 10.033 33.572 1.00 54.69 367 GLN A C 1
ATOM 2755 O O . GLN A 1 367 ? -11.188 10.399 34.740 1.00 54.69 367 GLN A O 1
ATOM 2760 N N . LYS A 1 368 ? -10.980 10.903 32.566 1.00 56.72 368 LYS A N 1
ATOM 2761 C CA . LYS A 1 368 ? -11.284 12.316 32.800 1.00 56.72 368 LYS A CA 1
ATOM 2762 C C . LYS A 1 368 ? -12.770 12.573 32.640 1.00 56.72 368 LYS A C 1
ATOM 2764 O O . LYS A 1 368 ? -13.285 13.286 33.488 1.00 56.72 368 LYS A O 1
ATOM 2769 N N . THR A 1 369 ? -13.429 11.967 31.641 1.00 69.62 369 THR A N 1
ATOM 2770 C CA . THR A 1 369 ? -14.848 12.197 31.308 1.00 69.62 369 THR A CA 1
ATOM 2771 C C . THR A 1 369 ? -15.328 11.380 30.086 1.00 69.62 369 THR A C 1
ATOM 2773 O O . THR A 1 369 ? -14.496 10.865 29.338 1.00 69.62 369 THR A O 1
ATOM 2776 N N . GLY A 1 370 ? -16.650 11.242 29.883 1.00 81.62 370 GLY A N 1
ATOM 2777 C CA . GLY A 1 370 ? -17.266 10.613 28.693 1.00 81.62 370 GLY A CA 1
ATOM 2778 C C . GLY A 1 370 ? -18.641 9.973 28.955 1.00 81.62 370 GLY A C 1
ATOM 2779 O O . GLY A 1 370 ? -19.114 9.964 30.089 1.00 81.62 370 GLY A O 1
ATOM 2780 N N . THR A 1 371 ? -19.286 9.427 27.919 1.00 88.50 371 THR A N 1
ATOM 2781 C CA . THR A 1 371 ? -20.556 8.676 28.025 1.00 88.50 371 THR A CA 1
ATOM 2782 C C . THR A 1 371 ? -20.412 7.274 27.429 1.00 88.50 371 THR A C 1
ATOM 2784 O O . THR A 1 371 ? -19.929 7.130 26.308 1.00 88.50 371 THR A O 1
ATOM 2787 N N . VAL A 1 372 ? -20.856 6.252 28.161 1.00 90.62 372 VAL A N 1
ATOM 2788 C CA . VAL A 1 372 ? -20.980 4.864 27.696 1.00 90.62 372 VAL A CA 1
ATOM 2789 C C . VAL A 1 372 ? -22.462 4.493 27.683 1.00 90.62 372 VAL A C 1
ATOM 2791 O O . VAL A 1 372 ? -23.127 4.601 28.710 1.00 90.62 372 VAL A O 1
ATOM 2794 N N . ILE A 1 373 ? -22.981 4.081 26.532 1.00 94.69 373 ILE A N 1
ATOM 2795 C CA . ILE A 1 373 ? -24.372 3.678 26.312 1.00 94.69 373 ILE A CA 1
ATOM 2796 C C . ILE A 1 373 ? -24.394 2.169 26.062 1.00 94.69 373 ILE A C 1
ATOM 2798 O O . ILE A 1 373 ? -23.635 1.678 25.229 1.00 94.69 373 ILE A O 1
ATOM 2802 N N . ILE A 1 374 ? -25.225 1.443 26.812 1.00 96.31 374 ILE A N 1
ATOM 2803 C CA . ILE A 1 374 ? -25.284 -0.023 26.811 1.00 96.31 374 ILE A CA 1
ATOM 2804 C C . ILE A 1 374 ? -26.731 -0.478 26.591 1.00 96.31 374 ILE A C 1
ATOM 2806 O O . ILE A 1 374 ? -27.587 -0.281 27.456 1.00 96.31 374 ILE A O 1
ATOM 2810 N N . GLY A 1 375 ? -26.990 -1.136 25.463 1.00 97.38 375 GLY A N 1
ATOM 2811 C CA . GLY A 1 375 ? -28.247 -1.828 25.175 1.00 97.38 375 GLY A CA 1
ATOM 2812 C C . GLY A 1 375 ? -28.308 -3.248 25.758 1.00 97.38 375 GLY A C 1
ATOM 2813 O O . GLY A 1 375 ? -29.392 -3.789 25.986 1.00 97.38 375 GLY A O 1
ATOM 2814 N N . GLY A 1 376 ? -27.159 -3.866 26.049 1.00 96.69 376 GLY A N 1
ATOM 2815 C CA . GLY A 1 376 ? -26.995 -5.196 26.649 1.00 96.69 376 GLY A CA 1
ATOM 2816 C C . GLY A 1 376 ? -26.890 -5.231 28.175 1.00 96.69 376 GLY A C 1
ATOM 2817 O O . GLY A 1 376 ? -27.419 -4.372 28.880 1.00 96.69 376 GLY A O 1
ATOM 2818 N N . ASP A 1 377 ? -26.207 -6.259 28.664 1.00 97.12 377 ASP A N 1
ATOM 2819 C CA . ASP A 1 377 ? -25.782 -6.408 30.057 1.00 97.12 377 ASP A CA 1
ATOM 2820 C C . ASP A 1 377 ? -24.332 -5.927 30.249 1.00 97.12 377 ASP A C 1
ATOM 2822 O O . ASP A 1 377 ? -23.542 -5.887 29.303 1.00 97.12 377 ASP A O 1
ATOM 2826 N N . LEU A 1 378 ? -23.956 -5.597 31.487 1.00 93.62 378 LEU A N 1
ATOM 2827 C CA . LEU A 1 378 ? -22.594 -5.211 31.862 1.00 93.62 378 LEU A CA 1
ATOM 2828 C C . LEU A 1 378 ? -21.972 -6.263 32.785 1.00 93.62 378 LEU A C 1
ATOM 2830 O O . LEU A 1 378 ? -22.471 -6.511 33.883 1.00 93.62 378 LEU A O 1
ATOM 2834 N N . LYS A 1 379 ? -20.843 -6.847 32.373 1.00 92.25 379 LYS A N 1
ATOM 2835 C CA . LYS A 1 379 ? -20.101 -7.847 33.158 1.00 92.25 379 LYS A CA 1
ATOM 2836 C C . LYS A 1 379 ? -18.638 -7.452 33.274 1.00 92.25 379 LYS A C 1
ATOM 2838 O O . LYS A 1 379 ? -17.952 -7.316 32.266 1.00 92.25 379 LYS A O 1
ATOM 2843 N N . VAL A 1 380 ? -18.158 -7.302 34.503 1.00 88.56 380 VAL A N 1
ATOM 2844 C CA . VAL A 1 380 ? -16.777 -6.913 34.794 1.00 88.56 380 VAL A CA 1
ATOM 2845 C C . VAL A 1 380 ? -16.135 -7.933 35.723 1.00 88.56 380 VAL A C 1
ATOM 2847 O O . VAL A 1 380 ? -16.584 -8.140 36.855 1.00 88.56 380 VAL A O 1
ATOM 2850 N N . TYR A 1 381 ? -15.064 -8.542 35.231 1.00 86.69 381 TYR A N 1
ATOM 2851 C CA . TYR A 1 381 ? -14.239 -9.519 35.930 1.00 86.69 381 TYR A CA 1
ATOM 2852 C C . TYR A 1 381 ? -12.944 -8.865 36.436 1.00 86.69 381 TYR A C 1
ATOM 2854 O O . TYR A 1 381 ? -12.525 -7.817 35.943 1.00 86.69 381 TYR A O 1
ATOM 2862 N N . ALA A 1 382 ? -12.325 -9.470 37.448 1.00 78.12 382 ALA A N 1
ATOM 2863 C CA . ALA A 1 382 ? -11.094 -9.012 38.090 1.00 78.12 382 ALA A CA 1
ATOM 2864 C C . ALA A 1 382 ? -10.098 -10.184 38.258 1.00 78.12 382 ALA A C 1
ATOM 2866 O O . ALA A 1 382 ? -9.784 -10.582 39.389 1.00 78.12 382 ALA A O 1
ATOM 2867 N N . PRO A 1 383 ? -9.594 -10.758 37.146 1.00 73.25 383 PRO A N 1
ATOM 2868 C CA . PRO A 1 383 ? -8.694 -11.909 37.184 1.00 73.25 383 PRO A CA 1
ATOM 2869 C C . PRO A 1 383 ? -7.375 -11.587 37.911 1.00 73.25 383 PRO A C 1
ATOM 2871 O O . PRO A 1 383 ? -6.832 -10.489 37.797 1.00 73.25 383 PRO A O 1
ATOM 2874 N N . ASP A 1 384 ? -6.859 -12.549 38.686 1.00 69.75 384 ASP A N 1
ATOM 2875 C CA . ASP A 1 384 ? -5.560 -12.507 39.387 1.00 69.75 384 ASP A CA 1
ATOM 2876 C C . ASP A 1 384 ? -5.301 -11.279 40.290 1.00 69.75 384 ASP A C 1
ATOM 2878 O O . ASP A 1 384 ? -4.160 -10.860 40.502 1.00 69.75 384 ASP A O 1
ATOM 2882 N N . GLY A 1 385 ? -6.358 -10.700 40.874 1.00 61.00 385 GLY A N 1
ATOM 2883 C CA . GLY A 1 385 ? -6.240 -9.488 41.694 1.00 61.00 385 GLY A CA 1
ATOM 2884 C C . GLY A 1 385 ? -5.978 -8.224 40.869 1.00 61.00 385 GLY A C 1
ATOM 2885 O O . GLY A 1 385 ? -5.504 -7.221 41.411 1.00 61.00 385 GLY A O 1
ATOM 2886 N N . GLY A 1 386 ? -6.263 -8.280 39.563 1.00 60.47 386 GLY A N 1
ATOM 2887 C CA . GLY A 1 386 ? -6.376 -7.122 38.689 1.00 60.47 386 GLY A CA 1
ATOM 2888 C C . GLY A 1 386 ? -7.419 -6.125 39.198 1.00 60.47 386 GLY A C 1
ATOM 2889 O O . GLY A 1 386 ? -8.305 -6.457 39.990 1.00 60.47 386 GLY A O 1
ATOM 2890 N N . GLN A 1 387 ? -7.282 -4.870 38.773 1.00 60.38 387 GLN A N 1
ATOM 2891 C CA . GLN A 1 387 ? -8.297 -3.855 39.052 1.00 60.38 387 GLN A CA 1
ATOM 2892 C C . GLN A 1 387 ? -9.453 -4.048 38.066 1.00 60.38 387 GLN A C 1
ATOM 2894 O O . GLN A 1 387 ? -9.210 -4.379 36.909 1.00 60.38 387 GLN A O 1
ATOM 2899 N N . GLY A 1 388 ? -10.693 -3.930 38.540 1.00 63.31 388 GLY A N 1
ATOM 2900 C CA . GLY A 1 388 ? -11.887 -4.054 37.708 1.00 63.31 388 GLY A CA 1
ATOM 2901 C C . GLY A 1 388 ? -12.177 -2.753 36.957 1.00 63.31 388 GLY A C 1
ATOM 2902 O O . GLY A 1 388 ? -11.266 -2.102 36.454 1.00 63.31 388 GLY A O 1
ATOM 2903 N N . MET A 1 389 ? -13.450 -2.361 36.872 1.00 67.81 389 MET A N 1
ATOM 2904 C CA . MET A 1 389 ? -13.880 -1.137 36.184 1.00 67.81 389 MET A CA 1
ATOM 2905 C C . MET A 1 389 ? -14.177 0.004 37.161 1.00 67.81 389 MET A C 1
ATOM 2907 O O . MET A 1 389 ? -15.252 0.043 37.759 1.00 67.81 389 MET A O 1
ATOM 2911 N N . GLU A 1 390 ? -13.254 0.958 37.293 1.00 67.19 390 GLU A N 1
ATOM 2912 C CA . GLU A 1 390 ? -13.431 2.146 38.141 1.00 67.19 390 GLU A CA 1
ATOM 2913 C C . GLU A 1 390 ? -13.972 3.326 37.321 1.00 67.19 390 GLU A C 1
ATOM 2915 O O . GLU A 1 390 ? -13.211 4.079 36.710 1.00 67.19 390 GLU A O 1
ATOM 2920 N N . MET A 1 391 ? -15.297 3.506 37.285 1.00 68.69 391 MET A N 1
ATOM 2921 C CA . MET A 1 391 ? -15.882 4.650 36.583 1.00 68.69 391 MET A CA 1
ATOM 2922 C C . MET A 1 391 ? -15.999 5.880 37.493 1.00 68.69 391 MET A C 1
ATOM 2924 O O . MET A 1 391 ? -16.950 5.979 38.269 1.00 68.69 391 MET A O 1
ATOM 2928 N N . GLN A 1 392 ? -15.035 6.805 37.401 1.00 66.62 392 GLN A N 1
ATOM 2929 C CA . GLN A 1 392 ? -14.968 8.024 38.225 1.00 66.62 392 GLN A CA 1
ATOM 2930 C C . GLN A 1 392 ? -16.061 9.045 37.853 1.00 66.62 392 GLN A C 1
ATOM 2932 O O . GLN A 1 392 ? -16.690 8.952 36.800 1.00 66.62 392 GLN A O 1
ATOM 2937 N N . ASP A 1 393 ? -16.241 10.075 38.689 1.00 64.62 393 ASP A N 1
ATOM 2938 C CA . ASP A 1 393 ? -17.320 11.082 38.619 1.00 64.62 393 ASP A CA 1
ATOM 2939 C C . ASP A 1 393 ? -17.486 11.810 37.265 1.00 64.62 393 ASP A C 1
ATOM 2941 O O . ASP A 1 393 ? -18.500 12.471 37.046 1.00 64.62 393 ASP A O 1
ATOM 2945 N N . GLY A 1 394 ? -16.528 11.693 36.343 1.00 73.00 394 GLY A N 1
ATOM 2946 C CA . GLY A 1 394 ? -16.599 12.262 34.998 1.00 73.00 394 GLY A CA 1
ATOM 2947 C C . GLY A 1 394 ? -17.292 11.396 33.937 1.00 73.00 394 GLY A C 1
ATOM 2948 O O . GLY A 1 394 ? -17.612 11.917 32.866 1.00 73.00 394 GLY A O 1
ATOM 2949 N N . VAL A 1 395 ? -17.498 10.097 34.181 1.00 78.19 395 VAL A N 1
ATOM 2950 C CA . VAL A 1 395 ? -18.076 9.170 33.191 1.00 78.19 395 VAL A CA 1
ATOM 2951 C C . VAL A 1 395 ? -19.524 8.843 33.520 1.00 78.19 395 VAL A C 1
ATOM 2953 O O . VAL A 1 395 ? -19.864 8.582 34.674 1.00 78.19 395 VAL A O 1
ATOM 2956 N N . TYR A 1 396 ? -20.370 8.861 32.491 1.00 86.50 396 TYR A N 1
ATOM 2957 C CA . TYR A 1 396 ? -21.786 8.516 32.558 1.00 86.50 396 TYR A CA 1
ATOM 2958 C C . TYR A 1 396 ? -22.027 7.164 31.900 1.00 86.50 396 TYR A C 1
ATOM 2960 O O . TYR A 1 396 ? -21.672 6.981 30.738 1.00 86.50 396 TYR A O 1
ATOM 2968 N N . VAL A 1 397 ? -22.658 6.240 32.623 1.00 89.94 397 VAL A N 1
ATOM 2969 C CA . VAL A 1 397 ? -23.132 4.968 32.071 1.00 89.94 397 VAL A CA 1
ATOM 2970 C C . VAL A 1 397 ? -24.642 5.029 31.913 1.00 89.94 397 VAL A C 1
ATOM 2972 O O . VAL A 1 397 ? -25.373 5.200 32.889 1.00 89.94 397 VAL A O 1
ATOM 2975 N N . CYS A 1 398 ? -25.106 4.892 30.680 1.00 93.50 398 CYS A N 1
ATOM 2976 C CA . CYS A 1 398 ? -26.510 4.907 30.314 1.00 93.50 398 CYS A CA 1
ATOM 2977 C C . CYS A 1 398 ? -26.914 3.511 29.845 1.00 93.50 398 CYS A C 1
ATOM 2979 O O . CYS A 1 398 ? -26.415 3.035 28.832 1.00 93.50 398 CYS A O 1
ATOM 2981 N N . PHE A 1 399 ? -27.834 2.869 30.554 1.00 96.12 399 PHE A N 1
ATOM 2982 C CA . PHE A 1 399 ? -28.484 1.654 30.073 1.00 96.12 399 PHE A CA 1
ATOM 2983 C C . PHE A 1 399 ? -29.718 2.040 29.263 1.00 96.12 399 PHE A C 1
ATOM 2985 O O . PHE A 1 399 ? -30.534 2.833 29.741 1.00 96.12 399 PHE A O 1
ATOM 2992 N N . GLU A 1 400 ? -29.856 1.510 28.053 1.00 95.81 400 GLU A N 1
ATOM 2993 C CA . GLU A 1 400 ? -30.966 1.822 27.152 1.00 95.81 400 GLU A CA 1
ATOM 2994 C C . GLU A 1 400 ? -31.755 0.589 26.715 1.00 95.81 400 GLU A C 1
ATOM 2996 O O . GLU A 1 400 ? -31.274 -0.539 26.729 1.00 95.81 400 GLU A O 1
ATOM 3001 N N . GLY A 1 401 ? -32.999 0.809 26.296 1.00 91.25 401 GLY A N 1
ATOM 3002 C CA . GLY A 1 401 ? -33.900 -0.270 25.926 1.00 91.25 401 GLY A CA 1
ATOM 3003 C C . GLY A 1 401 ? -34.854 -0.701 27.042 1.00 91.25 401 GLY A C 1
ATOM 3004 O O . GLY A 1 401 ? -34.669 -0.500 28.240 1.00 91.25 401 GLY A O 1
ATOM 3005 N N . LYS A 1 402 ? -35.971 -1.294 26.615 1.00 93.62 402 LYS A N 1
ATOM 3006 C CA . LYS A 1 402 ? -37.114 -1.635 27.475 1.00 93.62 402 LYS A CA 1
ATOM 3007 C C . LYS A 1 402 ? -36.970 -3.020 28.098 1.00 93.62 402 LYS A C 1
ATOM 3009 O O . LYS A 1 402 ? -37.827 -3.880 27.885 1.00 93.62 402 LYS A O 1
ATOM 3014 N N . LYS A 1 403 ? -35.886 -3.249 28.836 1.00 94.19 403 LYS A N 1
ATOM 3015 C CA . LYS A 1 403 ? -35.633 -4.521 29.523 1.00 94.19 403 LYS A CA 1
ATOM 3016 C C . LYS A 1 403 ? -35.018 -4.321 30.907 1.00 94.19 403 LYS A C 1
ATOM 3018 O O . LYS A 1 403 ? -34.701 -3.206 31.316 1.00 94.19 403 LYS A O 1
ATOM 3023 N N . GLN A 1 404 ? -34.890 -5.428 31.632 1.00 95.88 404 GLN A N 1
ATOM 3024 C CA . GLN A 1 404 ? -33.983 -5.493 32.767 1.00 95.88 404 GLN A CA 1
ATOM 3025 C C . GLN A 1 404 ? -32.562 -5.746 32.250 1.00 95.88 404 GLN A C 1
ATOM 3027 O O . GLN A 1 404 ? -32.385 -6.601 31.383 1.00 95.88 404 GLN A O 1
ATOM 3032 N N . HIS A 1 405 ? -31.599 -4.999 32.775 1.00 96.12 405 HIS A N 1
ATOM 3033 C CA . HIS A 1 405 ? -30.176 -5.114 32.481 1.00 96.12 405 HIS A CA 1
ATOM 3034 C C . HIS A 1 405 ? -29.469 -5.782 33.653 1.00 96.12 405 HIS A C 1
ATOM 3036 O O . HIS A 1 405 ? -29.651 -5.375 34.798 1.00 96.12 405 HIS A O 1
ATOM 3042 N N . GLU A 1 406 ? -28.635 -6.778 33.382 1.00 96.56 406 GLU A N 1
ATOM 3043 C CA . GLU A 1 406 ? -27.770 -7.352 34.410 1.00 96.56 406 GLU A CA 1
ATOM 3044 C C . GLU A 1 406 ? -26.493 -6.512 34.554 1.00 96.56 406 GLU A C 1
ATOM 3046 O O . GLU A 1 406 ? -25.816 -6.216 33.568 1.00 96.56 406 GLU A O 1
ATOM 3051 N N . VAL A 1 407 ? -26.139 -6.152 35.792 1.00 93.56 407 VAL A N 1
ATOM 3052 C CA . VAL A 1 407 ? -24.846 -5.539 36.125 1.00 93.56 407 VAL A CA 1
ATOM 3053 C C . VAL A 1 407 ? -24.106 -6.441 37.100 1.00 93.56 407 VAL A C 1
ATOM 3055 O O . VAL A 1 407 ? -24.560 -6.662 38.224 1.00 93.56 407 VAL A O 1
ATOM 3058 N N . PHE A 1 408 ? -22.953 -6.948 36.674 1.00 91.81 408 PHE A N 1
ATOM 3059 C CA . PHE A 1 408 ? -22.125 -7.862 37.448 1.00 91.81 408 PHE A CA 1
ATOM 3060 C C . PHE A 1 408 ? -20.711 -7.311 37.646 1.00 91.81 408 PHE A C 1
ATOM 3062 O O . PHE A 1 408 ? -20.029 -6.955 36.684 1.00 91.81 408 PHE A O 1
ATOM 3069 N N . PHE A 1 409 ? -20.263 -7.324 38.902 1.00 87.88 409 PHE A N 1
ATOM 3070 C CA . PHE A 1 409 ? -18.897 -7.018 39.313 1.00 87.88 409 PHE A CA 1
ATOM 3071 C C . PHE A 1 409 ? -18.334 -8.193 40.112 1.00 87.88 409 PHE A C 1
ATOM 3073 O O . PHE A 1 409 ? -18.891 -8.555 41.147 1.00 87.88 409 PHE A O 1
ATOM 3080 N N . GLU A 1 410 ? -17.218 -8.772 39.665 1.00 86.19 410 GLU A N 1
ATOM 3081 C CA . GLU A 1 410 ? -16.544 -9.851 40.405 1.00 86.19 410 GLU A CA 1
ATOM 3082 C C . GLU A 1 410 ? -15.874 -9.343 41.695 1.00 86.19 410 GLU A C 1
ATOM 3084 O O . GLU A 1 410 ? -15.818 -10.057 42.697 1.00 86.19 410 GLU A O 1
ATOM 3089 N N . SER A 1 411 ? -15.391 -8.095 41.691 1.00 78.62 411 SER A N 1
ATOM 3090 C CA . SER A 1 411 ? -14.743 -7.464 42.843 1.00 78.62 411 SER A CA 1
ATOM 3091 C C . SER A 1 411 ? -15.335 -6.091 43.145 1.00 78.62 411 SER A C 1
ATOM 3093 O O . SER A 1 411 ? -15.215 -5.160 42.347 1.00 78.62 411 SER A O 1
ATOM 3095 N N . GLU A 1 412 ? -15.900 -5.953 44.346 1.00 70.31 412 GLU A N 1
ATOM 3096 C CA . GLU A 1 412 ? -16.451 -4.699 44.884 1.00 70.31 412 GLU A CA 1
ATOM 3097 C C . GLU A 1 412 ? -15.365 -3.676 45.271 1.00 70.31 412 GLU A C 1
ATOM 3099 O O . GLU A 1 412 ? -15.666 -2.507 45.492 1.00 70.31 412 GLU A O 1
ATOM 3104 N N . GLN A 1 413 ? -14.096 -4.092 45.386 1.00 70.50 413 GLN A N 1
ATOM 3105 C CA . GLN A 1 413 ? -13.000 -3.193 45.782 1.00 70.50 413 GLN A CA 1
ATOM 3106 C C . GLN A 1 413 ? -12.497 -2.320 44.635 1.00 70.50 413 GLN A C 1
ATOM 3108 O O . GLN A 1 413 ? -11.984 -1.232 44.881 1.00 70.50 413 GLN A O 1
ATOM 3113 N N . TYR A 1 414 ? -12.620 -2.818 43.406 1.00 71.31 414 TYR A N 1
ATOM 3114 C CA . TYR A 1 414 ? -11.987 -2.235 42.222 1.00 71.31 414 TYR A CA 1
ATOM 3115 C C . TYR A 1 414 ? -12.967 -2.052 41.064 1.00 71.31 414 TYR A C 1
ATOM 3117 O O . TYR A 1 414 ? -12.541 -1.814 39.939 1.00 71.31 414 TYR A O 1
ATOM 3125 N N . SER A 1 415 ? -14.272 -2.200 41.319 1.00 76.75 415 SER A N 1
ATOM 3126 C CA . SER A 1 415 ? -15.299 -1.994 40.301 1.00 76.75 415 SER A CA 1
ATOM 3127 C C . SER A 1 415 ? -16.496 -1.244 40.867 1.00 76.75 415 SER A C 1
ATOM 3129 O O . SER A 1 415 ? -17.136 -1.714 41.807 1.00 76.75 415 SER A O 1
ATOM 3131 N N . TYR A 1 416 ? -16.800 -0.079 40.302 1.00 78.06 416 TYR A N 1
ATOM 3132 C CA . TYR A 1 416 ? -17.956 0.729 40.687 1.00 78.06 416 TYR A CA 1
ATOM 3133 C C . TYR A 1 416 ? -18.368 1.687 39.564 1.00 78.06 416 TYR A C 1
ATOM 3135 O O . TYR A 1 416 ? -17.571 2.037 38.693 1.00 78.06 416 TYR A O 1
ATOM 3143 N N . LEU A 1 417 ? -19.628 2.130 39.615 1.00 82.31 417 LEU A N 1
ATOM 3144 C CA . LEU A 1 417 ? -20.191 3.152 38.732 1.00 82.31 417 LEU A CA 1
ATOM 3145 C C . LEU A 1 417 ? -20.576 4.389 39.551 1.00 82.31 417 LEU A C 1
ATOM 3147 O O . LEU A 1 417 ? -21.422 4.278 40.439 1.00 82.31 417 LEU A O 1
ATOM 3151 N N . SER A 1 418 ? -20.003 5.558 39.245 1.00 80.69 418 SER A N 1
ATOM 3152 C CA . SER A 1 418 ? -20.392 6.820 39.901 1.00 80.69 418 SER A CA 1
ATOM 3153 C C . SER A 1 418 ? -21.685 7.423 39.336 1.00 80.69 418 SER A C 1
ATOM 3155 O O . SER A 1 418 ? -22.552 7.838 40.105 1.00 80.69 418 SER A O 1
ATOM 3157 N N . ASN A 1 419 ? -21.848 7.467 38.007 1.00 86.31 419 ASN A N 1
ATOM 3158 C CA . ASN A 1 419 ? -23.006 8.096 37.363 1.00 86.31 419 ASN A CA 1
ATOM 3159 C C . ASN A 1 419 ? -23.744 7.099 36.470 1.00 86.31 419 ASN A C 1
ATOM 3161 O O . ASN A 1 419 ? -23.281 6.774 35.377 1.00 86.31 419 ASN A O 1
ATOM 3165 N N . VAL A 1 420 ? -24.913 6.645 36.922 1.00 90.62 420 VAL A N 1
ATOM 3166 C CA . VAL A 1 420 ? -25.739 5.679 36.191 1.00 90.62 420 VAL A CA 1
ATOM 3167 C C . VAL A 1 420 ? -27.078 6.300 35.822 1.00 90.62 420 VAL A C 1
ATOM 3169 O O . VAL A 1 420 ? -27.751 6.902 36.659 1.00 90.62 420 VAL A O 1
ATOM 3172 N N . MET A 1 421 ? -27.479 6.118 34.570 1.00 93.00 421 MET A N 1
ATOM 3173 C CA . MET A 1 421 ? -28.811 6.432 34.072 1.00 93.00 421 MET A CA 1
ATOM 3174 C C . MET A 1 421 ? -29.427 5.190 33.438 1.00 93.00 421 MET A C 1
ATOM 3176 O O . MET A 1 421 ? -28.743 4.405 32.789 1.00 93.00 421 MET A O 1
ATOM 3180 N N . VAL A 1 422 ? -30.734 5.031 33.617 1.00 93.19 422 VAL A N 1
ATOM 3181 C CA . VAL A 1 422 ? -31.521 4.011 32.924 1.00 93.19 422 VAL A CA 1
ATOM 3182 C C . VAL A 1 422 ? -32.560 4.738 32.087 1.00 93.19 422 VAL A C 1
ATOM 3184 O O . VAL A 1 422 ? -33.340 5.541 32.607 1.00 93.19 422 VAL A O 1
ATOM 3187 N N . LEU A 1 423 ? -32.520 4.503 30.784 1.00 92.31 423 LEU A N 1
ATOM 3188 C CA . LEU A 1 423 ? -33.340 5.168 29.785 1.00 92.31 423 LEU A CA 1
ATOM 3189 C C . LEU A 1 423 ? -34.534 4.285 29.397 1.00 92.31 423 LEU A C 1
ATOM 3191 O O . LEU A 1 423 ? -34.666 3.142 29.829 1.00 92.31 423 LEU A O 1
ATOM 3195 N N . ASP A 1 424 ? -35.466 4.856 28.634 1.00 90.75 424 ASP A N 1
ATOM 3196 C CA . ASP A 1 424 ? -36.599 4.168 27.992 1.00 90.75 424 ASP A CA 1
ATOM 3197 C C . ASP A 1 424 ? -37.550 3.347 28.878 1.00 90.75 424 ASP A C 1
ATOM 3199 O O . ASP A 1 424 ? -38.443 2.668 28.366 1.00 90.75 424 ASP A O 1
ATOM 3203 N N . GLY A 1 425 ? -37.443 3.464 30.202 1.00 85.56 425 GLY A N 1
ATOM 3204 C CA . GLY A 1 425 ? -38.223 2.669 31.150 1.00 85.56 425 GLY A CA 1
ATOM 3205 C C . GLY A 1 425 ? -37.648 1.274 31.407 1.00 85.56 425 GLY A C 1
ATOM 3206 O O . GLY A 1 425 ? -38.398 0.399 31.841 1.00 85.56 425 GLY A O 1
ATOM 3207 N N . GLY A 1 426 ? -36.357 1.066 31.129 1.00 89.62 426 GLY A N 1
ATOM 3208 C CA . GLY A 1 426 ? -35.609 -0.104 31.582 1.00 89.62 426 GLY A CA 1
ATOM 3209 C C . GLY A 1 426 ? -35.407 -0.137 33.103 1.00 89.62 426 GLY A C 1
ATOM 3210 O O . GLY A 1 426 ? -35.832 0.759 33.841 1.00 89.62 426 GLY A O 1
ATOM 3211 N N . SER A 1 427 ? -34.737 -1.183 33.580 1.00 91.44 427 SER A N 1
ATOM 3212 C CA . SER A 1 427 ? -34.367 -1.363 34.994 1.00 91.44 427 SER A CA 1
ATOM 3213 C C . SER A 1 427 ? -33.036 -2.102 35.127 1.00 91.44 427 SER A C 1
ATOM 3215 O O . SER A 1 427 ? -32.669 -2.823 34.205 1.00 91.44 427 SER A O 1
ATOM 3217 N N . LEU A 1 428 ? -32.358 -1.959 36.269 1.00 89.94 428 LEU A N 1
ATOM 3218 C CA . LEU A 1 428 ? -31.186 -2.757 36.658 1.00 89.94 428 LEU A CA 1
ATOM 3219 C C . LEU A 1 428 ? -31.632 -3.842 37.645 1.00 89.94 428 LEU A C 1
ATOM 3221 O O . LEU A 1 428 ? -32.265 -3.454 38.655 1.00 89.94 428 LEU A O 1
#

Radius of gyration: 28.62 Å; chains: 1; bounding box: 75×34×87 Å

pLDDT: mean 88.05, std 10.65, range [47.25, 98.75]

Foldseek 3Di:
DEAQAAAEWEADPPGATADADPVGEYEHEDAEEHEYAYQDCVRHAHAEYEYPPNYAYAAQYAYAAHEYPEEHEYEPPHDHDDQEENHDPLYEYEYNEEAEQDDQYEYAQANHEYHYCEEYEQQAHEYAAELYEYHHAYEYHNAPDVVGAGAYAYHDDYDANYEYAHLEEYAWGHQAHCVDDAPYYEYEHQEEYEWECPNNHQTADHDDHYEYEHEPAEEYEYADQDPVRHAHAEYEYPPQHEYAADYAYAAYEYPEAYEYEAPHEHQAHHEHEDNLYEYEYCEEYEYNYHYEPDDANYEYEHAYEYEQAAYEYEYDNYEYHYAYEYECANDVPHAGAYEYYYHDANYEYEHLEEYYAGYPNPQDPPHPAYEYEYNYAYEWEAPPNRAIDDADPRYAYEYEDAEEHHYYDPDPVRDDHDHYHYPPNYHD

Secondary structure (DSSP, 8-state):
-EESS-EEE---TTS---EEEEEEEEEE-SSSEEEEEES-TTT-EEEEEEE-TT-EEEE-SSPBP-EESS-EEEETT---BSS-EEE-TTPEEEEES-EEE-TT-EEE-TT-EEEESS-EEE-SSEEEEES-EEEESS-EE-SSBTTB-B--EEEEESSS--EEEESS-EEE-BSS-----EEEEEEEESS-EEE--GGG----BEEEEEEEEE-SSSEEEEEES-TTT-B-SEEEESTT-EEEE-S-PPP-EESS-EEE-TT-EE-SSSEEE-TT-EEEESS-EEE-SEEEE-STT-EEEESS-EEE-SSEEEESS-EEEESS-EEESSBTTB-B--EEEEEEEEEEEEESS-EEE-BTT-------EEEEEESS-EEE--GGG----EEEEEEEEEE-SSSB--EEES-TTS-EEEEEEE-TT-B-

Sequence (428 aa):
LAIGGDLKVYATDGGQGLEIQEDAFVYFTGRRKHEVWFESDTLSYMNNVAVIDNGSLHLTGKTRGFNMITDLTLSDGSKLCGSTALNLNGNTLTVDGDFVHEGGLTVNLAGSTMKVNGSYRHQHGILSLDQSTLLISGNYESFVAPGTAGTGDLRLDGTDSNIMDVDGDVIIDTLNGRSYYQKTGTLAIGGDLTVYATDGGQGLEMSENAYVFFKNGGDHVVFFESDQLSYFTNVGTTDGGTLLLTGNTRGFRLQNDMKLADGSVITGTGSLSLNGHTLQVNGDFIQRGSLTVDATGSIMRVHGDYLHQHGCLKLENSRLEISGSYRLQETPGTPGDGDLQLTGEQNVMEVDGDVVIDSLNARSYYQKTGTVIIGGDLKVYAPDGGQGMEMQDGVYVCFEGKKQHEVFFESEQYSYLSNVMVLDGGSL